Protein AF-A0A4R7W1V0-F1 (afdb_monomer)

Radius of gyration: 32.78 Å; Cα contacts (8 Å, |Δi|>4): 538; chains: 1; bounding box: 85×68×96 Å

Secondary structure (DSSP, 8-state):
-EEE-SSB-EEE-TTSPEEP---HHHHHHHHHHHHTTTS-B-HHHHHHHH-SS---TTHHHHHHHHHHHHHHHS--BTTB-SEEE-TTS-EEE---GGGBHHHHHHHHHHHTTS-HHHHHHHHHHHHTT--SSTTBT--SHHHHHHHHHHHHHHHHHHHHHHHHHHHTT-HHHHHHHHHHHHHH-TT-HHHHHHHHHHHHHTT-HHHHHHHHHHHHHHHHHHHS-PPPHHHHHHHHHHHHHHHHHHS-------------------------------------------------------TTS--PPPEEESS-SEE---SSEEEEEEEES-GGGEEEEEEEEE-TTSTT-PPPPEEEEE----TTSEEEEEEEGGGS-SS-EEEEEEEEESSS--EEEEETTEEEEE----

Sequence (414 aa):
MYFRVLGPVELNGEGGERVEIPALMQRRLLTALLLRANTWVSADYLVETLWPERSPRSTANNVRTYIHHLRTVVPRYEGLTRIESRRGGDYRLRLDRHECDATVFEDRVSDANGAPAAAVDQLTAALELWRGNPYEPLAGAEVEAEAERLRAMLWHARYSLAEALLATNRADDAITLLRPLTAEDPLRERTWEYLLRALAEDGRWAEVLVTFQRVREVLAEELGIEPGPELRHLHQLALHANEERRKPRGVPVASGREPDQADALVAPPRAGRTGIHRTRRRRWPALLASAAALAAT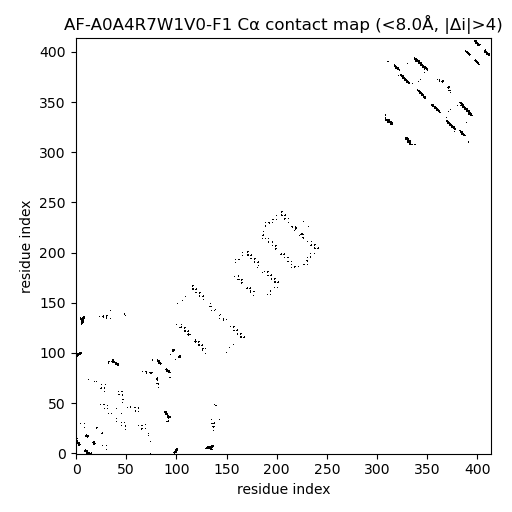VYVVDPLHLSTPELTFLTPNSGQVLHGTVTLRVDVSNPARVEQVDFHWLTSRCPGGGPKFYIGRDETPNADGEYEITFDTRRASNGCVDFGAVALDRDDEHILYPEGGKYVVTTIDN

Structure (mmCIF, N/CA/C/O backbone):
data_AF-A0A4R7W1V0-F1
#
_entry.id   AF-A0A4R7W1V0-F1
#
loop_
_atom_site.group_PDB
_atom_site.id
_atom_site.type_symbol
_atom_site.label_atom_id
_atom_site.label_alt_id
_atom_site.label_comp_id
_atom_site.label_asym_id
_atom_site.label_entity_id
_atom_site.label_seq_id
_atom_site.pdbx_PDB_ins_code
_atom_site.Cartn_x
_atom_site.Cartn_y
_atom_site.Cartn_z
_atom_site.occupancy
_atom_site.B_iso_or_equiv
_atom_site.auth_seq_id
_atom_site.auth_comp_id
_atom_site.auth_asym_id
_atom_site.auth_atom_id
_atom_site.pdbx_PDB_model_num
ATOM 1 N N . MET A 1 1 ? -0.851 -10.606 -19.199 1.00 82.38 1 MET A N 1
ATOM 2 C CA . MET A 1 1 ? 0.442 -10.000 -18.822 1.00 82.38 1 MET A CA 1
ATOM 3 C C . MET A 1 1 ? 0.174 -8.989 -17.727 1.00 82.38 1 MET A C 1
ATOM 5 O O . MET A 1 1 ? -0.880 -8.367 -17.760 1.00 82.38 1 MET A O 1
ATOM 9 N N . TYR A 1 2 ? 1.067 -8.860 -16.750 1.00 90.94 2 TYR A N 1
ATOM 10 C CA . TYR A 1 2 ? 0.816 -8.018 -15.583 1.00 90.94 2 TYR A CA 1
ATOM 11 C C . TYR A 1 2 ? 2.125 -7.465 -15.013 1.00 90.94 2 TYR A C 1
ATOM 13 O O . TYR A 1 2 ? 3.039 -8.224 -14.690 1.00 90.94 2 TYR A O 1
ATOM 21 N N . PHE A 1 3 ? 2.228 -6.144 -14.916 1.00 95.19 3 PHE A N 1
ATOM 22 C CA . PHE A 1 3 ? 3.330 -5.433 -14.286 1.00 95.19 3 PHE A CA 1
ATOM 23 C C . PHE A 1 3 ? 3.011 -5.215 -12.819 1.00 95.19 3 PHE A C 1
ATOM 25 O O . PHE A 1 3 ? 1.927 -4.751 -12.466 1.00 95.19 3 PHE A O 1
ATOM 32 N N . ARG A 1 4 ? 3.977 -5.530 -11.962 1.00 95.69 4 ARG A N 1
ATOM 33 C CA . ARG A 1 4 ? 3.817 -5.360 -10.529 1.00 95.69 4 ARG A CA 1
ATOM 34 C C . ARG A 1 4 ? 4.844 -4.370 -10.010 1.00 95.69 4 ARG A C 1
ATOM 36 O O . ARG A 1 4 ? 6.022 -4.715 -9.918 1.00 95.69 4 ARG A O 1
ATOM 43 N N . VAL A 1 5 ? 4.410 -3.163 -9.674 1.00 97.12 5 VAL A N 1
ATOM 44 C CA . VAL A 1 5 ? 5.234 -2.040 -9.218 1.00 97.12 5 VAL A CA 1
ATOM 45 C C . VAL A 1 5 ? 4.973 -1.646 -7.765 1.00 97.12 5 VAL A C 1
ATOM 47 O O . VAL A 1 5 ? 5.735 -0.848 -7.238 1.00 97.12 5 VAL A O 1
ATOM 50 N N . LEU A 1 6 ? 3.975 -2.212 -7.077 1.00 97.62 6 LEU A N 1
ATOM 51 C CA . LEU A 1 6 ? 3.745 -1.986 -5.637 1.00 97.62 6 LEU A CA 1
ATOM 52 C C . LEU A 1 6 ? 4.709 -2.820 -4.769 1.00 97.62 6 LEU A C 1
ATOM 54 O O . LEU A 1 6 ? 4.301 -3.660 -3.972 1.00 97.62 6 LEU A O 1
ATOM 58 N N . GLY A 1 7 ? 6.007 -2.664 -5.007 1.00 95.50 7 GLY A N 1
ATOM 59 C CA . GLY A 1 7 ? 7.099 -3.476 -4.473 1.00 95.50 7 GLY A CA 1
ATOM 60 C C . GLY A 1 7 ? 8.246 -3.560 -5.487 1.00 95.50 7 GLY A C 1
ATOM 61 O O . GLY A 1 7 ? 8.246 -2.820 -6.478 1.00 95.50 7 GLY A O 1
ATOM 62 N N . PRO A 1 8 ? 9.179 -4.517 -5.320 1.00 93.25 8 PRO A N 1
ATOM 63 C CA . PRO A 1 8 ? 10.149 -4.849 -6.356 1.00 93.25 8 PRO A CA 1
ATOM 64 C C . PRO A 1 8 ? 9.462 -5.122 -7.697 1.00 93.25 8 PRO A C 1
ATOM 66 O O . PRO A 1 8 ? 8.520 -5.924 -7.778 1.00 93.25 8 PRO A O 1
ATOM 69 N N . VAL A 1 9 ? 9.938 -4.448 -8.749 1.00 94.06 9 VAL A N 1
ATOM 70 C CA . VAL A 1 9 ? 9.333 -4.533 -10.079 1.00 94.06 9 VAL A CA 1
ATOM 71 C C . VAL A 1 9 ? 9.412 -5.959 -10.607 1.00 94.06 9 VAL A C 1
ATOM 73 O O . VAL A 1 9 ? 10.493 -6.521 -10.808 1.00 94.06 9 VAL A O 1
ATOM 76 N N . GLU A 1 10 ? 8.236 -6.526 -10.861 1.00 92.75 10 GLU A N 1
ATOM 77 C CA . GLU A 1 10 ? 8.057 -7.826 -11.493 1.00 92.75 10 GLU A CA 1
ATOM 78 C C . GLU A 1 10 ? 7.240 -7.682 -12.770 1.00 92.75 10 GLU A C 1
ATOM 80 O O . GLU A 1 10 ? 6.378 -6.809 -12.898 1.00 92.75 10 GLU A O 1
ATOM 85 N N . LEU A 1 11 ? 7.514 -8.578 -13.710 1.00 92.75 11 LEU A N 1
ATOM 86 C CA . LEU A 1 11 ? 6.732 -8.749 -14.914 1.00 92.75 11 LEU A CA 1
ATOM 87 C C . LEU A 1 11 ? 6.208 -10.181 -14.936 1.00 92.75 11 LEU A C 1
ATOM 89 O O . LEU A 1 11 ? 6.998 -11.121 -14.875 1.00 92.75 11 LEU A O 1
ATOM 93 N N . ASN A 1 12 ? 4.897 -10.333 -15.067 1.00 90.56 12 ASN A N 1
ATOM 94 C CA . ASN A 1 12 ? 4.254 -11.620 -15.276 1.00 90.56 12 ASN A CA 1
ATOM 95 C C . ASN A 1 12 ? 3.763 -11.723 -16.723 1.00 90.56 12 ASN A C 1
ATOM 97 O O . ASN A 1 12 ? 3.195 -10.770 -17.271 1.00 90.56 12 ASN A O 1
ATOM 101 N N . GLY A 1 13 ? 3.972 -12.886 -17.332 1.00 84.19 13 GLY A N 1
ATOM 102 C CA . GLY A 1 13 ? 3.511 -13.219 -18.672 1.00 84.19 13 GLY A CA 1
ATOM 103 C C . GLY A 1 13 ? 1.990 -13.349 -18.756 1.00 84.19 13 GLY A C 1
ATOM 104 O O . GLY A 1 13 ? 1.244 -12.987 -17.842 1.00 84.19 13 GLY A O 1
ATOM 105 N N . GLU A 1 14 ? 1.488 -13.810 -19.896 1.00 75.31 14 GLU A N 1
ATOM 106 C CA . GLU A 1 14 ? 0.044 -13.985 -20.099 1.00 75.31 14 GLU A CA 1
ATOM 107 C C . GLU A 1 14 ? -0.537 -15.138 -19.277 1.00 75.31 14 GLU A C 1
ATOM 109 O O . GLU A 1 14 ? -1.673 -15.021 -18.825 1.00 75.31 14 GLU A O 1
ATOM 114 N N . GLY A 1 15 ? 0.251 -16.182 -19.002 1.00 75.12 15 GLY A N 1
ATOM 115 C CA . GLY A 1 15 ? -0.138 -17.305 -18.146 1.00 75.12 15 GLY A CA 1
ATOM 116 C C . GLY A 1 15 ? 0.098 -17.072 -16.649 1.00 75.12 15 GLY A C 1
ATOM 117 O O . GLY A 1 15 ? -0.132 -17.978 -15.852 1.00 75.12 15 GLY A O 1
ATOM 118 N N . GLY A 1 16 ? 0.547 -15.875 -16.253 1.00 79.19 16 GLY A N 1
ATOM 119 C CA . GLY A 1 16 ? 0.871 -15.536 -14.863 1.00 79.19 16 GLY A CA 1
ATOM 120 C C . GLY A 1 16 ? 2.272 -15.965 -14.415 1.00 79.19 16 GLY A C 1
ATOM 121 O O . GLY A 1 16 ? 2.661 -15.675 -13.285 1.00 79.19 16 GLY A O 1
ATOM 122 N N . GLU A 1 17 ? 3.053 -16.603 -15.286 1.00 85.75 17 GLU A N 1
ATOM 123 C CA . GLU A 1 17 ? 4.444 -16.961 -15.030 1.00 85.75 17 GLU A CA 1
ATOM 124 C C . GLU A 1 17 ? 5.332 -15.720 -14.901 1.00 85.75 17 GLU A C 1
ATOM 126 O O . GLU A 1 17 ? 5.161 -14.731 -15.616 1.00 85.75 17 GLU A O 1
ATOM 131 N N . ARG A 1 18 ? 6.314 -15.768 -14.000 1.00 86.38 18 ARG A N 1
ATOM 132 C CA . ARG A 1 18 ? 7.266 -14.670 -13.834 1.00 86.38 18 ARG A CA 1
ATOM 133 C C . ARG A 1 18 ? 8.215 -14.618 -15.032 1.00 86.38 18 ARG A C 1
ATOM 135 O O . ARG A 1 18 ? 8.901 -15.593 -15.327 1.00 86.38 18 ARG A O 1
ATOM 142 N N . VAL A 1 19 ? 8.301 -13.459 -15.676 1.00 89.44 19 VAL A N 1
ATOM 143 C CA . VAL A 1 19 ? 9.282 -13.169 -16.725 1.00 89.44 19 VAL A CA 1
ATOM 144 C C . VAL A 1 19 ? 10.527 -12.585 -16.071 1.00 89.44 19 VAL A C 1
ATOM 146 O O . VAL A 1 19 ? 10.484 -11.528 -15.435 1.00 89.44 19 VAL A O 1
ATOM 149 N N . GLU A 1 20 ? 11.658 -13.270 -16.217 1.00 85.38 20 GLU A N 1
ATOM 150 C CA . GLU A 1 20 ? 12.911 -12.799 -15.640 1.00 85.38 20 GLU A CA 1
ATOM 151 C C . GLU A 1 20 ? 13.489 -11.611 -16.413 1.00 85.38 20 GLU A C 1
ATOM 153 O O . GLU A 1 20 ? 13.728 -11.659 -17.620 1.00 85.38 20 GLU A O 1
ATOM 158 N N . ILE A 1 21 ? 13.797 -10.547 -15.671 1.00 87.44 21 ILE A N 1
ATOM 159 C CA . ILE A 1 21 ? 14.612 -9.425 -16.139 1.00 87.44 21 ILE A CA 1
ATOM 160 C C . ILE A 1 21 ? 15.868 -9.418 -15.263 1.00 87.44 21 ILE A C 1
ATOM 162 O O . ILE A 1 21 ? 15.881 -8.775 -14.208 1.00 87.44 21 ILE A O 1
ATOM 166 N N . PRO A 1 22 ? 16.907 -10.193 -15.618 1.00 76.81 22 PRO A N 1
ATOM 167 C CA . PRO A 1 22 ? 18.003 -10.501 -14.701 1.00 76.81 22 PRO A CA 1
ATOM 168 C C . PRO A 1 22 ? 18.892 -9.287 -14.408 1.00 76.81 22 PRO A C 1
ATOM 170 O O . PRO A 1 22 ? 19.343 -9.104 -13.275 1.00 76.81 22 PRO A O 1
ATOM 173 N N . ALA A 1 23 ? 19.115 -8.416 -15.396 1.00 89.31 23 ALA A N 1
ATOM 174 C CA . ALA A 1 23 ? 20.018 -7.282 -15.246 1.00 89.31 23 ALA A CA 1
ATOM 175 C C . ALA A 1 23 ? 19.369 -6.117 -14.478 1.00 89.31 23 ALA A C 1
ATOM 177 O O . ALA A 1 23 ? 18.348 -5.568 -14.895 1.00 89.31 23 ALA A O 1
ATOM 178 N N . LEU A 1 24 ? 20.030 -5.661 -13.405 1.00 90.38 24 LEU A N 1
ATOM 179 C CA . LEU A 1 24 ? 19.580 -4.536 -12.573 1.00 90.38 24 LEU A CA 1
ATOM 180 C C . LEU A 1 24 ? 19.272 -3.273 -13.394 1.00 90.38 24 LEU A C 1
ATOM 182 O O . LEU A 1 24 ? 18.253 -2.628 -13.171 1.00 90.38 24 LEU A O 1
ATOM 186 N N . MET A 1 25 ? 20.126 -2.939 -14.365 1.00 90.56 25 MET A N 1
ATOM 187 C CA . MET A 1 25 ? 19.943 -1.749 -15.205 1.00 90.56 25 MET A CA 1
ATOM 188 C C . MET A 1 25 ? 18.737 -1.861 -16.144 1.00 90.56 25 MET A C 1
ATOM 190 O O . MET A 1 25 ? 18.076 -0.861 -16.402 1.00 90.56 25 MET A O 1
ATOM 194 N N . GLN A 1 26 ? 18.408 -3.067 -16.618 1.00 92.88 26 GLN A N 1
ATOM 195 C CA . GLN A 1 26 ? 17.200 -3.292 -17.416 1.00 92.88 26 GLN A CA 1
ATOM 196 C C . GLN A 1 26 ? 15.944 -3.183 -16.550 1.00 92.88 26 GLN A C 1
ATOM 198 O O . GLN A 1 26 ? 14.972 -2.575 -16.987 1.00 92.88 26 GLN A O 1
ATOM 203 N N . ARG A 1 27 ? 15.981 -3.708 -15.313 1.00 93.25 27 ARG A N 1
ATOM 204 C CA . ARG A 1 27 ? 14.890 -3.527 -14.343 1.00 93.25 27 ARG A CA 1
ATOM 205 C C . ARG A 1 27 ? 14.666 -2.052 -14.044 1.00 93.25 27 ARG A C 1
ATOM 207 O O . ARG A 1 27 ? 13.561 -1.584 -14.249 1.00 93.25 27 ARG A O 1
ATOM 214 N N . ARG A 1 28 ? 15.715 -1.302 -13.681 1.00 94.31 28 ARG A N 1
ATOM 215 C CA . ARG A 1 28 ? 15.613 0.151 -13.450 1.00 94.31 28 ARG A CA 1
ATOM 216 C C . ARG A 1 28 ? 15.072 0.903 -14.666 1.00 94.31 28 ARG A C 1
ATOM 218 O O . ARG A 1 28 ? 14.265 1.809 -14.502 1.00 94.31 28 ARG A O 1
ATOM 225 N N . LEU A 1 29 ? 15.485 0.520 -15.878 1.00 95.19 29 LEU A N 1
ATOM 226 C CA . LEU A 1 29 ? 14.984 1.137 -17.107 1.00 95.19 29 LEU A CA 1
ATOM 227 C C . LEU A 1 29 ? 13.492 0.857 -17.300 1.00 95.19 29 LEU A C 1
ATOM 229 O O . LEU A 1 29 ? 12.739 1.772 -17.619 1.00 95.19 29 LEU A O 1
ATOM 233 N N . LEU A 1 30 ? 13.064 -0.391 -17.095 1.00 95.25 30 LEU A N 1
ATOM 234 C CA . LEU A 1 30 ? 11.651 -0.743 -17.141 1.00 95.25 30 LEU A CA 1
ATOM 235 C C . LEU A 1 30 ? 10.863 0.024 -16.074 1.00 95.25 30 LEU A C 1
ATOM 237 O O . LEU A 1 30 ? 9.821 0.583 -16.391 1.00 95.25 30 LEU A O 1
ATOM 241 N N . THR A 1 31 ? 11.379 0.105 -14.848 1.00 95.81 31 THR A N 1
ATOM 242 C CA . THR A 1 31 ? 10.769 0.870 -13.761 1.00 95.81 31 THR A CA 1
ATOM 243 C C . THR A 1 31 ? 10.591 2.342 -14.131 1.00 95.81 31 THR A C 1
ATOM 245 O O . THR A 1 31 ? 9.503 2.874 -13.955 1.00 95.81 31 THR A O 1
ATOM 248 N N . ALA A 1 32 ? 11.615 2.994 -14.693 1.00 96.12 32 ALA A N 1
ATOM 249 C CA . ALA A 1 32 ? 11.532 4.393 -15.119 1.00 96.12 32 ALA A CA 1
ATOM 250 C C . ALA A 1 32 ? 10.479 4.604 -16.225 1.00 96.12 32 ALA A C 1
ATOM 252 O O . ALA A 1 32 ? 9.774 5.611 -16.240 1.00 96.12 32 ALA A O 1
ATOM 253 N N . LEU A 1 33 ? 10.337 3.639 -17.140 1.00 96.56 33 LEU A N 1
ATOM 254 C CA . LEU A 1 33 ? 9.288 3.667 -18.162 1.00 96.56 33 LEU A CA 1
ATOM 255 C C . LEU A 1 33 ? 7.889 3.395 -17.591 1.00 96.56 33 LEU A C 1
ATOM 257 O O . LEU A 1 33 ? 6.928 3.965 -18.098 1.00 96.56 33 LEU A O 1
ATOM 261 N N . LEU A 1 34 ? 7.766 2.541 -16.570 1.00 96.50 34 LEU A N 1
ATOM 262 C CA . LEU A 1 34 ? 6.503 2.255 -15.878 1.00 96.50 34 LEU A CA 1
ATOM 263 C C . LEU A 1 34 ? 6.033 3.449 -15.045 1.00 96.50 34 LEU A C 1
ATOM 265 O O . LEU A 1 34 ? 4.860 3.798 -15.112 1.00 96.50 34 LEU A O 1
ATOM 269 N N . LEU A 1 35 ? 6.954 4.117 -14.346 1.00 96.25 35 LEU A N 1
ATOM 270 C CA . LEU A 1 35 ? 6.691 5.345 -13.588 1.00 96.25 35 LEU A CA 1
ATOM 271 C C . LEU A 1 35 ? 6.063 6.437 -14.468 1.00 96.25 35 LEU A C 1
ATOM 273 O O . LEU A 1 35 ? 5.223 7.211 -14.026 1.00 96.25 35 LEU A O 1
ATOM 277 N N . ARG A 1 36 ? 6.451 6.464 -15.747 1.00 95.69 36 ARG A N 1
ATOM 278 C CA . ARG A 1 36 ? 5.946 7.385 -16.770 1.00 95.69 36 ARG A CA 1
ATOM 279 C C . ARG A 1 36 ? 5.166 6.671 -17.877 1.00 95.69 36 ARG A C 1
ATOM 281 O O . ARG A 1 36 ? 5.207 7.097 -19.040 1.00 95.69 36 ARG A O 1
ATOM 288 N N . ALA A 1 37 ? 4.463 5.587 -17.541 1.00 95.19 37 ALA A N 1
ATOM 289 C CA . ALA A 1 37 ? 3.729 4.784 -18.514 1.00 95.19 37 ALA A CA 1
ATOM 290 C C . ALA A 1 37 ? 2.795 5.649 -19.378 1.00 95.19 37 ALA A C 1
ATOM 292 O O . ALA A 1 37 ? 2.228 6.645 -18.934 1.00 95.19 37 ALA A O 1
ATOM 293 N N . ASN A 1 38 ? 2.647 5.273 -20.649 1.00 95.88 38 ASN A N 1
ATOM 294 C CA . ASN A 1 38 ? 1.869 5.986 -21.666 1.00 95.88 38 ASN A CA 1
ATOM 295 C C . ASN A 1 38 ? 2.342 7.409 -22.029 1.00 95.88 38 ASN A C 1
ATOM 297 O O . ASN A 1 38 ? 1.732 8.035 -22.902 1.00 95.88 38 ASN A O 1
ATOM 301 N N . THR A 1 39 ? 3.462 7.890 -21.482 1.00 96.06 39 THR A N 1
ATOM 302 C CA . THR A 1 39 ? 4.072 9.179 -21.854 1.00 96.06 39 THR A CA 1
ATOM 303 C C . THR A 1 39 ? 5.394 8.994 -22.609 1.00 96.06 39 THR A C 1
ATOM 305 O O . THR A 1 39 ? 6.014 7.932 -22.560 1.00 96.06 39 THR A O 1
ATOM 308 N N . TRP A 1 40 ? 5.808 10.008 -23.379 1.00 96.75 40 TRP A N 1
ATOM 309 C CA . TRP A 1 40 ? 7.114 10.005 -24.046 1.00 96.75 40 TRP A CA 1
ATOM 310 C C . TRP A 1 40 ? 8.202 10.443 -23.068 1.00 96.75 40 TRP A C 1
ATOM 312 O O . TRP A 1 40 ? 8.140 11.541 -22.518 1.00 96.75 40 TRP A O 1
ATOM 322 N N . VAL A 1 41 ? 9.216 9.601 -22.908 1.00 95.75 41 VAL A N 1
ATOM 323 C CA . VAL A 1 41 ? 10.341 9.779 -21.993 1.00 95.75 41 VAL A CA 1
ATOM 324 C C . VAL A 1 41 ? 11.622 9.960 -22.803 1.00 95.75 41 VAL A C 1
ATOM 326 O O . VAL A 1 41 ? 11.923 9.138 -23.672 1.00 95.75 41 VAL A O 1
ATOM 329 N N . SER A 1 42 ? 12.375 11.032 -22.548 1.00 93.44 42 SER A N 1
ATOM 330 C CA . SER A 1 42 ? 13.596 11.324 -23.303 1.00 93.44 42 SER A CA 1
ATOM 331 C C . SER A 1 42 ? 14.747 10.391 -22.937 1.00 93.44 42 SER A C 1
ATOM 333 O O . SER A 1 42 ? 14.825 9.869 -21.824 1.00 93.44 42 SER A O 1
ATOM 335 N N . ALA A 1 43 ? 15.679 10.197 -23.873 1.00 90.50 43 ALA A N 1
ATOM 336 C CA . ALA A 1 43 ? 16.902 9.449 -23.592 1.00 90.50 43 ALA A CA 1
ATOM 337 C C . ALA A 1 43 ? 17.714 10.088 -22.453 1.00 90.50 43 ALA A C 1
ATOM 339 O O . ALA A 1 43 ? 18.246 9.356 -21.624 1.00 90.50 43 ALA A O 1
ATOM 340 N N . ASP A 1 44 ? 17.766 11.421 -22.389 1.00 89.50 44 ASP A N 1
ATOM 341 C CA . ASP A 1 44 ? 18.500 12.161 -21.355 1.00 89.50 44 ASP A CA 1
ATOM 342 C C . ASP A 1 44 ? 17.903 11.931 -19.963 1.00 89.50 44 ASP A C 1
ATOM 344 O O . ASP A 1 44 ? 18.634 11.617 -19.029 1.00 89.50 44 ASP A O 1
ATOM 348 N N . TYR A 1 45 ? 16.572 11.939 -19.840 1.00 91.50 45 TYR A N 1
ATOM 349 C CA . TYR A 1 45 ? 15.908 11.588 -18.585 1.00 91.50 45 TYR A CA 1
ATOM 350 C C . TYR A 1 45 ? 16.248 10.159 -18.144 1.00 91.50 45 TYR A C 1
ATOM 352 O O . TYR A 1 45 ? 16.550 9.911 -16.977 1.00 91.50 45 TYR A O 1
ATOM 360 N N . LEU A 1 46 ? 16.220 9.197 -19.075 1.00 92.25 46 LEU A N 1
ATOM 361 C CA . LEU A 1 46 ? 16.558 7.806 -18.762 1.00 92.25 46 LEU A CA 1
ATOM 362 C C . LEU A 1 46 ? 18.024 7.672 -18.341 1.00 92.25 46 LEU A C 1
ATOM 364 O O . LEU A 1 46 ? 18.337 6.891 -17.450 1.00 92.25 46 LEU A O 1
ATOM 368 N N . 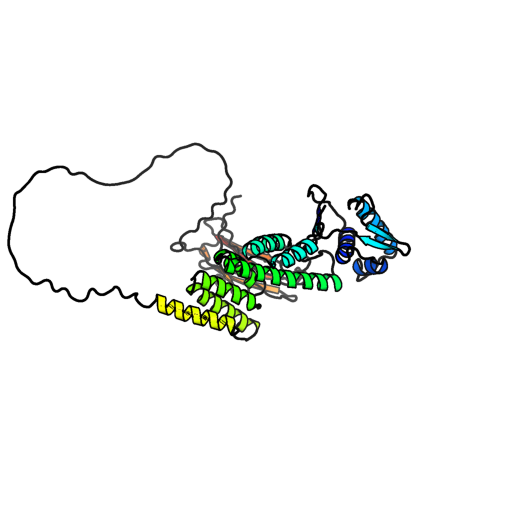VAL A 1 47 ? 18.922 8.433 -18.965 1.00 90.50 47 VAL A N 1
ATOM 369 C CA . VAL A 1 47 ? 20.340 8.506 -18.597 1.00 90.50 47 VAL A CA 1
ATOM 370 C C . VAL A 1 47 ? 20.500 9.030 -17.168 1.00 90.50 47 VAL A C 1
ATOM 372 O O . VAL A 1 47 ? 21.148 8.368 -16.359 1.00 90.50 47 VAL A O 1
ATOM 375 N N . GLU A 1 48 ? 19.882 10.166 -16.848 1.00 88.88 48 GLU A N 1
ATOM 376 C CA . GLU A 1 48 ? 19.936 10.786 -15.518 1.00 88.88 48 GLU A CA 1
ATOM 377 C C . GLU A 1 48 ? 19.347 9.870 -14.438 1.00 88.88 48 GLU A C 1
ATOM 379 O O . GLU A 1 48 ? 19.943 9.683 -13.381 1.00 88.88 48 GLU A O 1
ATOM 384 N N . THR A 1 49 ? 18.222 9.222 -14.737 1.00 89.94 49 THR A N 1
ATOM 385 C CA . THR A 1 49 ? 17.520 8.326 -13.808 1.00 89.94 49 THR A CA 1
ATOM 386 C C . THR A 1 49 ? 18.308 7.041 -13.532 1.00 89.94 49 THR A C 1
ATOM 388 O O . THR A 1 49 ? 18.339 6.541 -12.408 1.00 89.94 49 THR A O 1
ATOM 391 N N . LEU A 1 50 ? 18.958 6.473 -14.551 1.00 89.88 50 LEU A N 1
ATOM 392 C CA . LEU A 1 50 ? 19.716 5.226 -14.411 1.00 89.88 50 LEU A CA 1
ATOM 393 C C . LEU A 1 50 ? 21.103 5.433 -13.791 1.00 89.88 50 LEU A C 1
ATOM 395 O O . LEU A 1 50 ? 21.606 4.535 -13.107 1.00 89.88 50 LEU A O 1
ATOM 399 N N . TRP A 1 51 ? 21.716 6.593 -14.038 1.00 88.94 51 TRP A N 1
ATOM 400 C CA . TRP A 1 51 ? 23.064 6.941 -13.593 1.00 88.94 51 TRP A CA 1
ATOM 401 C C . TRP A 1 51 ? 23.107 8.345 -12.960 1.00 88.94 51 TRP A C 1
ATOM 403 O O . TRP A 1 51 ? 23.747 9.236 -13.525 1.00 88.94 51 TRP A O 1
ATOM 413 N N . PRO A 1 52 ? 22.499 8.538 -11.774 1.00 79.06 52 PRO A N 1
ATOM 414 C CA . PRO A 1 52 ? 22.380 9.857 -11.145 1.00 79.06 52 PRO A CA 1
ATOM 415 C C . PRO A 1 52 ? 23.730 10.473 -10.743 1.00 79.06 52 PRO A C 1
ATOM 417 O O . PRO A 1 52 ? 23.875 11.690 -10.732 1.00 79.06 52 PRO A O 1
ATOM 420 N N . GLU A 1 53 ? 24.737 9.649 -10.436 1.00 77.12 53 GLU A N 1
ATOM 421 C CA . GLU A 1 53 ? 26.042 10.125 -9.950 1.00 77.12 53 GLU A CA 1
ATOM 422 C C . GLU A 1 53 ? 27.109 10.215 -11.048 1.00 77.12 53 GLU A C 1
ATOM 424 O O . GLU A 1 53 ? 27.885 11.169 -11.109 1.00 77.12 53 GLU A O 1
ATOM 429 N N . ARG A 1 54 ? 27.203 9.198 -11.916 1.00 71.25 54 ARG A N 1
ATOM 430 C CA . ARG A 1 54 ? 28.230 9.145 -12.963 1.00 71.25 54 ARG A CA 1
ATOM 431 C C . ARG A 1 54 ? 27.783 8.318 -14.159 1.00 71.25 54 ARG A C 1
ATOM 433 O O . ARG A 1 54 ? 27.712 7.091 -14.106 1.00 71.25 54 ARG A O 1
ATOM 440 N N . SER A 1 55 ? 27.579 9.004 -15.277 1.00 72.31 55 SER A N 1
ATOM 441 C CA . SER A 1 55 ? 27.278 8.380 -16.563 1.00 72.31 55 SER A CA 1
ATOM 442 C C . SER A 1 55 ? 28.528 7.766 -17.222 1.00 72.31 55 SER A C 1
ATOM 444 O O . SER A 1 55 ? 29.569 8.426 -17.306 1.00 72.31 55 SER A O 1
ATOM 446 N N . PRO A 1 56 ? 28.459 6.520 -17.733 1.00 72.50 56 PRO 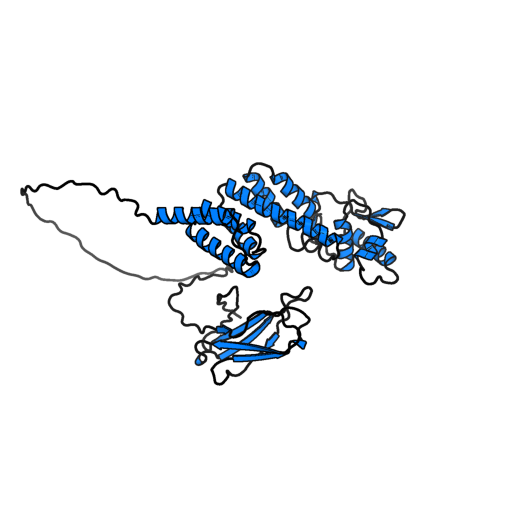A N 1
ATOM 447 C CA . PRO A 1 56 ? 29.484 5.957 -18.612 1.00 72.50 56 PRO A CA 1
ATOM 448 C C . PRO A 1 56 ? 29.669 6.775 -19.902 1.00 72.50 56 PRO A C 1
ATOM 450 O O . PRO A 1 56 ? 28.787 7.506 -20.333 1.00 72.50 56 PRO A O 1
ATOM 453 N N . ARG A 1 57 ? 30.790 6.598 -20.614 1.00 69.56 57 ARG A N 1
ATOM 454 C CA . ARG A 1 57 ? 31.040 7.312 -21.888 1.00 69.56 57 ARG A CA 1
ATOM 455 C C . ARG A 1 57 ? 30.033 6.994 -23.011 1.00 69.56 57 ARG A C 1
ATOM 457 O O . ARG A 1 57 ? 29.998 7.705 -24.008 1.00 69.56 57 ARG A O 1
ATOM 464 N N . SER A 1 58 ? 29.239 5.929 -22.881 1.00 79.94 58 SER A N 1
ATOM 465 C CA . SER A 1 58 ? 28.333 5.428 -23.929 1.00 79.94 58 SER A CA 1
ATOM 466 C C . SER A 1 58 ? 26.902 5.209 -23.429 1.00 79.94 58 SER A C 1
ATOM 468 O O . SER A 1 58 ? 26.223 4.281 -23.869 1.00 79.94 58 SER A O 1
ATOM 470 N N . THR A 1 59 ? 26.416 6.058 -22.521 1.00 82.62 59 THR A N 1
ATOM 471 C CA . THR A 1 59 ? 25.109 5.880 -21.874 1.00 82.62 59 THR A CA 1
ATOM 472 C C . THR A 1 59 ? 23.937 5.803 -22.853 1.00 82.62 59 THR A C 1
ATOM 474 O O . THR A 1 59 ? 23.107 4.904 -22.746 1.00 82.62 59 THR A O 1
ATOM 477 N N . ALA A 1 60 ? 23.911 6.657 -23.880 1.00 81.25 60 ALA A N 1
ATOM 478 C CA . ALA A 1 60 ? 22.857 6.628 -24.897 1.00 81.25 60 ALA A CA 1
ATOM 479 C C . ALA A 1 60 ? 22.822 5.307 -25.695 1.00 81.25 60 ALA A C 1
ATOM 481 O O . ALA A 1 60 ? 21.749 4.827 -26.064 1.00 81.25 60 ALA A O 1
ATOM 482 N N . ASN A 1 61 ? 23.982 4.690 -25.950 1.00 86.50 61 ASN A N 1
ATOM 483 C CA . ASN A 1 61 ? 24.044 3.377 -26.599 1.00 86.50 61 ASN A CA 1
ATOM 484 C C . ASN A 1 61 ? 23.589 2.267 -25.648 1.00 86.50 61 ASN A C 1
ATOM 486 O O . ASN A 1 61 ? 22.847 1.386 -26.071 1.00 86.50 61 ASN A O 1
ATOM 490 N N . ASN A 1 62 ? 23.947 2.352 -24.364 1.00 89.94 62 ASN A N 1
ATOM 491 C CA . ASN A 1 62 ? 23.481 1.403 -23.353 1.00 89.94 62 ASN A CA 1
ATOM 492 C C . ASN A 1 62 ? 21.953 1.420 -23.226 1.00 89.94 62 ASN A C 1
ATOM 494 O O . ASN A 1 62 ? 21.342 0.355 -23.239 1.00 89.94 62 ASN A O 1
ATOM 498 N N . VAL A 1 63 ? 21.326 2.604 -23.194 1.00 92.12 63 VAL A N 1
ATOM 499 C CA . VAL A 1 63 ? 19.857 2.727 -23.176 1.00 92.12 63 VAL A CA 1
ATOM 500 C C . VAL A 1 63 ? 19.241 2.025 -24.387 1.00 92.12 63 VAL A C 1
ATOM 502 O O . VAL A 1 63 ? 18.344 1.208 -24.213 1.00 92.12 63 VAL A O 1
ATOM 505 N N . ARG A 1 64 ? 19.750 2.252 -25.608 1.00 91.81 64 ARG A N 1
ATOM 506 C CA . ARG A 1 64 ? 19.255 1.561 -26.818 1.00 91.81 64 ARG A CA 1
ATOM 507 C C . ARG A 1 64 ? 19.364 0.040 -26.707 1.00 91.81 64 ARG A C 1
ATOM 509 O O . ARG A 1 64 ? 18.409 -0.657 -27.045 1.00 91.81 64 ARG A O 1
ATOM 516 N N . THR A 1 65 ? 20.493 -0.469 -26.213 1.00 92.31 65 THR A N 1
ATOM 517 C CA . THR A 1 65 ? 20.711 -1.908 -25.994 1.00 92.31 65 THR A CA 1
ATOM 518 C C . THR A 1 65 ? 19.725 -2.476 -24.976 1.00 92.31 65 THR A C 1
ATOM 520 O O . THR A 1 65 ? 19.123 -3.523 -25.208 1.00 92.31 65 THR A O 1
ATOM 523 N N . TYR A 1 66 ? 19.510 -1.775 -23.864 1.00 93.75 66 TYR A N 1
ATOM 524 C CA . TYR A 1 66 ? 18.569 -2.208 -22.837 1.00 93.75 66 TYR A CA 1
ATOM 525 C C . TYR A 1 66 ? 17.123 -2.155 -23.336 1.00 93.75 66 TYR A C 1
ATOM 527 O O . TYR A 1 66 ? 16.381 -3.097 -23.090 1.00 93.75 66 TYR A O 1
ATOM 535 N N . ILE A 1 67 ? 16.736 -1.131 -24.104 1.00 94.25 67 ILE A N 1
ATOM 536 C CA . ILE A 1 67 ? 15.422 -1.068 -24.762 1.00 94.25 67 ILE A CA 1
ATOM 537 C C . ILE A 1 67 ? 15.247 -2.229 -25.739 1.00 94.25 67 ILE A C 1
ATOM 539 O O . ILE A 1 67 ? 14.180 -2.837 -25.774 1.00 94.25 67 ILE A O 1
ATOM 543 N N . HIS A 1 68 ? 16.273 -2.552 -26.530 1.00 92.56 68 HIS A N 1
ATOM 544 C CA . HIS A 1 68 ? 16.217 -3.685 -27.450 1.00 92.56 68 HIS A CA 1
ATOM 545 C C . HIS A 1 68 ? 15.945 -4.996 -26.702 1.00 92.56 68 HIS A C 1
ATOM 547 O O . HIS A 1 68 ? 15.039 -5.724 -27.089 1.00 92.56 68 HIS A O 1
ATOM 553 N N . HIS A 1 69 ? 16.646 -5.246 -25.594 1.00 91.62 69 HIS A N 1
ATOM 554 C CA . HIS A 1 69 ? 16.405 -6.423 -24.757 1.00 91.62 69 HIS A CA 1
ATOM 555 C C . HIS A 1 69 ? 15.037 -6.386 -24.057 1.00 91.62 69 HIS A C 1
ATOM 557 O O . HIS A 1 69 ? 14.333 -7.388 -23.995 1.00 91.62 69 HIS A O 1
ATOM 563 N N . LEU A 1 70 ? 14.603 -5.228 -23.552 1.00 93.00 70 LEU A N 1
ATOM 564 C CA . LEU A 1 70 ? 13.270 -5.108 -22.965 1.00 93.00 70 LEU A CA 1
ATOM 565 C C . LEU A 1 70 ? 12.183 -5.425 -23.999 1.00 93.00 70 LEU A C 1
ATOM 567 O O . LEU A 1 70 ? 11.242 -6.137 -23.683 1.00 93.00 70 LEU A O 1
ATOM 571 N N . ARG A 1 71 ? 12.341 -5.006 -25.259 1.00 93.00 71 ARG A N 1
ATOM 572 C CA . ARG A 1 71 ? 11.408 -5.350 -26.348 1.00 93.00 71 ARG A CA 1
ATOM 573 C C . ARG A 1 71 ? 11.343 -6.844 -26.670 1.00 93.00 71 ARG A C 1
ATOM 575 O O . ARG A 1 71 ? 10.356 -7.261 -27.267 1.00 93.00 71 ARG A O 1
ATOM 582 N N . THR A 1 72 ? 12.365 -7.634 -26.333 1.00 89.25 72 THR A N 1
ATOM 583 C CA . THR A 1 72 ? 12.329 -9.090 -26.547 1.00 89.25 72 THR A CA 1
ATOM 584 C C . THR A 1 72 ? 11.634 -9.832 -25.412 1.00 89.25 72 THR A C 1
ATOM 586 O O . THR A 1 72 ? 11.064 -10.887 -25.661 1.00 89.25 72 THR A O 1
ATOM 589 N N . VAL A 1 73 ? 11.674 -9.297 -24.186 1.00 88.62 73 VAL A N 1
ATOM 590 C CA . VAL A 1 73 ? 11.059 -9.932 -23.003 1.00 88.62 73 VAL A CA 1
ATOM 591 C C . VAL A 1 73 ? 9.673 -9.387 -22.674 1.00 88.62 73 VAL A C 1
ATOM 593 O O . VAL A 1 73 ? 8.897 -10.067 -22.017 1.00 88.62 73 VAL A O 1
ATOM 596 N N . VAL A 1 74 ? 9.355 -8.170 -23.118 1.00 86.88 74 VAL A N 1
ATOM 597 C CA . VAL A 1 74 ? 8.049 -7.531 -22.950 1.00 86.88 74 VAL A CA 1
ATOM 598 C C . VAL A 1 74 ? 7.177 -7.888 -24.165 1.00 86.88 74 VAL A C 1
ATOM 600 O O . VAL A 1 74 ? 7.489 -7.441 -25.273 1.00 86.88 74 VAL A O 1
ATOM 603 N N . PRO A 1 75 ? 6.089 -8.664 -23.988 1.00 78.62 75 PRO A N 1
ATOM 604 C CA . PRO A 1 75 ? 5.138 -8.975 -25.045 1.00 78.62 75 PRO A CA 1
ATOM 605 C C . PRO A 1 75 ? 4.610 -7.756 -25.798 1.00 78.62 75 PRO A C 1
ATOM 607 O O . PRO A 1 75 ? 4.550 -6.626 -25.297 1.00 78.62 75 PRO A O 1
ATOM 610 N N . ARG A 1 76 ? 4.189 -8.017 -27.034 1.00 82.25 76 ARG A N 1
ATOM 611 C CA . ARG A 1 76 ? 3.614 -7.006 -27.918 1.00 82.25 76 ARG A CA 1
ATOM 612 C C . ARG A 1 76 ? 2.325 -6.422 -27.333 1.00 82.25 76 ARG A C 1
ATOM 614 O O . ARG A 1 76 ? 1.615 -7.076 -26.579 1.00 82.25 76 ARG A O 1
ATOM 621 N N . TYR A 1 77 ? 2.031 -5.183 -27.701 1.00 81.31 77 TYR A N 1
ATOM 622 C CA . TYR A 1 77 ? 0.769 -4.509 -27.402 1.00 81.31 77 TYR A CA 1
ATOM 623 C C . TYR A 1 77 ? 0.043 -4.308 -28.728 1.00 81.31 77 TYR A C 1
ATOM 625 O O . TYR A 1 77 ? 0.628 -3.739 -29.650 1.00 81.31 77 TYR A O 1
ATOM 633 N N . GLU A 1 78 ? -1.163 -4.864 -28.868 1.00 83.31 78 GLU A N 1
ATOM 634 C CA . GLU A 1 78 ? -1.945 -4.825 -30.119 1.00 83.31 78 GLU A CA 1
ATOM 635 C C . GLU A 1 78 ? -1.150 -5.306 -31.357 1.00 83.31 78 GLU A C 1
ATOM 637 O O . GLU A 1 78 ? -1.238 -4.758 -32.453 1.00 83.31 78 GLU A O 1
ATOM 642 N N . GLY A 1 79 ? -0.300 -6.326 -31.182 1.00 80.06 79 GLY A N 1
ATOM 643 C CA . GLY A 1 79 ? 0.549 -6.865 -32.256 1.00 80.06 79 GLY A CA 1
ATOM 644 C C . GLY A 1 79 ? 1.784 -6.018 -32.610 1.00 80.06 79 GLY A C 1
ATOM 645 O O . GLY A 1 79 ? 2.592 -6.446 -33.444 1.00 80.06 79 GLY A O 1
ATOM 646 N N . LEU A 1 80 ? 1.987 -4.876 -31.941 1.00 86.50 80 LEU A N 1
ATOM 647 C CA . LEU A 1 80 ? 3.108 -3.946 -32.116 1.00 86.50 80 LEU A CA 1
ATOM 648 C C . LEU A 1 80 ? 4.107 -3.994 -30.947 1.00 86.50 80 LEU A C 1
ATOM 650 O O . LEU A 1 80 ? 3.862 -4.590 -29.900 1.00 86.50 80 LEU A O 1
ATOM 654 N N . THR A 1 81 ? 5.275 -3.366 -31.122 1.00 88.19 81 THR A N 1
ATOM 655 C CA . THR A 1 81 ? 6.242 -3.208 -30.022 1.00 88.19 81 THR A CA 1
ATOM 656 C C . THR A 1 81 ? 5.630 -2.370 -28.902 1.00 88.19 81 THR A C 1
ATOM 658 O O . THR A 1 81 ? 5.265 -1.220 -29.121 1.00 88.19 81 THR A O 1
ATOM 661 N N . ARG A 1 82 ? 5.556 -2.927 -27.688 1.00 92.50 82 ARG A N 1
ATOM 662 C CA . ARG A 1 82 ? 4.971 -2.238 -26.526 1.00 92.50 82 ARG A CA 1
ATOM 663 C C . ARG A 1 82 ? 5.814 -1.051 -26.053 1.00 92.50 82 ARG A C 1
ATOM 665 O O . ARG A 1 82 ? 5.278 -0.065 -25.557 1.00 92.50 82 ARG A O 1
ATOM 672 N N . ILE A 1 83 ? 7.135 -1.137 -26.229 1.00 95.19 83 ILE A N 1
ATOM 673 C CA . ILE A 1 83 ? 8.050 -0.007 -26.044 1.00 95.19 83 ILE A CA 1
ATOM 674 C C . ILE A 1 83 ? 8.251 0.655 -27.401 1.00 95.19 83 ILE A C 1
ATOM 676 O O . ILE A 1 83 ? 8.971 0.141 -28.263 1.00 95.19 83 ILE A O 1
ATOM 680 N N . GLU A 1 84 ? 7.620 1.794 -27.606 1.00 95.38 84 GLU A N 1
ATOM 681 C CA . GLU A 1 84 ? 7.717 2.587 -28.823 1.00 95.38 84 GLU A CA 1
ATOM 682 C C . GLU A 1 84 ? 8.945 3.501 -28.789 1.00 95.38 84 GLU A C 1
ATOM 684 O O . GLU A 1 84 ? 9.511 3.779 -27.733 1.00 95.38 84 GLU A O 1
ATOM 689 N N . SER A 1 85 ? 9.374 3.963 -29.961 1.00 94.88 85 SER A N 1
ATOM 690 C CA . SER A 1 85 ? 10.449 4.950 -30.099 1.00 94.88 85 SER A CA 1
ATOM 691 C C . SER A 1 85 ? 10.122 5.934 -31.214 1.00 94.88 85 SER A C 1
ATOM 693 O O . SER A 1 85 ? 9.618 5.512 -32.256 1.00 94.88 85 SER A O 1
ATOM 695 N N . ARG A 1 86 ? 10.463 7.214 -31.040 1.00 92.25 86 ARG A N 1
ATOM 696 C CA . ARG A 1 86 ? 10.284 8.258 -32.067 1.00 92.25 86 ARG A CA 1
ATOM 697 C C . ARG A 1 86 ? 11.606 8.902 -32.490 1.00 92.25 86 ARG A C 1
ATOM 699 O O . ARG A 1 86 ? 12.650 8.701 -31.866 1.00 92.25 86 ARG A O 1
ATOM 706 N N . ARG A 1 87 ? 11.561 9.697 -33.568 1.00 81.56 87 ARG A N 1
ATOM 707 C CA . ARG A 1 87 ? 12.694 10.542 -33.988 1.00 81.56 87 ARG A CA 1
ATOM 708 C C . ARG A 1 87 ? 13.076 11.463 -32.821 1.00 81.56 87 ARG A C 1
ATOM 710 O O . ARG A 1 87 ? 12.200 12.122 -32.277 1.00 81.56 87 ARG A O 1
ATOM 717 N N . GLY A 1 88 ? 14.351 11.464 -32.433 1.00 76.94 88 GLY A N 1
ATOM 718 C CA . GLY A 1 88 ? 14.850 12.165 -31.238 1.00 76.94 88 GLY A CA 1
ATOM 719 C C . GLY A 1 88 ? 15.374 11.235 -30.139 1.00 76.94 88 GLY A C 1
ATOM 720 O O . GLY A 1 88 ? 16.198 11.659 -29.342 1.00 76.94 88 GLY A O 1
ATOM 721 N N . GLY A 1 89 ? 15.010 9.945 -30.162 1.00 85.44 89 GLY A N 1
ATOM 722 C CA . GLY A 1 89 ? 15.525 8.957 -29.205 1.00 85.44 89 GLY A CA 1
ATOM 723 C C . GLY A 1 89 ? 14.673 8.777 -27.949 1.00 85.44 89 GLY A C 1
ATOM 724 O O . GLY A 1 89 ? 15.125 8.111 -27.024 1.00 85.44 89 GLY A O 1
ATOM 725 N N . ASP A 1 90 ? 13.459 9.326 -27.932 1.00 94.62 90 ASP A N 1
ATOM 726 C CA . ASP A 1 90 ? 12.510 9.151 -26.834 1.00 94.62 90 ASP A CA 1
ATOM 727 C C . ASP A 1 90 ? 11.800 7.798 -26.922 1.00 94.62 90 ASP A C 1
ATOM 729 O O . ASP A 1 90 ? 11.566 7.271 -28.019 1.00 94.62 90 ASP A O 1
ATOM 733 N N . TYR A 1 91 ? 11.389 7.290 -25.763 1.00 96.62 91 TYR A N 1
ATOM 734 C CA . TYR A 1 91 ? 10.710 6.011 -25.603 1.00 96.62 91 TYR A CA 1
ATOM 735 C C . TYR A 1 91 ? 9.374 6.175 -24.889 1.00 96.62 91 TYR A C 1
ATOM 737 O O . TYR A 1 91 ? 9.204 7.069 -24.068 1.00 96.62 91 TYR A O 1
ATOM 745 N N . ARG A 1 92 ? 8.424 5.294 -25.191 1.00 96.50 92 ARG A N 1
ATOM 746 C CA . ARG A 1 92 ? 7.129 5.231 -24.508 1.00 96.50 92 ARG A CA 1
ATOM 747 C C . ARG A 1 92 ? 6.756 3.778 -24.278 1.00 96.50 92 ARG A C 1
ATOM 749 O O . ARG A 1 92 ? 6.763 3.001 -25.228 1.00 96.50 92 ARG A O 1
ATOM 756 N N . LEU A 1 93 ? 6.415 3.421 -23.044 1.00 96.25 93 LEU A N 1
ATOM 757 C CA . LEU A 1 93 ? 5.832 2.119 -22.725 1.00 96.25 93 LEU A CA 1
ATOM 758 C C . LEU A 1 93 ? 4.305 2.230 -22.769 1.00 96.25 93 LEU A C 1
ATOM 760 O O . LEU A 1 93 ? 3.731 3.059 -22.064 1.00 96.25 93 LEU A O 1
ATOM 764 N N . ARG A 1 94 ? 3.658 1.421 -23.614 1.00 95.25 94 ARG A N 1
ATOM 765 C CA . ARG A 1 94 ? 2.194 1.311 -23.691 1.00 95.25 94 ARG A CA 1
ATOM 766 C C . ARG A 1 94 ? 1.676 0.302 -22.669 1.00 95.25 94 ARG A C 1
ATOM 768 O O . ARG A 1 94 ? 2.258 -0.773 -22.507 1.00 95.25 94 ARG A O 1
ATOM 775 N N . LEU A 1 95 ? 0.607 0.678 -21.980 1.00 93.31 95 LEU A N 1
ATOM 776 C CA . LEU A 1 95 ? 0.059 -0.073 -20.858 1.00 93.31 95 LEU A CA 1
ATOM 777 C C . LEU A 1 95 ? -1.421 0.278 -20.668 1.00 93.31 95 LEU A C 1
ATOM 779 O O . LEU A 1 95 ? -1.750 1.462 -20.562 1.00 93.31 95 LEU A O 1
ATOM 783 N N . ASP A 1 96 ? -2.285 -0.723 -20.557 1.00 93.56 96 ASP A N 1
ATOM 784 C CA . ASP A 1 96 ? -3.661 -0.529 -20.094 1.00 93.56 96 ASP A CA 1
ATOM 785 C C . ASP A 1 96 ? -3.725 -0.535 -18.560 1.00 93.56 96 ASP A C 1
ATOM 787 O O . ASP A 1 96 ? -2.926 -1.189 -17.893 1.00 93.56 96 ASP A O 1
ATOM 791 N N . ARG A 1 97 ? -4.709 0.153 -17.964 1.00 93.69 97 ARG A N 1
ATOM 792 C CA . ARG A 1 97 ? -4.815 0.267 -16.491 1.00 93.69 97 ARG A CA 1
ATOM 793 C C . ARG A 1 97 ? -4.880 -1.089 -15.775 1.00 93.69 97 ARG A C 1
ATOM 795 O O . ARG A 1 97 ? -4.304 -1.245 -14.706 1.00 93.69 97 ARG A O 1
ATOM 802 N N . HIS A 1 98 ? -5.527 -2.086 -16.373 1.00 94.00 98 HIS A N 1
ATOM 803 C CA . HIS A 1 98 ? -5.663 -3.421 -15.781 1.00 94.00 98 HIS A CA 1
ATOM 804 C C . HIS A 1 98 ? -4.370 -4.257 -15.827 1.00 94.00 98 HIS A C 1
ATOM 806 O O . HIS A 1 98 ? -4.306 -5.334 -15.240 1.00 94.00 98 HIS A O 1
ATOM 812 N N . GLU A 1 99 ? -3.341 -3.783 -16.531 1.00 94.25 99 GLU A N 1
ATOM 813 C CA . GLU A 1 99 ? -2.069 -4.483 -16.686 1.00 94.25 99 GLU A CA 1
ATOM 814 C C . GLU A 1 99 ? -1.027 -4.064 -15.640 1.00 94.25 99 GLU A C 1
ATOM 816 O O . GLU A 1 99 ? 0.071 -4.611 -15.657 1.00 94.25 99 GLU A O 1
ATOM 821 N N . CYS A 1 100 ? -1.320 -3.109 -14.751 1.00 96.38 100 CYS A N 1
ATOM 822 C CA . CYS A 1 100 ? -0.402 -2.666 -13.700 1.00 96.38 100 CYS A CA 1
ATOM 823 C C . CYS A 1 100 ? -1.085 -2.642 -12.333 1.00 96.38 100 CYS A C 1
ATOM 825 O O . CYS A 1 100 ? -2.170 -2.081 -12.178 1.00 96.38 100 CYS A O 1
ATOM 827 N N . ASP A 1 101 ? -0.433 -3.231 -11.331 1.00 97.25 101 ASP A N 1
ATOM 828 C CA . ASP A 1 101 ? -0.971 -3.318 -9.971 1.00 97.25 101 ASP A CA 1
ATOM 829 C C . ASP A 1 101 ? -1.217 -1.953 -9.318 1.00 97.25 101 ASP A C 1
ATOM 831 O O . ASP A 1 101 ? -2.205 -1.818 -8.607 1.00 97.25 101 ASP A O 1
ATOM 835 N N . ALA A 1 102 ? -0.404 -0.930 -9.599 1.00 97.75 102 ALA A N 1
ATOM 836 C CA . ALA A 1 102 ? -0.628 0.418 -9.081 1.00 97.75 102 ALA A CA 1
ATOM 837 C C . ALA A 1 102 ? -1.929 1.033 -9.614 1.00 97.75 102 AL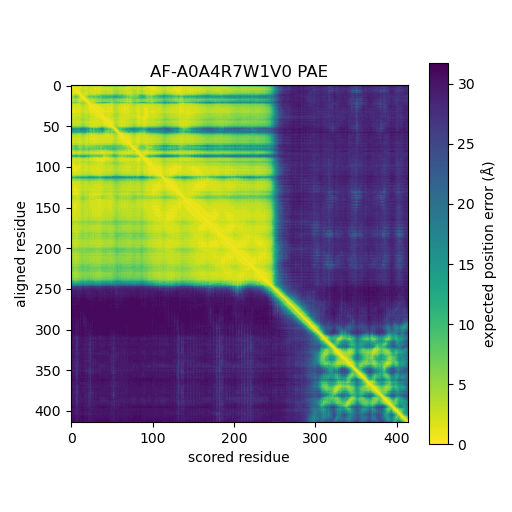A A C 1
ATOM 839 O O . ALA A 1 102 ? -2.721 1.552 -8.834 1.00 97.75 102 ALA A O 1
ATOM 840 N N . THR A 1 103 ? -2.202 0.930 -10.917 1.00 97.31 103 THR A N 1
ATOM 841 C CA . THR A 1 103 ? -3.450 1.454 -11.496 1.00 97.31 103 THR A CA 1
ATOM 842 C C . THR A 1 103 ? -4.660 0.610 -11.108 1.00 97.31 103 THR A C 1
ATOM 844 O O . THR A 1 103 ? -5.715 1.171 -10.832 1.00 97.31 103 THR A O 1
ATOM 847 N N . VAL A 1 104 ? -4.512 -0.716 -11.000 1.00 97.50 104 VAL A N 1
ATOM 848 C CA . VAL A 1 104 ? -5.569 -1.591 -10.463 1.00 97.50 104 VAL A CA 1
ATOM 849 C C . VAL A 1 104 ? -5.869 -1.258 -9.001 1.00 97.50 104 VAL A C 1
ATOM 851 O O . VAL A 1 104 ? -7.032 -1.229 -8.610 1.00 97.50 104 VAL A O 1
ATOM 854 N N . PHE A 1 105 ? -4.846 -0.993 -8.188 1.00 98.44 105 PHE A N 1
ATOM 855 C CA . PHE A 1 105 ? -5.007 -0.559 -6.804 1.00 98.44 105 PHE A CA 1
ATOM 856 C C . PHE A 1 105 ? -5.799 0.750 -6.723 1.00 98.44 105 PHE A C 1
ATOM 858 O O . PHE A 1 105 ? -6.773 0.822 -5.978 1.00 98.44 105 PHE A O 1
ATOM 865 N N . GLU A 1 106 ? -5.432 1.757 -7.518 1.00 97.19 106 GLU A N 1
ATOM 866 C CA . GLU A 1 106 ? -6.169 3.024 -7.591 1.00 97.19 106 GLU A CA 1
ATOM 867 C C . GLU A 1 106 ? -7.634 2.828 -7.980 1.00 97.19 106 GLU A C 1
ATOM 869 O O . GLU A 1 106 ? -8.517 3.387 -7.328 1.00 97.19 106 GLU A O 1
ATOM 874 N N . ASP A 1 107 ? -7.885 2.025 -9.017 1.00 96.38 107 ASP A N 1
ATOM 875 C CA . ASP A 1 107 ? -9.232 1.758 -9.521 1.00 96.38 107 ASP A CA 1
ATOM 876 C C . ASP A 1 107 ? -10.075 1.072 -8.434 1.00 96.38 107 ASP A C 1
ATOM 878 O O . ASP A 1 107 ? -11.168 1.536 -8.119 1.00 96.38 107 ASP A O 1
ATOM 882 N N . ARG A 1 108 ? -9.530 0.057 -7.747 1.00 96.75 108 ARG A N 1
ATOM 883 C CA . ARG A 1 108 ? -10.221 -0.625 -6.638 1.00 96.75 108 ARG A CA 1
ATOM 884 C C . ARG A 1 108 ? -10.524 0.292 -5.457 1.00 96.75 108 ARG A C 1
ATOM 886 O O . ARG A 1 108 ? -11.600 0.191 -4.872 1.00 96.75 108 ARG A O 1
ATOM 893 N N . VAL A 1 109 ? -9.596 1.179 -5.093 1.00 96.44 109 VAL A N 1
ATOM 894 C CA . VAL A 1 109 ? -9.826 2.171 -4.029 1.00 96.44 109 VAL A CA 1
ATOM 895 C C . VAL A 1 109 ? -10.913 3.164 -4.447 1.00 96.44 109 VAL A C 1
ATOM 897 O O . VAL A 1 109 ? -11.749 3.535 -3.627 1.00 96.44 109 VAL A O 1
ATOM 900 N N . SER A 1 110 ? -10.950 3.564 -5.721 1.00 93.94 110 SER A N 1
ATOM 901 C CA . SER A 1 110 ? -11.992 4.448 -6.254 1.00 93.94 110 SER A CA 1
ATOM 902 C C . SER A 1 110 ? -13.367 3.771 -6.320 1.00 93.94 110 SER A C 1
ATOM 904 O O . SER A 1 110 ? -14.380 4.396 -5.997 1.00 93.94 110 SER A O 1
ATOM 906 N N . ASP A 1 111 ? -13.411 2.486 -6.661 1.00 92.00 111 ASP A N 1
ATOM 907 C CA . ASP A 1 111 ? -14.646 1.705 -6.764 1.00 92.00 111 ASP A CA 1
ATOM 908 C C . ASP A 1 111 ? -15.238 1.332 -5.391 1.00 92.00 111 ASP A C 1
ATOM 910 O O . ASP A 1 111 ? -16.410 0.962 -5.287 1.00 92.00 111 ASP A O 1
ATOM 914 N N . ALA A 1 112 ? -14.471 1.492 -4.307 1.00 93.19 112 ALA A N 1
ATOM 915 C CA . ALA A 1 112 ? -14.902 1.205 -2.938 1.00 93.19 112 ALA A CA 1
ATOM 916 C C . ALA A 1 112 ? -15.901 2.226 -2.344 1.00 93.19 112 ALA A C 1
ATOM 918 O O . ALA A 1 112 ? -16.286 2.103 -1.185 1.00 93.19 112 ALA A O 1
ATOM 919 N N . ASN A 1 113 ? -16.379 3.201 -3.125 1.00 81.81 113 ASN A N 1
ATOM 920 C CA . ASN A 1 113 ? -17.366 4.209 -2.698 1.00 81.81 113 ASN A CA 1
ATOM 921 C C . ASN A 1 113 ? -18.821 3.685 -2.607 1.00 81.81 113 ASN A C 1
ATOM 923 O O . ASN A 1 113 ? -19.754 4.461 -2.396 1.00 81.81 113 ASN A O 1
ATOM 927 N N . GLY A 1 114 ? -19.033 2.385 -2.833 1.00 78.50 114 GLY A N 1
ATOM 928 C CA . GLY A 1 114 ? -20.347 1.739 -2.862 1.00 78.50 114 GLY A CA 1
ATOM 929 C C . GLY A 1 114 ? -20.851 1.240 -1.502 1.00 78.50 114 GLY A C 1
ATOM 930 O O . GLY A 1 114 ? -20.531 1.770 -0.442 1.00 78.50 114 GLY A O 1
ATOM 931 N N . ALA A 1 115 ? -21.683 0.195 -1.533 1.00 87.81 115 ALA A N 1
ATOM 932 C CA . ALA A 1 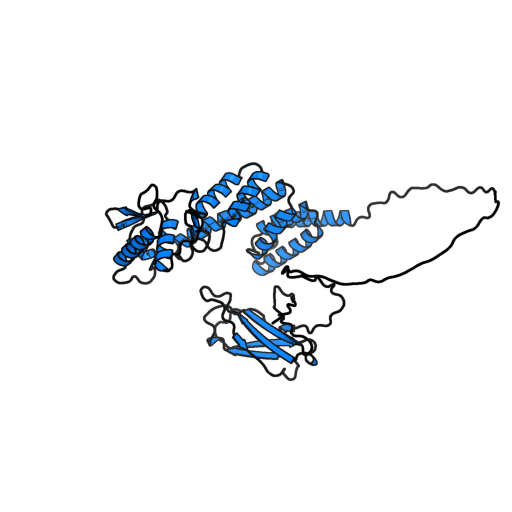115 ? -22.188 -0.440 -0.317 1.00 87.81 115 ALA A CA 1
ATOM 933 C C . ALA A 1 115 ? -21.029 -0.997 0.541 1.00 87.81 115 ALA A C 1
ATOM 935 O O . ALA A 1 115 ? -20.121 -1.608 -0.028 1.00 87.81 115 ALA A O 1
ATOM 936 N N . PRO A 1 116 ? -21.083 -0.893 1.886 1.00 88.88 116 PRO A N 1
ATOM 937 C CA . PRO A 1 116 ? -19.984 -1.305 2.764 1.00 88.88 116 PRO A CA 1
ATOM 938 C C . PRO A 1 116 ? -19.463 -2.727 2.516 1.00 88.88 116 PRO A C 1
ATOM 940 O O . PRO A 1 116 ? -18.259 -2.947 2.506 1.00 88.88 116 PRO A O 1
ATOM 943 N N . ALA A 1 117 ? -20.346 -3.688 2.232 1.00 90.00 117 ALA A N 1
ATOM 944 C CA . ALA A 1 117 ? -19.937 -5.061 1.930 1.00 90.00 117 ALA A CA 1
ATOM 945 C C . ALA A 1 117 ? -19.086 -5.167 0.649 1.00 90.00 117 ALA A C 1
ATOM 947 O O . ALA A 1 117 ? -18.069 -5.850 0.646 1.00 90.00 117 ALA A O 1
ATOM 948 N N . ALA A 1 118 ? -19.459 -4.450 -0.415 1.00 91.88 118 ALA A N 1
ATOM 949 C CA . ALA A 1 118 ? -18.677 -4.421 -1.651 1.00 91.88 118 ALA A CA 1
ATOM 950 C C . ALA A 1 118 ? -17.348 -3.671 -1.464 1.00 91.88 118 ALA A C 1
ATOM 952 O O . ALA A 1 118 ? -16.342 -4.040 -2.069 1.00 91.88 118 ALA A O 1
ATOM 953 N N . ALA A 1 119 ? -17.332 -2.644 -0.608 1.00 95.44 119 ALA A N 1
ATOM 954 C CA . ALA A 1 119 ? -16.115 -1.919 -0.264 1.00 95.44 119 ALA A CA 1
ATOM 955 C C . ALA A 1 119 ? -15.088 -2.828 0.429 1.00 95.44 119 ALA A C 1
ATOM 957 O O . ALA A 1 119 ? -13.907 -2.742 0.105 1.00 95.44 119 ALA A O 1
ATOM 958 N N . VAL A 1 120 ? -15.525 -3.736 1.315 1.00 96.94 120 VAL A N 1
ATOM 959 C CA . VAL A 1 120 ? -14.628 -4.719 1.947 1.00 96.94 120 VAL A CA 1
ATOM 960 C C . VAL A 1 120 ? -13.908 -5.556 0.890 1.00 96.94 120 VAL A C 1
ATOM 962 O O . VAL A 1 120 ? -12.681 -5.579 0.879 1.00 96.94 120 VAL A O 1
ATOM 965 N N . ASP A 1 121 ? -14.643 -6.170 -0.040 1.00 95.12 121 ASP A N 1
ATOM 966 C CA . ASP A 1 121 ? -14.046 -7.039 -1.062 1.00 95.12 121 ASP A CA 1
ATOM 967 C C . ASP A 1 121 ? -13.059 -6.280 -1.964 1.00 95.12 121 ASP A C 1
ATOM 969 O O . ASP A 1 121 ? -11.964 -6.770 -2.254 1.00 95.12 121 ASP A O 1
ATOM 973 N N . GLN A 1 122 ? -13.415 -5.060 -2.388 1.00 96.69 122 GLN A N 1
ATOM 974 C CA . GLN A 1 122 ? -12.546 -4.241 -3.236 1.00 96.69 122 GLN A CA 1
ATOM 975 C C . GLN A 1 122 ? -11.274 -3.804 -2.513 1.00 96.69 122 GLN A C 1
ATOM 977 O O . GLN A 1 122 ? -10.185 -3.908 -3.079 1.00 96.69 122 GLN A O 1
ATOM 982 N N . LEU A 1 123 ? -11.398 -3.340 -1.269 1.00 98.06 123 LEU A N 1
ATOM 983 C CA . LEU A 1 123 ? -10.268 -2.834 -0.498 1.00 98.06 123 LEU A CA 1
ATOM 984 C C . LEU A 1 123 ? -9.351 -3.966 -0.038 1.00 98.06 123 LEU A C 1
ATOM 986 O O . LEU A 1 123 ? -8.138 -3.814 -0.135 1.00 98.06 123 LEU A O 1
ATOM 990 N N . THR A 1 124 ? -9.884 -5.118 0.378 1.00 97.50 124 THR A N 1
ATOM 991 C CA . THR A 1 124 ? -9.061 -6.298 0.689 1.00 97.50 124 THR A CA 1
ATOM 992 C C . THR A 1 124 ? -8.242 -6.719 -0.530 1.00 97.50 124 THR A C 1
ATOM 994 O O . THR A 1 124 ? -7.017 -6.802 -0.438 1.00 97.50 124 THR A O 1
ATOM 997 N N . ALA A 1 125 ? -8.880 -6.867 -1.696 1.00 96.75 125 ALA A N 1
ATOM 998 C CA . ALA A 1 125 ? -8.177 -7.213 -2.931 1.00 96.75 125 ALA A CA 1
ATOM 999 C C . ALA A 1 125 ? -7.161 -6.139 -3.364 1.00 96.75 125 ALA A C 1
ATOM 1001 O O . ALA A 1 125 ? -6.144 -6.462 -3.972 1.00 96.75 125 ALA A O 1
ATOM 1002 N N . ALA A 1 126 ? -7.416 -4.860 -3.068 1.00 97.88 126 ALA A N 1
ATOM 1003 C CA . ALA A 1 126 ? -6.477 -3.774 -3.339 1.00 97.88 126 ALA A CA 1
ATOM 1004 C C . ALA A 1 126 ? -5.228 -3.866 -2.446 1.00 97.88 126 ALA A C 1
ATOM 1006 O O . ALA A 1 126 ? -4.108 -3.711 -2.932 1.00 97.88 126 ALA A O 1
ATOM 1007 N N . LEU A 1 127 ? -5.403 -4.136 -1.149 1.00 97.75 127 LEU A N 1
ATOM 1008 C CA . LEU A 1 127 ? -4.299 -4.228 -0.191 1.00 97.75 127 LEU A CA 1
ATOM 1009 C C . LEU A 1 127 ? -3.378 -5.426 -0.468 1.00 97.75 127 LEU A C 1
ATOM 1011 O O . LEU A 1 127 ? -2.170 -5.301 -0.297 1.00 97.75 127 LEU A O 1
ATOM 1015 N N . GLU A 1 128 ? -3.909 -6.544 -0.970 1.00 96.94 128 GLU A N 1
ATOM 1016 C CA . GLU A 1 128 ? -3.123 -7.731 -1.358 1.00 96.94 128 GLU A CA 1
ATOM 1017 C C . GLU A 1 128 ? -2.145 -7.485 -2.523 1.00 96.94 128 GLU A C 1
ATOM 1019 O O . GLU A 1 128 ? -1.217 -8.268 -2.745 1.00 96.94 128 GLU A O 1
ATOM 1024 N N . LEU A 1 129 ? -2.320 -6.397 -3.281 1.00 97.25 129 LEU A N 1
ATOM 1025 C CA . LEU A 1 129 ? -1.411 -6.037 -4.373 1.00 97.25 129 LEU A CA 1
ATOM 1026 C C . LEU A 1 129 ? -0.052 -5.536 -3.866 1.00 97.25 129 LEU A C 1
ATOM 1028 O O . LEU A 1 129 ? 0.947 -5.623 -4.589 1.00 97.25 129 LEU A O 1
ATOM 1032 N N . TRP A 1 130 ? -0.006 -5.032 -2.632 1.00 97.50 130 TRP A N 1
ATOM 1033 C CA . TRP A 1 130 ? 1.188 -4.466 -2.023 1.00 97.50 130 TRP A CA 1
ATOM 1034 C C . TRP A 1 130 ? 2.167 -5.555 -1.582 1.00 97.50 130 TRP A C 1
ATOM 1036 O O . TRP A 1 130 ? 1.822 -6.487 -0.863 1.00 97.50 130 TRP A O 1
ATOM 1046 N N . ARG A 1 131 ? 3.425 -5.415 -1.998 1.00 95.44 131 ARG A N 1
ATOM 1047 C CA . ARG A 1 131 ? 4.524 -6.355 -1.716 1.00 95.44 131 ARG A CA 1
ATOM 1048 C C . ARG A 1 131 ? 5.726 -5.716 -1.034 1.00 95.44 131 ARG A C 1
ATOM 1050 O O . ARG A 1 131 ? 6.661 -6.421 -0.670 1.00 95.44 131 ARG A O 1
ATOM 1057 N N . GLY A 1 132 ? 5.746 -4.394 -0.924 1.00 94.44 132 GLY A N 1
ATOM 1058 C CA . GLY A 1 132 ? 6.862 -3.656 -0.351 1.00 94.44 132 GLY A CA 1
ATOM 1059 C C . GLY A 1 132 ? 6.922 -2.237 -0.889 1.00 94.44 132 GLY A C 1
ATOM 1060 O O . GLY A 1 132 ? 5.900 -1.649 -1.243 1.00 94.44 132 GLY A O 1
ATOM 1061 N N . ASN A 1 133 ? 8.133 -1.697 -0.959 1.00 94.00 133 ASN A N 1
ATOM 1062 C CA . ASN A 1 133 ? 8.364 -0.337 -1.411 1.00 94.00 133 ASN A CA 1
ATOM 1063 C C . ASN A 1 133 ? 8.088 -0.189 -2.925 1.00 94.00 133 ASN A C 1
ATOM 1065 O O . ASN A 1 133 ? 8.690 -0.922 -3.720 1.00 94.00 133 ASN A O 1
ATOM 1069 N N . PRO A 1 134 ? 7.189 0.723 -3.344 1.00 96.88 134 PRO A N 1
ATOM 1070 C CA . PRO A 1 134 ? 6.849 0.897 -4.750 1.00 96.88 134 PRO A CA 1
ATOM 1071 C C . PRO A 1 134 ? 8.059 1.208 -5.639 1.00 96.88 134 PRO A C 1
ATOM 1073 O O . PRO A 1 134 ? 8.951 1.959 -5.258 1.00 96.88 134 PRO A O 1
ATOM 1076 N N . TYR A 1 135 ? 8.050 0.660 -6.855 1.00 95.69 135 TYR A N 1
ATOM 1077 C CA . TYR A 1 135 ? 9.027 0.908 -7.916 1.00 95.69 135 TYR A CA 1
ATOM 1078 C C . TYR A 1 135 ? 10.488 0.552 -7.565 1.00 95.69 135 TYR A C 1
ATOM 1080 O O . TYR A 1 135 ? 11.426 1.024 -8.211 1.00 95.69 135 TYR A O 1
ATOM 1088 N N . GLU A 1 136 ? 10.741 -0.346 -6.616 1.00 92.38 136 GLU A N 1
ATOM 1089 C CA . GLU A 1 136 ? 12.102 -0.859 -6.422 1.00 92.38 136 GLU A CA 1
ATOM 1090 C C . GLU A 1 136 ? 12.603 -1.615 -7.671 1.00 92.38 136 GLU A C 1
ATOM 1092 O O . GLU A 1 136 ? 11.844 -2.364 -8.294 1.00 92.38 136 GLU A O 1
ATOM 1097 N N . PRO A 1 137 ? 13.882 -1.472 -8.082 1.00 89.62 137 PRO A N 1
ATOM 1098 C CA . PRO A 1 137 ? 15.010 -0.883 -7.352 1.00 89.62 137 PRO A CA 1
ATOM 1099 C C . PRO A 1 137 ? 15.404 0.521 -7.858 1.00 89.62 137 PRO A C 1
ATOM 1101 O O . PRO A 1 137 ? 16.600 0.854 -7.903 1.00 89.62 137 PRO A O 1
ATOM 1104 N N . LEU A 1 138 ? 14.444 1.298 -8.367 1.00 91.81 138 LEU A N 1
ATOM 1105 C CA . LEU A 1 138 ? 14.694 2.672 -8.790 1.00 91.81 138 LEU A CA 1
ATOM 1106 C C . LEU A 1 138 ? 14.753 3.587 -7.561 1.00 91.81 138 LEU A C 1
ATOM 1108 O O . LEU A 1 138 ? 14.014 3.388 -6.608 1.00 91.81 138 LEU A O 1
ATOM 1112 N N . ALA A 1 139 ? 15.648 4.572 -7.590 1.00 88.19 139 ALA A N 1
ATOM 1113 C CA . ALA A 1 139 ? 15.797 5.573 -6.539 1.00 88.19 139 ALA A CA 1
ATOM 1114 C C . ALA A 1 139 ? 15.900 6.961 -7.180 1.00 88.19 139 ALA A C 1
ATOM 1116 O O . ALA A 1 139 ? 16.421 7.090 -8.290 1.00 88.19 139 ALA A O 1
ATOM 1117 N N . GLY A 1 140 ? 15.414 7.989 -6.488 1.00 89.56 140 GLY A N 1
ATOM 1118 C CA . GLY A 1 140 ? 15.413 9.369 -6.972 1.00 89.56 140 GLY A CA 1
ATOM 1119 C C . GLY A 1 140 ? 14.165 10.134 -6.540 1.00 89.56 140 GLY A C 1
ATOM 1120 O O . GLY A 1 140 ? 13.157 9.544 -6.168 1.00 89.56 140 GLY A O 1
ATOM 1121 N N . ALA A 1 141 ? 14.218 11.464 -6.613 1.00 90.38 141 ALA A N 1
ATOM 1122 C CA . ALA A 1 141 ? 13.156 12.321 -6.081 1.00 90.38 141 ALA A CA 1
ATOM 1123 C C . ALA A 1 141 ? 11.769 12.046 -6.695 1.00 90.38 141 ALA A C 1
ATOM 1125 O O . ALA A 1 141 ? 10.767 12.105 -5.992 1.00 90.38 141 ALA A O 1
ATOM 1126 N N . GLU A 1 142 ? 11.701 11.723 -7.990 1.00 92.69 142 GLU A N 1
ATOM 1127 C CA . GLU A 1 142 ? 10.426 11.444 -8.659 1.00 92.69 142 GLU A CA 1
ATOM 1128 C C . GLU A 1 142 ? 9.793 10.126 -8.203 1.00 92.69 142 GLU A C 1
ATOM 1130 O O . GLU A 1 142 ? 8.594 10.086 -7.938 1.00 92.69 142 GLU A O 1
ATOM 1135 N N . VAL A 1 143 ? 10.590 9.058 -8.081 1.00 94.38 143 VAL A N 1
ATOM 1136 C CA . VAL A 1 143 ? 10.074 7.765 -7.617 1.00 94.38 143 VAL A CA 1
ATOM 1137 C C . VAL A 1 143 ? 9.680 7.824 -6.143 1.00 94.38 143 VAL A C 1
ATOM 1139 O O . VAL A 1 143 ? 8.660 7.252 -5.782 1.00 94.38 143 VAL A O 1
ATOM 1142 N N . GLU A 1 144 ? 10.405 8.583 -5.313 1.00 94.56 144 GLU A N 1
ATOM 1143 C CA . GLU A 1 144 ? 10.015 8.810 -3.915 1.00 94.56 144 GLU A CA 1
ATOM 1144 C C . GLU A 1 144 ? 8.713 9.610 -3.800 1.00 94.56 144 GLU A C 1
ATOM 1146 O O . GLU A 1 144 ? 7.854 9.267 -2.992 1.00 94.56 144 GLU A O 1
ATOM 1151 N N . ALA A 1 145 ? 8.522 10.640 -4.632 1.00 95.75 145 ALA A N 1
ATOM 1152 C CA . ALA A 1 145 ? 7.278 11.409 -4.645 1.00 95.75 145 ALA A CA 1
ATOM 1153 C C . ALA A 1 145 ? 6.070 10.541 -5.034 1.00 95.75 145 ALA A C 1
ATOM 1155 O O . ALA A 1 145 ? 5.010 10.631 -4.411 1.00 95.75 145 ALA A O 1
ATOM 1156 N N . GLU A 1 146 ? 6.231 9.675 -6.035 1.00 96.44 146 GLU A N 1
ATOM 1157 C CA . GLU A 1 146 ? 5.181 8.741 -6.439 1.00 96.44 146 GLU A CA 1
ATOM 1158 C C . GLU A 1 146 ? 4.944 7.642 -5.393 1.00 96.44 146 GLU A C 1
ATOM 1160 O O . GLU A 1 146 ? 3.795 7.324 -5.079 1.00 96.44 146 GLU A O 1
ATOM 1165 N N . ALA A 1 147 ? 6.007 7.084 -4.808 1.00 96.31 147 ALA A N 1
ATOM 1166 C CA . ALA A 1 147 ? 5.894 6.111 -3.728 1.00 96.31 147 ALA A CA 1
ATOM 1167 C C . ALA A 1 147 ? 5.141 6.707 -2.531 1.00 96.31 147 ALA A C 1
ATOM 1169 O O . ALA A 1 147 ? 4.266 6.046 -1.976 1.00 96.31 147 ALA A O 1
ATOM 1170 N N . GLU A 1 148 ? 5.409 7.964 -2.173 1.00 96.50 148 GLU A N 1
ATOM 1171 C CA . GLU A 1 148 ? 4.709 8.648 -1.087 1.00 96.50 148 GLU A CA 1
ATOM 1172 C C . GLU A 1 148 ? 3.230 8.890 -1.404 1.00 96.50 148 GLU A C 1
ATOM 1174 O O . GLU A 1 148 ? 2.366 8.626 -0.566 1.00 96.50 148 GLU A O 1
ATOM 1179 N N . ARG A 1 149 ? 2.903 9.293 -2.641 1.00 97.62 149 ARG A N 1
ATOM 1180 C CA . ARG A 1 149 ? 1.507 9.402 -3.094 1.00 97.62 149 ARG A CA 1
ATOM 1181 C C . ARG A 1 149 ? 0.771 8.065 -2.956 1.00 97.62 149 ARG A C 1
ATOM 1183 O O . ARG A 1 149 ? -0.341 8.027 -2.426 1.00 97.62 149 ARG A O 1
ATOM 1190 N N . LEU A 1 150 ? 1.392 6.969 -3.392 1.00 98.12 150 LEU A N 1
ATOM 1191 C CA . LEU A 1 150 ? 0.819 5.627 -3.278 1.00 98.12 150 LEU A CA 1
ATOM 1192 C C . LEU A 1 150 ? 0.691 5.186 -1.812 1.00 98.12 150 LEU A C 1
ATOM 1194 O O . LEU A 1 150 ? -0.338 4.623 -1.445 1.00 98.12 150 LEU A O 1
ATOM 1198 N N . ARG A 1 151 ? 1.677 5.465 -0.947 1.00 96.62 151 ARG A N 1
ATOM 1199 C CA . ARG A 1 151 ? 1.601 5.161 0.497 1.00 96.62 151 ARG A CA 1
ATOM 1200 C C . ARG A 1 151 ? 0.493 5.953 1.190 1.00 96.62 151 ARG A C 1
ATOM 1202 O O . ARG A 1 151 ? -0.207 5.409 2.043 1.00 96.62 151 ARG A O 1
ATOM 1209 N N . ALA A 1 152 ? 0.273 7.210 0.810 1.00 96.25 152 ALA A N 1
ATOM 1210 C CA . ALA A 1 152 ? -0.860 7.987 1.307 1.00 96.25 152 ALA A CA 1
ATOM 1211 C C . ALA A 1 152 ? -2.201 7.332 0.921 1.00 96.25 152 ALA A C 1
ATOM 1213 O O . ALA A 1 152 ? -3.097 7.210 1.761 1.00 96.25 152 ALA A O 1
ATOM 1214 N N . MET A 1 153 ? -2.319 6.830 -0.315 1.00 97.69 153 MET A N 1
ATOM 1215 C CA . MET A 1 153 ? -3.487 6.055 -0.751 1.00 97.69 153 MET A CA 1
ATOM 1216 C C . MET A 1 153 ? -3.613 4.707 -0.028 1.00 97.69 153 MET A C 1
ATOM 1218 O O . MET A 1 153 ? -4.727 4.316 0.310 1.00 97.69 153 MET A O 1
ATOM 1222 N N . LEU A 1 154 ? -2.506 4.015 0.267 1.00 97.75 154 LEU A N 1
ATOM 1223 C CA . LEU A 1 154 ? -2.500 2.790 1.079 1.00 97.75 154 LEU A CA 1
ATOM 1224 C C . LEU A 1 154 ? -3.104 3.036 2.460 1.00 97.75 154 LEU A C 1
ATOM 1226 O O . LEU A 1 154 ? -3.967 2.282 2.909 1.00 97.75 154 LEU A O 1
ATOM 1230 N N . TRP A 1 155 ? -2.688 4.114 3.125 1.00 96.69 155 TRP A N 1
ATOM 1231 C CA . TRP A 1 155 ? -3.257 4.503 4.411 1.00 96.69 155 TRP A CA 1
ATOM 1232 C C . TRP A 1 155 ? -4.746 4.810 4.311 1.00 96.69 155 TRP A C 1
ATOM 1234 O O . TRP A 1 155 ? -5.514 4.355 5.156 1.00 96.69 155 TRP A O 1
ATOM 1244 N N . HIS A 1 156 ? -5.165 5.537 3.274 1.00 96.00 156 HIS A N 1
ATOM 1245 C CA . HIS A 1 156 ? -6.581 5.781 3.030 1.00 96.00 156 HIS A CA 1
ATOM 1246 C C . HIS A 1 156 ? -7.361 4.467 2.873 1.00 96.00 156 HIS A C 1
ATOM 1248 O O . HIS A 1 156 ? -8.328 4.256 3.598 1.00 96.00 156 HIS A O 1
ATOM 1254 N N . ALA A 1 157 ? -6.886 3.549 2.026 1.00 97.81 157 ALA A N 1
ATOM 1255 C CA . ALA A 1 157 ? -7.519 2.255 1.783 1.00 97.81 157 ALA A CA 1
ATOM 1256 C C . ALA A 1 157 ? -7.637 1.399 3.057 1.00 97.81 157 ALA A C 1
ATOM 1258 O O . ALA A 1 157 ? -8.684 0.802 3.302 1.00 97.81 157 ALA A O 1
ATOM 1259 N N . ARG A 1 158 ? -6.597 1.378 3.903 1.00 97.69 158 ARG A N 1
ATOM 1260 C CA . ARG A 1 158 ? -6.607 0.682 5.202 1.00 97.69 158 ARG A CA 1
ATOM 1261 C C . ARG A 1 158 ? -7.698 1.220 6.133 1.00 97.69 158 ARG A C 1
ATOM 1263 O O . ARG A 1 158 ? -8.420 0.434 6.742 1.00 97.69 158 ARG A O 1
ATOM 1270 N N . TYR A 1 159 ? -7.854 2.543 6.221 1.00 97.00 159 TYR A N 1
ATOM 1271 C CA . TYR A 1 159 ? -8.902 3.151 7.048 1.00 97.00 159 TYR A CA 1
ATOM 1272 C C . TYR A 1 159 ? -10.299 2.960 6.479 1.00 97.00 159 TYR A C 1
ATOM 1274 O O . TYR A 1 159 ? -11.217 2.647 7.233 1.00 97.00 159 TYR A O 1
ATOM 1282 N N . SER A 1 160 ? -10.457 3.088 5.164 1.00 97.12 160 SER A N 1
ATOM 1283 C CA . SER A 1 160 ? -11.725 2.808 4.495 1.00 97.12 160 SER A CA 1
ATOM 1284 C C . SER A 1 160 ? -12.149 1.352 4.690 1.00 97.12 160 SER A C 1
ATOM 1286 O O . SER A 1 160 ? -13.330 1.083 4.896 1.00 97.12 160 SER A O 1
ATOM 1288 N N . LEU A 1 161 ? -11.198 0.408 4.699 1.00 98.19 161 LEU A N 1
ATOM 1289 C CA . LEU A 1 161 ? -11.491 -0.998 4.966 1.00 98.19 161 LEU A CA 1
ATOM 1290 C C . LEU A 1 161 ? -11.928 -1.195 6.418 1.00 98.19 161 LEU A C 1
ATOM 1292 O O . LEU A 1 161 ? -12.935 -1.855 6.659 1.00 98.19 161 LEU A O 1
ATOM 1296 N N . ALA A 1 162 ? -11.221 -0.595 7.379 1.00 97.81 162 ALA A N 1
ATOM 1297 C CA . ALA A 1 162 ? -11.626 -0.632 8.782 1.00 97.81 162 ALA A CA 1
ATOM 1298 C C . ALA A 1 162 ? -13.049 -0.081 8.975 1.00 97.81 162 ALA A C 1
ATOM 1300 O O . ALA A 1 162 ? -13.872 -0.713 9.628 1.00 97.81 162 ALA A O 1
ATOM 1301 N N . GLU A 1 163 ? -13.370 1.055 8.357 1.00 96.50 163 GLU A N 1
ATOM 1302 C CA . GLU A 1 163 ? -14.707 1.648 8.413 1.00 96.50 163 GLU A CA 1
ATOM 1303 C C . GLU A 1 163 ? -15.779 0.744 7.787 1.00 96.50 163 GLU A C 1
ATOM 1305 O O . GLU A 1 163 ? -16.835 0.537 8.386 1.00 96.50 163 GLU A O 1
ATOM 1310 N N . ALA A 1 164 ? -15.498 0.140 6.630 1.00 97.31 164 ALA A N 1
ATOM 1311 C CA . ALA A 1 164 ? -16.412 -0.792 5.975 1.00 97.31 164 ALA A CA 1
ATOM 1312 C C . ALA A 1 164 ? -16.640 -2.076 6.801 1.00 97.31 164 ALA A C 1
ATOM 1314 O O . ALA A 1 164 ? -17.763 -2.583 6.868 1.00 97.31 164 ALA A O 1
ATOM 1315 N N . LEU A 1 165 ? -15.602 -2.585 7.472 1.00 97.69 165 LEU A N 1
ATOM 1316 C CA . LEU A 1 165 ? -15.700 -3.732 8.380 1.00 97.69 165 LEU A CA 1
ATOM 1317 C C . LEU A 1 165 ? -16.570 -3.407 9.602 1.00 97.69 165 LEU A C 1
ATOM 1319 O O . LEU A 1 165 ? -17.470 -4.178 9.934 1.00 97.69 165 LEU A O 1
ATOM 1323 N N . LEU A 1 166 ? -16.379 -2.242 10.224 1.00 96.38 166 LEU A N 1
ATOM 1324 C CA . LEU A 1 166 ? -17.218 -1.795 11.345 1.00 96.38 166 LEU A CA 1
ATOM 1325 C C . LEU A 1 166 ? -18.678 -1.600 10.912 1.00 96.38 166 LEU A C 1
ATOM 1327 O O . LEU A 1 166 ? -19.594 -2.142 11.530 1.00 96.38 166 LEU A O 1
ATOM 1331 N N . ALA A 1 167 ? -18.910 -0.954 9.766 1.00 96.06 167 ALA A N 1
ATOM 1332 C CA . ALA A 1 167 ? -20.250 -0.765 9.206 1.00 96.06 167 ALA A CA 1
ATOM 1333 C C . ALA A 1 167 ? -20.967 -2.084 8.850 1.00 96.06 167 ALA A C 1
ATOM 1335 O O . ALA A 1 167 ? -22.195 -2.117 8.759 1.00 96.06 167 ALA A O 1
ATOM 1336 N N . THR A 1 168 ? -20.219 -3.173 8.652 1.00 95.69 168 THR A N 1
ATOM 1337 C CA . THR A 1 168 ? -20.754 -4.518 8.386 1.00 95.69 168 THR A CA 1
ATOM 1338 C C . THR A 1 168 ? -20.747 -5.427 9.618 1.00 95.69 168 THR A C 1
ATOM 1340 O O . THR A 1 168 ? -20.978 -6.628 9.490 1.00 95.69 168 THR A O 1
ATOM 1343 N N . ASN A 1 169 ? -20.546 -4.863 10.817 1.00 96.00 169 ASN A N 1
ATOM 1344 C CA . ASN A 1 169 ? -20.521 -5.579 12.095 1.00 96.00 169 ASN A CA 1
ATOM 1345 C C . ASN A 1 169 ? -19.436 -6.678 12.151 1.00 96.00 169 ASN A C 1
ATOM 1347 O O . ASN A 1 169 ? -19.624 -7.735 12.757 1.00 96.00 169 ASN A O 1
ATOM 1351 N N . ARG A 1 170 ? -18.293 -6.423 11.502 1.00 96.69 170 ARG A N 1
ATOM 1352 C CA . ARG A 1 170 ? -17.095 -7.277 11.459 1.00 96.69 170 ARG A CA 1
ATOM 1353 C C . ARG A 1 170 ? -15.962 -6.656 12.284 1.00 96.69 170 ARG A C 1
ATOM 1355 O O . ARG A 1 170 ? -14.852 -6.452 11.798 1.00 96.69 170 ARG A O 1
ATOM 1362 N N . ALA A 1 171 ? -16.254 -6.319 13.541 1.00 97.06 171 ALA A N 1
ATOM 1363 C CA . ALA A 1 171 ? -15.318 -5.617 14.418 1.00 97.06 171 ALA A CA 1
ATOM 1364 C C . ALA A 1 171 ? -14.024 -6.409 14.688 1.00 97.06 171 ALA A C 1
ATOM 1366 O O . ALA A 1 171 ? -12.949 -5.815 14.711 1.00 97.06 171 ALA A O 1
ATOM 1367 N N . ASP A 1 172 ? -14.093 -7.739 14.814 1.00 97.12 172 ASP A N 1
ATOM 1368 C CA . ASP A 1 172 ? -12.904 -8.583 15.026 1.00 97.12 172 ASP A CA 1
ATOM 1369 C C . ASP A 1 172 ? -11.933 -8.562 13.829 1.00 97.12 172 ASP A C 1
ATOM 1371 O O . ASP A 1 172 ? -10.714 -8.454 14.002 1.00 97.12 172 ASP A O 1
ATOM 1375 N N . ASP A 1 173 ? -12.463 -8.531 12.601 1.00 97.62 173 ASP A N 1
ATOM 1376 C CA . ASP A 1 173 ? -11.654 -8.364 11.388 1.00 97.62 173 ASP A CA 1
ATOM 1377 C C . ASP A 1 173 ? -10.993 -6.977 11.352 1.00 97.62 173 ASP A C 1
ATOM 1379 O O . ASP A 1 173 ? -9.818 -6.851 11.001 1.00 97.62 173 ASP A O 1
ATOM 1383 N N . ALA A 1 174 ? -11.716 -5.928 11.767 1.00 98.19 174 ALA A N 1
ATOM 1384 C CA . ALA A 1 174 ? -11.157 -4.581 11.877 1.00 98.19 174 ALA A CA 1
ATOM 1385 C C . ALA A 1 174 ? -10.039 -4.521 12.933 1.00 98.19 174 ALA A C 1
ATOM 1387 O O . ALA A 1 174 ? -8.987 -3.935 12.681 1.00 98.19 174 ALA A O 1
ATOM 1388 N N . ILE A 1 175 ? -10.212 -5.172 14.089 1.00 97.94 175 ILE A N 1
ATOM 1389 C CA . ILE A 1 175 ? -9.173 -5.282 15.127 1.00 97.94 175 ILE A CA 1
ATOM 1390 C C . ILE A 1 175 ? -7.929 -5.980 14.563 1.00 97.94 175 ILE A C 1
ATOM 1392 O O . ILE A 1 175 ? -6.810 -5.501 14.771 1.00 97.94 175 ILE A O 1
ATOM 1396 N N . THR A 1 176 ? -8.117 -7.083 13.835 1.00 97.50 176 THR A N 1
ATOM 1397 C CA . THR A 1 176 ? -7.032 -7.847 13.201 1.00 97.50 176 THR A CA 1
ATOM 1398 C C . THR A 1 176 ? -6.264 -6.999 12.187 1.00 97.50 176 THR A C 1
ATOM 1400 O O . THR A 1 176 ? -5.034 -7.009 12.190 1.00 97.50 176 THR A O 1
ATOM 1403 N N . LEU A 1 177 ? -6.970 -6.202 11.381 1.00 97.38 177 LEU A N 1
ATOM 1404 C CA . LEU A 1 177 ? -6.369 -5.259 10.439 1.00 97.38 177 LEU A CA 1
ATOM 1405 C C . LEU A 1 177 ? -5.585 -4.139 11.143 1.00 97.38 177 LEU A C 1
ATOM 1407 O O . LEU A 1 177 ? -4.497 -3.784 10.700 1.00 97.38 177 LEU A O 1
ATOM 1411 N N . LEU A 1 178 ? -6.129 -3.556 12.215 1.00 98.19 178 LEU A N 1
ATOM 1412 C CA . LEU A 1 178 ? -5.616 -2.313 12.810 1.00 98.19 178 LEU A CA 1
ATOM 1413 C C . LEU A 1 178 ? -4.455 -2.519 13.787 1.00 98.19 178 LEU A C 1
ATOM 1415 O O . LEU A 1 178 ? -3.584 -1.656 13.885 1.00 98.19 178 LEU A O 1
ATOM 1419 N N . ARG A 1 179 ? -4.409 -3.648 14.503 1.00 96.50 179 ARG A N 1
ATOM 1420 C CA . ARG A 1 179 ? -3.327 -3.962 15.457 1.00 96.50 179 ARG A CA 1
ATOM 1421 C C . ARG A 1 179 ? -1.911 -3.884 14.868 1.00 96.50 179 ARG A C 1
ATOM 1423 O O . ARG A 1 179 ? -1.068 -3.263 15.505 1.00 96.50 179 ARG A O 1
ATOM 1430 N N . PRO A 1 180 ? -1.596 -4.484 13.705 1.00 96.12 180 PRO A N 1
ATOM 1431 C CA . PRO A 1 180 ? -0.255 -4.353 13.135 1.00 96.12 180 PRO A CA 1
ATOM 1432 C C . PRO A 1 180 ? 0.044 -2.916 12.687 1.00 96.12 180 PRO A C 1
ATOM 1434 O O . PRO A 1 180 ? 1.185 -2.471 12.780 1.00 96.12 180 PRO A O 1
ATOM 1437 N N . LEU A 1 181 ? -0.972 -2.152 12.274 1.00 96.25 181 LEU A N 1
ATOM 1438 C CA . LEU A 1 181 ? -0.792 -0.775 11.809 1.00 96.25 181 LEU A CA 1
ATOM 1439 C C . LEU A 1 181 ? -0.387 0.186 12.934 1.00 96.25 181 LEU A C 1
ATOM 1441 O O . LEU A 1 181 ? 0.301 1.168 12.665 1.00 96.25 181 LEU A O 1
ATOM 1445 N N . THR A 1 182 ? -0.776 -0.085 14.186 1.00 95.25 182 THR A N 1
ATOM 1446 C CA . THR A 1 182 ? -0.318 0.718 15.334 1.00 95.25 182 THR A CA 1
ATOM 1447 C C . THR A 1 182 ? 1.140 0.447 15.697 1.00 95.25 182 THR A C 1
ATOM 1449 O O . THR A 1 182 ? 1.761 1.273 16.356 1.00 95.25 182 THR A O 1
ATOM 1452 N N . ALA A 1 183 ? 1.701 -0.687 15.270 1.00 92.75 183 ALA A N 1
ATOM 1453 C CA . ALA A 1 183 ? 3.134 -0.949 15.360 1.00 92.75 183 ALA A CA 1
ATOM 1454 C C . ALA A 1 183 ? 3.902 -0.379 14.154 1.00 92.75 183 ALA A C 1
ATOM 1456 O O . ALA A 1 183 ? 5.050 0.023 14.313 1.00 92.75 183 ALA A O 1
ATOM 1457 N N . GLU A 1 184 ? 3.276 -0.332 12.971 1.00 93.19 184 GLU A N 1
ATOM 1458 C CA . GLU A 1 184 ? 3.863 0.239 11.748 1.00 93.19 184 GLU A CA 1
ATOM 1459 C C . GLU A 1 184 ? 4.076 1.758 11.859 1.00 93.19 184 GLU A C 1
ATOM 1461 O O . GLU A 1 184 ? 5.139 2.253 11.495 1.00 93.19 184 GLU A O 1
ATOM 1466 N N . ASP A 1 185 ? 3.091 2.495 12.386 1.00 93.12 185 ASP A N 1
ATOM 1467 C CA . ASP A 1 185 ? 3.191 3.940 12.643 1.00 93.12 185 ASP A CA 1
ATOM 1468 C C . ASP A 1 185 ? 2.566 4.283 14.013 1.00 93.12 185 ASP A C 1
ATOM 1470 O O . ASP A 1 185 ? 1.392 4.672 14.088 1.00 93.12 185 ASP A O 1
ATOM 1474 N N . PRO A 1 186 ? 3.325 4.118 15.118 1.00 95.50 186 PRO A N 1
ATOM 1475 C CA . PRO A 1 186 ? 2.818 4.320 16.477 1.00 95.50 186 PRO A CA 1
ATOM 1476 C C . PRO A 1 186 ? 2.398 5.758 16.785 1.00 95.50 186 PRO A C 1
ATOM 1478 O O . PRO A 1 186 ? 1.594 5.972 17.690 1.00 95.50 186 PRO A O 1
ATOM 1481 N N . LEU A 1 187 ? 2.899 6.743 16.038 1.00 95.75 187 LEU A N 1
ATOM 1482 C CA . LEU A 1 187 ? 2.586 8.161 16.250 1.00 95.75 187 LEU A CA 1
ATOM 1483 C C . LEU A 1 187 ? 1.296 8.592 15.546 1.00 95.75 187 LEU A C 1
ATOM 1485 O O . LEU A 1 187 ? 0.801 9.701 15.751 1.00 95.75 187 LEU A O 1
ATOM 1489 N N . ARG A 1 188 ? 0.709 7.715 14.727 1.00 95.75 188 ARG A N 1
ATOM 1490 C CA . ARG A 1 188 ? -0.531 7.995 14.012 1.00 95.75 188 ARG A CA 1
ATOM 1491 C C . ARG A 1 188 ? -1.749 7.713 14.885 1.00 95.75 188 ARG A C 1
ATOM 1493 O O . ARG A 1 188 ? -2.333 6.630 14.840 1.00 95.75 188 ARG A O 1
ATOM 1500 N N . GLU A 1 189 ? -2.193 8.730 15.622 1.00 96.50 189 GLU A N 1
ATOM 1501 C CA . GLU A 1 189 ? -3.373 8.673 16.506 1.00 96.50 189 GLU A CA 1
ATOM 1502 C C . GLU A 1 189 ? -4.626 8.095 15.833 1.00 96.50 189 GLU A C 1
ATOM 1504 O O . GLU A 1 189 ? -5.365 7.331 16.452 1.00 96.50 189 GLU A O 1
ATOM 1509 N N . ARG A 1 190 ? -4.831 8.377 14.540 1.00 96.44 190 ARG A N 1
ATOM 1510 C CA . ARG A 1 190 ? -5.970 7.857 13.771 1.00 96.44 190 ARG A CA 1
ATOM 1511 C C . ARG A 1 190 ? -6.026 6.324 13.752 1.00 96.44 190 ARG A C 1
ATOM 1513 O O . ARG A 1 190 ? -7.116 5.765 13.821 1.00 96.44 190 ARG A O 1
ATOM 1520 N N . THR A 1 191 ? -4.885 5.630 13.701 1.00 97.44 191 THR A N 1
ATOM 1521 C CA . THR A 1 191 ? -4.854 4.159 13.763 1.00 97.44 191 THR A CA 1
ATOM 1522 C C . THR A 1 191 ? -5.356 3.660 15.111 1.00 97.44 191 THR A C 1
ATOM 1524 O O . THR A 1 191 ? -6.179 2.744 15.177 1.00 97.44 191 THR A O 1
ATOM 1527 N N . TRP A 1 192 ? -4.894 4.296 16.187 1.00 98.19 192 TRP A N 1
ATOM 1528 C CA . TRP A 1 192 ? -5.330 3.988 17.543 1.00 98.19 192 TRP A CA 1
ATOM 1529 C C . TRP A 1 192 ? -6.821 4.260 17.729 1.00 98.19 192 TRP A C 1
ATOM 1531 O O . TRP A 1 192 ? -7.506 3.453 18.349 1.00 98.19 192 TRP A O 1
ATOM 1541 N N . GLU A 1 193 ? -7.343 5.339 17.146 1.00 97.50 193 GLU A N 1
ATOM 1542 C CA . GLU A 1 193 ? -8.763 5.686 17.215 1.00 97.50 193 GLU A CA 1
ATOM 1543 C C . GLU A 1 193 ? -9.637 4.586 16.611 1.00 97.50 193 GLU A C 1
ATOM 1545 O O . GLU A 1 193 ? -10.527 4.072 17.292 1.00 97.50 193 GLU A O 1
ATOM 1550 N N . TYR A 1 194 ? -9.362 4.165 15.371 1.00 97.81 194 TYR A N 1
ATOM 1551 C CA . TYR A 1 194 ? -10.106 3.065 14.755 1.00 97.81 194 TYR A CA 1
ATOM 1552 C C . TYR A 1 194 ? -9.981 1.768 15.561 1.00 97.81 194 TYR A C 1
ATOM 1554 O O . TYR A 1 194 ? -10.965 1.038 15.680 1.00 97.81 194 TYR A O 1
ATOM 1562 N N . LEU A 1 195 ? -8.812 1.482 16.150 1.00 98.38 195 LEU A N 1
ATOM 1563 C CA . LEU A 1 195 ? -8.624 0.279 16.965 1.00 98.38 195 LEU A CA 1
ATOM 1564 C C . LEU A 1 195 ? -9.468 0.328 18.246 1.00 98.38 195 LEU A C 1
ATOM 1566 O O . LEU A 1 195 ? -10.149 -0.644 18.569 1.00 98.38 195 LEU A O 1
ATOM 1570 N N . LEU A 1 196 ? -9.458 1.455 18.966 1.00 98.25 196 LEU A N 1
ATOM 1571 C CA . LEU A 1 196 ? -10.278 1.642 20.165 1.00 98.25 196 LEU A CA 1
ATOM 1572 C C . LEU A 1 196 ? -11.774 1.579 19.837 1.00 98.25 196 LEU A C 1
ATOM 1574 O O . LEU A 1 196 ? -12.530 0.979 20.599 1.00 98.25 196 LEU A O 1
ATOM 1578 N N . ARG A 1 197 ? -12.198 2.145 18.700 1.00 97.62 197 ARG A N 1
ATOM 1579 C CA . ARG A 1 197 ? -13.581 2.045 18.209 1.00 97.62 197 ARG A CA 1
ATOM 1580 C C . ARG A 1 197 ? -13.975 0.600 17.929 1.00 97.62 197 ARG A C 1
ATOM 1582 O O . ARG A 1 197 ? -14.998 0.156 18.435 1.00 97.62 197 ARG A O 1
ATOM 1589 N N . ALA A 1 198 ? -13.141 -0.148 17.212 1.00 97.88 198 ALA A N 1
ATOM 1590 C CA . ALA A 1 198 ? -13.402 -1.552 16.910 1.00 97.88 198 ALA A CA 1
ATOM 1591 C C . ALA A 1 198 ? -13.509 -2.410 18.184 1.00 97.88 198 ALA A C 1
ATOM 1593 O O . ALA A 1 198 ? -14.439 -3.199 18.333 1.00 97.88 198 ALA A O 1
ATOM 1594 N N . LEU A 1 199 ? -12.609 -2.200 19.153 1.00 97.62 199 LEU A N 1
ATOM 1595 C CA . LEU A 1 199 ? -12.664 -2.863 20.462 1.00 97.62 199 LEU A CA 1
ATOM 1596 C C . LEU A 1 199 ? -13.925 -2.489 21.259 1.00 97.62 199 LEU A C 1
ATOM 1598 O O . LEU A 1 199 ? -14.497 -3.339 21.943 1.00 97.62 199 LEU A O 1
ATOM 1602 N N . ALA A 1 200 ? -14.350 -1.227 21.195 1.00 95.50 200 ALA A N 1
ATOM 1603 C CA . ALA A 1 200 ? -15.563 -0.750 21.849 1.00 95.50 200 ALA A CA 1
ATOM 1604 C C . ALA A 1 200 ? -16.831 -1.362 21.228 1.00 95.50 200 ALA A C 1
ATOM 1606 O O . ALA A 1 200 ? -17.702 -1.820 21.969 1.00 95.50 200 ALA A O 1
ATOM 1607 N N . GLU A 1 201 ? -16.914 -1.421 19.896 1.00 94.25 201 GLU A N 1
ATOM 1608 C CA . GLU A 1 201 ? -18.029 -2.038 19.161 1.00 94.25 201 GLU A CA 1
ATOM 1609 C C . GLU A 1 201 ? -18.144 -3.544 19.436 1.00 94.25 201 GLU A C 1
ATOM 1611 O O . GLU A 1 201 ? -19.248 -4.044 19.640 1.00 94.25 201 GLU A O 1
ATOM 1616 N N . ASP A 1 202 ? -17.015 -4.246 19.568 1.00 94.62 202 ASP A N 1
ATOM 1617 C CA . ASP A 1 202 ? -16.976 -5.659 19.976 1.00 94.62 202 ASP A CA 1
ATOM 1618 C C . ASP A 1 202 ? -17.204 -5.862 21.496 1.00 94.62 202 ASP A C 1
ATOM 1620 O O . ASP A 1 202 ? -17.222 -6.974 22.025 1.00 94.62 202 ASP A O 1
ATOM 1624 N N . GLY A 1 203 ? -17.377 -4.774 22.258 1.00 92.69 203 GLY A N 1
ATOM 1625 C CA . GLY A 1 203 ? -17.655 -4.810 23.695 1.00 92.69 203 GLY A CA 1
ATOM 1626 C C . GLY A 1 203 ? -16.461 -5.204 24.574 1.00 92.69 203 GLY A C 1
ATOM 1627 O O . GLY A 1 203 ? -16.654 -5.547 25.753 1.00 92.69 203 GLY A O 1
ATOM 1628 N N . ARG A 1 204 ? -15.235 -5.125 24.041 1.00 94.75 204 ARG A N 1
ATOM 1629 C CA . ARG A 1 204 ? -13.950 -5.444 24.693 1.00 94.75 204 ARG A CA 1
ATOM 1630 C C . ARG A 1 204 ? -13.406 -4.254 25.493 1.00 94.75 204 ARG A C 1
ATOM 1632 O O . ARG A 1 204 ? -12.245 -3.873 25.384 1.00 94.75 204 ARG A O 1
ATOM 1639 N N . TRP A 1 205 ? -14.241 -3.674 26.357 1.00 94.19 205 TRP A N 1
ATOM 1640 C CA . TRP A 1 205 ? -13.940 -2.435 27.096 1.00 94.19 205 TRP A CA 1
ATOM 1641 C C . TRP A 1 205 ? -12.660 -2.473 27.941 1.00 94.19 205 TRP A C 1
ATOM 1643 O O . TRP A 1 205 ? -11.965 -1.467 28.039 1.00 94.19 205 TRP A O 1
ATOM 1653 N N . ALA A 1 206 ? -12.316 -3.622 28.532 1.00 93.25 206 ALA A N 1
ATOM 1654 C CA . ALA A 1 206 ? -11.062 -3.762 29.275 1.00 93.25 206 ALA A CA 1
ATOM 1655 C C . ALA A 1 206 ? -9.836 -3.557 28.365 1.00 93.25 206 ALA A C 1
ATOM 1657 O O . ALA A 1 206 ? -8.875 -2.904 28.763 1.00 93.25 206 ALA A O 1
ATOM 1658 N N . GLU A 1 207 ? -9.892 -4.050 27.126 1.00 96.06 207 GLU A N 1
ATOM 1659 C CA . GLU A 1 207 ? -8.828 -3.853 26.139 1.00 96.06 207 GLU A CA 1
ATOM 1660 C C . GLU A 1 207 ? -8.797 -2.428 25.590 1.00 96.06 207 GLU A C 1
ATOM 1662 O O . GLU A 1 207 ? -7.712 -1.944 25.278 1.00 96.06 207 GLU A O 1
ATOM 1667 N N . VAL A 1 208 ? -9.935 -1.725 25.535 1.00 97.56 208 VAL A N 1
ATOM 1668 C CA . VAL A 1 208 ? -9.966 -0.283 25.222 1.00 97.56 208 VAL A CA 1
ATOM 1669 C C . VAL A 1 208 ? -9.131 0.495 26.244 1.00 97.56 208 VAL A C 1
ATOM 1671 O O . VAL A 1 208 ? -8.288 1.297 25.854 1.00 97.56 208 VAL A O 1
ATOM 1674 N N . LEU A 1 209 ? -9.298 0.222 27.546 1.00 97.25 209 LEU A N 1
ATOM 1675 C CA . LEU A 1 209 ? -8.533 0.891 28.609 1.00 97.25 209 LEU A CA 1
ATOM 1676 C C . LEU A 1 209 ? -7.026 0.599 28.512 1.00 97.25 209 LEU A C 1
ATOM 1678 O O . LEU A 1 209 ? -6.216 1.520 28.588 1.00 97.25 209 LEU A O 1
ATOM 1682 N N . VAL A 1 210 ? -6.651 -0.668 28.301 1.00 97.38 210 VAL A N 1
ATOM 1683 C CA . VAL A 1 210 ? -5.240 -1.072 28.141 1.00 97.38 210 VAL A CA 1
ATOM 1684 C C . VAL A 1 210 ? -4.619 -0.432 26.897 1.00 97.38 210 VAL A C 1
ATOM 1686 O O . VAL A 1 210 ? -3.508 0.089 26.949 1.00 97.38 210 VAL A O 1
ATOM 1689 N N . THR A 1 211 ? -5.342 -0.432 25.778 1.00 97.62 211 THR A N 1
ATOM 1690 C CA . THR A 1 211 ? -4.854 0.123 24.509 1.00 97.62 211 THR A CA 1
ATOM 1691 C C . THR A 1 211 ? -4.736 1.647 24.576 1.00 97.62 211 THR A C 1
ATOM 1693 O O . THR A 1 211 ? -3.758 2.195 24.072 1.00 97.62 211 THR A O 1
ATOM 1696 N N . PHE A 1 212 ? -5.669 2.336 25.247 1.00 98.06 212 PHE A N 1
ATOM 1697 C CA . PHE A 1 212 ? -5.570 3.778 25.493 1.00 98.06 212 PHE A CA 1
ATOM 1698 C C . PHE A 1 212 ? -4.328 4.124 26.324 1.00 98.06 212 PHE A C 1
ATOM 1700 O O . PHE A 1 212 ? -3.610 5.072 26.009 1.00 98.06 212 PHE A O 1
ATOM 1707 N N . GLN A 1 213 ? -4.044 3.335 27.363 1.00 97.81 213 GLN A N 1
ATOM 1708 C CA . GLN A 1 213 ? -2.861 3.555 28.187 1.00 97.81 213 GLN A CA 1
ATOM 1709 C C . GLN A 1 213 ? -1.568 3.410 27.372 1.00 97.81 213 GLN A C 1
ATOM 1711 O O . GLN A 1 213 ? -0.680 4.250 27.500 1.00 97.81 213 GLN A O 1
ATOM 1716 N N . ARG A 1 214 ? -1.514 2.417 26.476 1.00 97.69 214 ARG A N 1
ATOM 1717 C CA . ARG A 1 214 ? -0.381 2.202 25.569 1.00 97.69 214 ARG A CA 1
ATOM 1718 C C . ARG A 1 214 ? -0.153 3.377 24.615 1.00 97.69 214 ARG A C 1
ATOM 1720 O O . ARG A 1 214 ? 0.978 3.824 24.482 1.00 97.69 214 ARG A O 1
ATOM 1727 N N . VAL A 1 215 ? -1.195 3.891 23.951 1.00 97.81 215 VAL A N 1
ATOM 1728 C CA . VAL A 1 215 ? -1.021 5.053 23.053 1.00 97.81 215 VAL A CA 1
ATOM 1729 C C . VAL A 1 215 ? -0.623 6.308 23.830 1.00 97.81 215 VAL A C 1
ATOM 1731 O O . VAL A 1 215 ? 0.208 7.072 23.353 1.00 97.81 215 VAL A O 1
ATOM 1734 N N . ARG A 1 216 ? -1.145 6.501 25.050 1.00 97.88 216 ARG A N 1
ATOM 1735 C CA . ARG A 1 216 ? -0.724 7.614 25.911 1.00 97.88 216 ARG A CA 1
ATOM 1736 C C . ARG A 1 216 ? 0.766 7.549 26.231 1.00 97.88 216 ARG A C 1
ATOM 1738 O O . ARG A 1 216 ? 1.429 8.572 26.150 1.00 97.88 216 ARG A O 1
ATOM 1745 N N . GLU A 1 217 ? 1.272 6.371 26.590 1.00 98.12 217 GLU A N 1
ATOM 1746 C CA . GLU A 1 217 ? 2.701 6.160 26.861 1.00 98.12 217 GLU A CA 1
ATOM 1747 C C . GLU A 1 217 ? 3.545 6.485 25.627 1.00 98.12 217 GLU A C 1
ATOM 1749 O O . GLU A 1 217 ? 4.420 7.339 25.712 1.00 98.12 217 GLU A O 1
ATOM 1754 N N . VAL A 1 218 ? 3.200 5.925 24.463 1.00 97.31 218 VAL A N 1
ATOM 1755 C CA . VAL A 1 218 ? 3.920 6.179 23.202 1.00 97.31 218 VAL A CA 1
ATOM 1756 C C . VAL A 1 218 ? 3.956 7.671 22.847 1.00 97.31 218 VAL A C 1
ATOM 1758 O O . VAL A 1 218 ? 5.016 8.204 22.535 1.00 97.31 218 VAL A O 1
ATOM 1761 N N . LEU A 1 219 ? 2.820 8.374 22.901 1.00 95.94 219 LEU A N 1
ATOM 1762 C CA . LEU A 1 219 ? 2.767 9.801 22.556 1.00 95.94 219 LEU A CA 1
ATOM 1763 C C . LEU A 1 219 ? 3.495 10.682 23.580 1.00 95.94 219 LEU A C 1
ATOM 1765 O O . LEU A 1 219 ? 4.130 11.669 23.203 1.00 95.94 219 LEU A O 1
ATOM 1769 N N . ALA A 1 220 ? 3.423 10.331 24.863 1.00 97.38 220 ALA A N 1
ATOM 1770 C CA . ALA A 1 220 ? 4.131 11.053 25.910 1.00 97.38 220 ALA A CA 1
ATOM 1771 C C . ALA A 1 220 ? 5.651 10.862 25.796 1.00 97.38 220 ALA A C 1
ATOM 1773 O O . ALA A 1 220 ? 6.393 11.829 25.955 1.00 97.38 220 ALA A O 1
ATOM 1774 N N . GLU A 1 221 ? 6.112 9.648 25.496 1.00 97.06 221 GLU A N 1
ATOM 1775 C CA . GLU A 1 221 ? 7.535 9.320 25.365 1.00 97.06 221 GLU A CA 1
ATOM 1776 C C . GLU A 1 221 ? 8.155 9.919 24.097 1.00 97.06 221 GLU A C 1
ATOM 1778 O O . GLU A 1 221 ? 9.210 10.546 24.170 1.00 97.06 221 GLU A O 1
ATOM 1783 N N . GLU A 1 222 ? 7.489 9.781 22.949 1.00 95.81 222 GLU A N 1
ATOM 1784 C CA . GLU A 1 222 ? 8.058 10.168 21.651 1.00 95.81 222 GLU A CA 1
ATOM 1785 C C . GLU A 1 222 ? 7.825 11.646 21.304 1.00 95.81 222 GLU A C 1
ATOM 1787 O O . GLU A 1 222 ? 8.649 12.274 20.638 1.00 95.81 222 GLU A O 1
ATOM 1792 N N . LEU A 1 223 ? 6.696 12.221 21.737 1.00 94.44 223 LEU A N 1
ATOM 1793 C CA . LEU A 1 223 ? 6.280 13.576 21.353 1.00 94.44 223 LEU A CA 1
ATOM 1794 C C . LEU A 1 223 ? 6.061 14.516 22.547 1.00 94.44 223 LEU A C 1
ATOM 1796 O O . LEU A 1 223 ? 5.942 15.725 22.345 1.00 94.44 223 LEU A O 1
ATOM 1800 N N . GLY A 1 224 ? 6.002 14.004 23.781 1.00 95.88 224 GLY A N 1
ATOM 1801 C CA . GLY A 1 224 ? 5.704 14.813 24.966 1.00 95.88 224 GLY A CA 1
ATOM 1802 C C . GLY A 1 224 ? 4.279 15.375 24.984 1.00 95.88 224 GLY A C 1
ATOM 1803 O O . GLY A 1 224 ? 4.043 16.415 25.603 1.00 95.88 224 GLY A O 1
ATOM 1804 N N . ILE A 1 225 ? 3.340 14.730 24.281 1.00 96.06 225 ILE A N 1
ATOM 1805 C CA . ILE A 1 225 ? 1.944 15.177 24.159 1.00 96.06 225 ILE A CA 1
ATOM 1806 C C . ILE A 1 225 ? 0.967 14.163 24.759 1.00 96.06 225 ILE A C 1
ATOM 1808 O O . ILE A 1 225 ? 1.256 12.976 24.875 1.00 96.06 225 ILE A O 1
ATOM 1812 N N . GLU A 1 226 ? -0.225 14.646 25.105 1.00 95.19 226 GLU A N 1
ATOM 1813 C CA . GLU A 1 226 ? -1.349 13.802 25.517 1.00 95.19 226 GLU A CA 1
ATOM 1814 C C . GLU A 1 226 ? -2.202 13.374 24.310 1.00 95.19 226 GLU A C 1
ATOM 1816 O O . GLU A 1 226 ? -2.294 14.136 23.342 1.00 95.19 226 GLU A O 1
ATOM 1821 N N . PRO A 1 227 ? -2.903 12.224 24.388 1.00 96.38 227 PRO A N 1
ATOM 1822 C CA . PRO A 1 227 ? -3.836 11.788 23.356 1.00 96.38 227 PRO A CA 1
ATOM 1823 C C . PRO A 1 227 ? -4.913 12.829 23.022 1.00 96.38 227 PRO A C 1
ATOM 1825 O O . PRO A 1 227 ? -5.484 13.494 23.903 1.00 96.38 227 PRO A O 1
ATOM 1828 N N . GLY A 1 228 ? -5.257 12.898 21.739 1.00 96.00 228 GLY A N 1
ATOM 1829 C CA . GLY A 1 228 ? -6.299 13.748 21.184 1.00 96.00 228 GLY A CA 1
ATOM 1830 C C . GLY A 1 228 ? -7.693 13.522 21.793 1.00 96.00 228 GLY A C 1
ATOM 1831 O O . GLY A 1 228 ? -7.940 12.557 22.532 1.00 96.00 228 GLY A O 1
ATOM 1832 N N . PRO A 1 229 ? -8.638 14.448 21.548 1.00 95.81 229 PRO A N 1
ATOM 1833 C CA . PRO A 1 229 ? -9.974 14.396 22.139 1.00 95.81 229 PRO A CA 1
ATOM 1834 C C . PRO A 1 229 ? -10.760 13.129 21.768 1.00 95.81 229 PRO A C 1
ATOM 1836 O O . PRO A 1 229 ? -11.476 12.609 22.622 1.00 95.81 229 PRO A O 1
ATOM 1839 N N . GLU A 1 230 ? -10.592 12.589 20.562 1.00 94.62 230 GLU A N 1
ATOM 1840 C CA . GLU A 1 230 ? -11.275 11.380 20.090 1.00 94.62 230 GLU A CA 1
ATOM 1841 C C . GLU A 1 230 ? -10.859 10.141 20.903 1.00 94.62 230 GLU A C 1
ATOM 1843 O O . GLU A 1 230 ? -11.710 9.402 21.403 1.00 94.62 230 GLU A O 1
ATOM 1848 N N . LEU A 1 231 ? -9.553 9.955 21.133 1.00 96.56 231 LEU A N 1
ATOM 1849 C CA . LEU A 1 231 ? -9.026 8.870 21.970 1.00 96.56 231 LEU A CA 1
ATOM 1850 C C . LEU A 1 231 ? -9.483 9.012 23.426 1.00 96.56 231 LEU A C 1
ATOM 1852 O O . LEU A 1 231 ? -9.909 8.037 24.052 1.00 96.56 231 LEU A O 1
ATOM 1856 N N . ARG A 1 232 ? -9.439 10.237 23.969 1.00 96.38 232 ARG A N 1
ATOM 1857 C CA . ARG A 1 232 ? -9.899 10.517 25.338 1.00 96.38 232 ARG A CA 1
ATOM 1858 C C . ARG A 1 232 ? -11.395 10.261 25.507 1.00 96.38 232 ARG A C 1
ATOM 1860 O O . ARG A 1 232 ? -11.803 9.761 26.554 1.00 96.38 232 ARG A O 1
ATOM 1867 N N . HIS A 1 233 ? -12.203 10.555 24.491 1.00 96.25 233 HIS A N 1
ATOM 1868 C CA . HIS A 1 233 ? -13.631 10.258 24.500 1.00 96.25 233 HIS A CA 1
ATOM 1869 C C . HIS A 1 233 ? -13.896 8.745 24.566 1.00 96.25 233 HIS A C 1
ATOM 1871 O O . HIS A 1 233 ? -14.667 8.294 25.414 1.00 96.25 233 HIS A O 1
ATOM 1877 N N . LEU A 1 234 ? -13.205 7.945 23.748 1.00 95.62 234 LEU A N 1
ATOM 1878 C CA . LEU A 1 234 ? -13.323 6.479 23.770 1.00 95.62 234 LEU A CA 1
ATOM 1879 C C . LEU A 1 234 ? -12.895 5.883 25.117 1.00 95.62 234 LEU A C 1
ATOM 1881 O O . LEU A 1 234 ? -13.544 4.970 25.631 1.00 95.62 234 LEU A O 1
ATOM 1885 N N . HIS A 1 235 ? -11.853 6.442 25.733 1.00 96.75 235 HIS A N 1
ATOM 1886 C CA . HIS A 1 235 ? -11.439 6.068 27.082 1.00 96.75 235 HIS A CA 1
ATOM 1887 C C . HIS A 1 235 ? -12.525 6.361 28.131 1.00 96.75 235 HIS A C 1
ATOM 1889 O O . HIS A 1 235 ? -12.832 5.500 28.956 1.00 96.75 235 HIS A O 1
ATOM 1895 N N . GLN A 1 236 ? -13.161 7.536 28.080 1.00 96.06 236 GLN A N 1
ATOM 1896 C CA . GLN A 1 236 ? -14.267 7.880 28.985 1.00 96.06 236 GLN A CA 1
ATOM 1897 C C . GLN A 1 236 ? -15.463 6.935 28.823 1.00 96.06 236 GLN A C 1
ATOM 1899 O O . GLN A 1 236 ? -16.007 6.458 29.820 1.00 96.06 236 GLN A O 1
ATOM 1904 N N . LEU A 1 237 ? -15.840 6.606 27.583 1.00 94.50 237 LEU A N 1
ATOM 1905 C CA . LEU A 1 237 ? -16.889 5.618 27.312 1.00 94.50 237 LEU A CA 1
ATOM 1906 C C . LEU A 1 237 ? -16.551 4.252 27.923 1.00 94.50 237 LEU A C 1
ATOM 1908 O O . LEU A 1 237 ? -17.405 3.630 28.556 1.00 94.50 237 LEU A O 1
ATOM 1912 N N . ALA A 1 238 ? -15.298 3.811 27.795 1.00 94.31 238 ALA A N 1
ATOM 1913 C CA . ALA A 1 238 ? -14.844 2.546 28.361 1.00 94.31 238 ALA A CA 1
ATOM 1914 C C . ALA A 1 238 ? -14.869 2.527 29.895 1.00 94.31 238 ALA A C 1
ATOM 1916 O O . ALA A 1 238 ? -15.253 1.511 30.480 1.00 94.31 238 ALA A O 1
ATOM 1917 N N . LEU A 1 239 ? -14.513 3.637 30.554 1.00 94.50 239 LEU A N 1
ATOM 1918 C CA . LEU A 1 239 ? -14.618 3.765 32.011 1.00 94.50 239 LEU A CA 1
ATOM 1919 C C . LEU A 1 239 ? -16.070 3.597 32.475 1.00 94.50 239 LEU A C 1
ATOM 1921 O O . LEU A 1 239 ? -16.338 2.751 33.329 1.00 94.50 239 LEU A O 1
ATOM 1925 N N . HIS A 1 240 ? -17.010 4.312 31.852 1.00 92.88 240 HIS A N 1
ATOM 1926 C CA . HIS A 1 240 ? -18.435 4.198 32.174 1.00 92.88 240 HIS A CA 1
ATOM 1927 C C . HIS A 1 240 ? -18.983 2.788 31.917 1.00 92.88 240 HIS A C 1
ATOM 1929 O O . HIS A 1 240 ? -19.671 2.219 32.766 1.00 92.88 240 HIS A O 1
ATOM 1935 N N . ALA A 1 241 ? -18.642 2.177 30.780 1.00 88.94 241 ALA A N 1
ATOM 1936 C CA . ALA A 1 241 ? -19.075 0.819 30.461 1.00 88.94 241 ALA A CA 1
ATOM 1937 C C . ALA A 1 241 ? -18.534 -0.221 31.461 1.00 88.94 241 ALA A C 1
ATOM 1939 O O . ALA A 1 241 ? -19.228 -1.180 31.810 1.00 88.94 241 ALA A O 1
ATOM 1940 N N . ASN A 1 242 ? -17.304 -0.038 31.946 1.00 86.12 242 ASN A N 1
ATOM 1941 C CA . ASN A 1 242 ? -16.699 -0.914 32.944 1.00 86.12 242 ASN A CA 1
ATOM 1942 C C . ASN A 1 242 ? -17.331 -0.736 34.337 1.00 86.12 242 ASN A C 1
ATOM 1944 O O . ASN A 1 242 ? -17.545 -1.719 35.047 1.00 86.12 242 ASN A O 1
ATOM 1948 N N . GLU A 1 243 ? -17.678 0.493 34.722 1.00 85.94 243 GLU A N 1
ATOM 1949 C CA . GLU A 1 243 ? -18.413 0.777 35.962 1.00 85.94 243 GLU A CA 1
ATOM 1950 C C . GLU A 1 243 ? -19.793 0.110 35.975 1.00 85.94 243 GLU A C 1
ATOM 1952 O O . GLU A 1 243 ? -20.134 -0.571 36.944 1.00 85.94 243 GLU A O 1
ATOM 1957 N N . GLU A 1 244 ? -20.562 0.221 34.888 1.00 84.50 244 GLU A N 1
ATOM 1958 C CA . GLU A 1 244 ? -21.871 -0.436 34.768 1.00 84.50 244 GLU A CA 1
ATOM 1959 C C . GLU A 1 244 ? -21.771 -1.967 34.840 1.00 84.50 244 GLU A C 1
ATOM 1961 O O . GLU A 1 244 ? -22.631 -2.618 35.432 1.00 84.50 244 GLU A O 1
ATOM 1966 N N . ARG A 1 245 ? -20.695 -2.564 34.307 1.00 80.12 245 ARG A N 1
ATOM 1967 C CA . ARG A 1 245 ? -20.439 -4.011 34.438 1.00 80.12 245 ARG A CA 1
ATOM 1968 C C . ARG A 1 245 ? -20.071 -4.432 35.861 1.00 80.12 245 ARG A C 1
ATOM 1970 O O . ARG A 1 245 ? -20.336 -5.573 36.236 1.00 80.12 245 ARG A O 1
ATOM 1977 N N . ARG A 1 246 ? -19.444 -3.543 36.637 1.00 75.81 246 ARG A N 1
ATOM 1978 C CA . ARG A 1 246 ? -19.052 -3.791 38.035 1.00 75.81 246 ARG A CA 1
ATOM 1979 C C . ARG A 1 246 ? -20.203 -3.619 39.019 1.00 75.81 246 ARG A C 1
ATOM 1981 O O . ARG A 1 246 ? -20.153 -4.210 40.097 1.00 75.81 246 ARG A O 1
ATOM 1988 N N . LYS A 1 247 ? -21.235 -2.839 38.679 1.00 73.38 247 LYS A N 1
ATOM 1989 C CA . LYS A 1 247 ? -22.448 -2.761 39.499 1.00 73.38 247 LYS A CA 1
ATOM 1990 C C . LYS A 1 247 ? -23.070 -4.160 39.576 1.00 73.38 247 LYS A C 1
ATOM 1992 O O . LYS A 1 247 ? -23.306 -4.770 38.532 1.00 73.38 247 LYS A O 1
ATOM 1997 N N . PRO A 1 248 ? -23.344 -4.701 40.777 1.00 57.56 248 PRO A N 1
ATOM 1998 C CA . PRO A 1 248 ? -24.049 -5.967 40.877 1.00 57.56 248 PRO A CA 1
ATOM 1999 C C . PRO A 1 248 ? -25.389 -5.795 40.163 1.00 57.56 248 PRO A C 1
ATOM 2001 O O . PRO A 1 248 ? -26.198 -4.958 40.566 1.00 57.56 248 PRO A O 1
ATOM 2004 N N . ARG A 1 249 ? -25.621 -6.559 39.083 1.00 59.62 249 ARG A N 1
ATOM 2005 C CA . ARG A 1 249 ? -26.968 -6.701 38.520 1.00 59.62 249 ARG A CA 1
ATOM 2006 C C . ARG A 1 249 ? -27.831 -7.148 39.681 1.00 59.62 249 ARG A C 1
ATOM 2008 O O . ARG A 1 249 ? -27.644 -8.260 40.169 1.00 59.62 249 ARG A O 1
ATOM 2015 N N . GLY A 1 250 ? -28.696 -6.257 40.160 1.00 55.16 250 GLY A N 1
ATOM 2016 C CA . GLY A 1 250 ? -29.597 -6.562 41.252 1.00 55.16 250 GLY A CA 1
ATOM 2017 C C . GLY A 1 250 ? -30.343 -7.830 40.880 1.00 55.16 250 GLY A C 1
ATOM 2018 O O . GLY A 1 250 ? -31.195 -7.812 39.994 1.00 55.16 250 GLY A O 1
ATOM 2019 N N . VAL A 1 251 ? -29.992 -8.946 41.522 1.00 54.03 251 VAL A N 1
ATOM 2020 C CA . VAL A 1 251 ? -30.913 -10.070 41.624 1.00 54.03 251 VAL A CA 1
ATOM 2021 C C . VAL A 1 251 ? -32.173 -9.433 42.197 1.00 54.03 251 VAL A C 1
ATOM 2023 O O . VAL A 1 251 ? -32.045 -8.740 43.212 1.00 54.03 251 VAL A O 1
ATOM 2026 N N . PRO A 1 252 ? -33.348 -9.555 41.554 1.00 55.12 252 PRO A N 1
ATOM 2027 C CA . PRO A 1 252 ? -34.568 -9.082 42.171 1.00 55.12 252 PRO A CA 1
ATOM 2028 C C . PRO A 1 252 ? -34.664 -9.827 43.496 1.00 55.12 252 PRO A C 1
ATOM 2030 O O . PRO A 1 252 ? -34.902 -11.034 43.533 1.00 55.12 252 PRO A O 1
ATOM 2033 N N . VAL A 1 253 ? -34.356 -9.119 44.583 1.00 54.88 253 VAL A N 1
ATOM 2034 C CA . VAL A 1 253 ? -34.563 -9.611 45.931 1.00 54.88 253 VAL A CA 1
ATOM 2035 C C . VAL A 1 253 ? -36.059 -9.826 45.979 1.00 54.88 253 VAL A C 1
ATOM 2037 O O . VAL A 1 253 ? -36.823 -8.863 45.943 1.00 54.88 253 VAL A O 1
ATOM 2040 N N . ALA A 1 254 ? -36.473 -11.092 45.944 1.00 55.19 254 ALA A N 1
ATOM 2041 C CA . ALA A 1 254 ? -37.843 -11.472 46.206 1.00 55.19 254 ALA A CA 1
ATOM 2042 C C . ALA A 1 254 ? -38.158 -10.949 47.609 1.00 55.19 254 ALA A C 1
ATOM 2044 O O . ALA A 1 254 ? -37.771 -11.539 48.617 1.00 55.19 254 ALA A O 1
ATOM 2045 N N . SER A 1 255 ? -38.764 -9.768 47.667 1.00 54.62 255 SER A N 1
ATOM 2046 C CA . SER A 1 255 ? -39.174 -9.147 48.908 1.00 54.62 255 SER A CA 1
ATOM 2047 C C . SER A 1 255 ? -40.277 -10.007 49.506 1.00 54.62 255 SER A C 1
ATOM 2049 O O . SER A 1 255 ? -41.363 -10.098 48.939 1.00 54.62 255 SER A O 1
ATOM 2051 N N . GLY A 1 256 ? -39.963 -10.635 50.637 1.00 49.84 256 GLY A N 1
ATOM 2052 C CA . GLY A 1 256 ? -40.912 -11.010 51.678 1.00 49.84 256 GLY A CA 1
ATOM 2053 C C . GLY A 1 256 ? -42.083 -11.882 51.241 1.00 49.84 256 GLY A C 1
ATOM 2054 O O . GLY A 1 256 ? -43.189 -11.392 51.027 1.00 49.84 256 GLY A O 1
ATOM 2055 N N . ARG A 1 257 ? -41.886 -13.200 51.274 1.00 42.88 257 ARG A N 1
ATOM 2056 C CA . ARG A 1 257 ? -42.956 -14.089 51.730 1.00 42.88 257 ARG A CA 1
ATOM 2057 C C . ARG A 1 257 ? -42.443 -14.859 52.937 1.00 42.88 257 ARG A C 1
ATOM 2059 O O . ARG A 1 257 ? -41.689 -15.816 52.804 1.00 42.88 257 ARG A O 1
ATOM 2066 N N . GLU A 1 258 ? -42.804 -14.350 54.105 1.00 47.44 258 GLU A N 1
ATOM 2067 C CA . GLU A 1 258 ? -42.706 -15.042 55.386 1.00 47.44 258 GLU A CA 1
ATOM 2068 C C . GLU A 1 258 ? -43.533 -16.339 55.296 1.00 47.44 258 GLU A C 1
ATOM 2070 O O . GLU A 1 258 ? -44.716 -16.264 54.946 1.00 47.44 258 GLU A O 1
ATOM 2075 N N . PRO A 1 259 ? -42.959 -17.531 55.536 1.00 43.06 259 PRO A N 1
ATOM 2076 C CA . PRO A 1 259 ? -43.747 -18.737 55.710 1.00 43.06 259 PRO A CA 1
ATOM 2077 C C . PRO A 1 259 ? -44.193 -18.816 57.171 1.00 43.06 259 PRO A C 1
ATOM 2079 O O . PRO A 1 259 ? -43.395 -19.086 58.068 1.00 43.06 259 PRO A O 1
ATOM 2082 N N . ASP A 1 260 ? -45.481 -18.563 57.369 1.00 38.72 260 ASP A N 1
ATOM 2083 C CA . ASP A 1 260 ? -46.220 -18.847 58.593 1.00 38.72 260 ASP A CA 1
ATOM 2084 C C . ASP A 1 260 ? -46.166 -20.354 58.917 1.00 38.72 260 ASP A C 1
ATOM 2086 O O . ASP A 1 260 ? -46.274 -21.207 58.028 1.00 38.72 260 ASP A O 1
ATOM 2090 N N . GLN A 1 261 ? -45.954 -20.675 60.192 1.00 41.72 261 GLN A N 1
ATOM 2091 C CA . GLN A 1 261 ? -45.892 -22.038 60.712 1.00 41.72 261 GLN A CA 1
ATOM 2092 C C . GLN A 1 261 ? -47.303 -22.549 61.021 1.00 41.72 261 GLN A C 1
ATOM 2094 O O . GLN A 1 261 ? -47.990 -21.985 61.867 1.00 41.72 261 GLN A O 1
ATOM 2099 N N . ALA A 1 262 ? -47.686 -23.692 60.449 1.00 36.22 262 ALA A N 1
ATOM 2100 C CA . ALA A 1 262 ? -48.655 -24.592 61.071 1.00 36.22 262 ALA A CA 1
ATOM 2101 C C . ALA A 1 262 ? -48.423 -26.047 60.629 1.00 36.22 262 ALA A C 1
ATOM 2103 O O . ALA A 1 262 ? -48.488 -26.384 59.447 1.00 36.22 262 ALA A O 1
ATOM 2104 N N . ASP A 1 263 ? -48.144 -26.887 61.624 1.00 34.28 263 ASP A N 1
ATOM 2105 C CA . ASP A 1 263 ? -48.044 -28.344 61.577 1.00 34.28 263 ASP A CA 1
ATOM 2106 C C . ASP A 1 263 ? -49.329 -29.032 61.083 1.00 34.28 263 ASP A C 1
ATOM 2108 O O . ASP A 1 263 ? -50.429 -28.617 61.439 1.00 34.28 263 ASP A O 1
ATOM 2112 N N . ALA A 1 264 ? -49.179 -30.170 60.388 1.00 33.34 264 ALA A N 1
ATOM 2113 C CA . ALA A 1 264 ? -49.755 -31.456 60.818 1.00 33.34 264 ALA A CA 1
ATOM 2114 C C . ALA A 1 264 ? -49.415 -32.611 59.847 1.00 33.34 264 ALA A C 1
ATOM 2116 O O . ALA A 1 264 ? -49.960 -32.724 58.754 1.00 33.34 264 ALA A O 1
ATOM 2117 N N . LEU A 1 265 ? -48.532 -33.499 60.322 1.00 38.38 265 LEU A N 1
ATOM 2118 C CA . LEU A 1 265 ? -48.703 -34.961 60.389 1.00 38.38 265 LEU A CA 1
ATOM 2119 C C . LEU A 1 265 ? -49.322 -35.697 59.183 1.00 38.38 265 LEU A C 1
ATOM 2121 O O . LEU A 1 265 ? -50.538 -35.724 59.079 1.00 38.38 265 LEU A O 1
ATOM 2125 N N . VAL A 1 266 ? -48.515 -36.481 58.447 1.00 33.41 266 VAL A N 1
ATOM 2126 C CA . VAL A 1 266 ? -48.750 -37.929 58.191 1.00 33.41 266 VAL A CA 1
ATOM 2127 C C . VAL A 1 266 ? -47.419 -38.611 57.815 1.00 33.41 266 VAL A C 1
ATOM 2129 O O . VAL A 1 266 ? -46.721 -38.189 56.899 1.00 33.41 266 VAL A O 1
ATOM 2132 N N . ALA A 1 267 ? -47.108 -39.727 58.477 1.00 30.12 267 ALA A N 1
ATOM 2133 C CA . ALA A 1 267 ? -46.179 -40.771 58.028 1.00 30.12 267 ALA A CA 1
ATOM 2134 C C . ALA A 1 267 ? -46.789 -42.150 58.378 1.00 30.12 267 ALA A C 1
ATOM 2136 O O . ALA A 1 267 ? -47.625 -42.202 59.280 1.00 30.12 267 ALA A O 1
ATOM 2137 N N . PRO A 1 268 ? -46.276 -43.292 57.874 1.00 49.47 268 PRO A N 1
ATOM 2138 C CA . PRO A 1 268 ? -45.962 -43.689 56.492 1.00 49.47 268 PRO A CA 1
ATOM 2139 C C . PRO A 1 268 ? -46.673 -45.035 56.130 1.00 49.47 268 PRO A C 1
ATOM 2141 O O . PRO A 1 268 ? -47.492 -45.526 56.907 1.00 49.47 268 PRO A O 1
ATOM 2144 N N . PRO A 1 269 ? -46.323 -45.722 55.018 1.00 36.12 269 PRO A N 1
ATOM 2145 C CA . PRO A 1 269 ? -45.626 -46.991 55.247 1.00 36.12 269 PRO A CA 1
ATOM 2146 C C . PRO A 1 269 ? -44.471 -47.304 54.280 1.00 36.12 269 PRO A C 1
ATOM 2148 O O . PRO A 1 269 ? -44.160 -46.598 53.327 1.00 36.12 269 PRO A O 1
ATOM 2151 N N . ARG A 1 270 ? -43.793 -48.384 54.667 1.00 29.72 270 ARG A N 1
ATOM 2152 C CA . ARG A 1 270 ? -42.441 -48.847 54.360 1.00 29.72 270 ARG A CA 1
ATOM 2153 C C . ARG A 1 270 ? -42.311 -49.714 53.095 1.00 29.72 270 ARG A C 1
ATOM 2155 O O . ARG A 1 270 ? -43.166 -50.539 52.817 1.00 29.72 270 ARG A O 1
ATOM 2162 N N . ALA A 1 271 ? -41.083 -49.655 52.569 1.00 28.34 271 ALA A N 1
ATOM 2163 C CA . ALA A 1 271 ? -40.184 -50.749 52.159 1.00 28.34 271 ALA A CA 1
ATOM 2164 C C . ALA A 1 271 ? -40.376 -51.521 50.838 1.00 28.34 271 ALA A C 1
ATOM 2166 O O . ALA A 1 271 ? -41.395 -52.140 50.566 1.00 28.34 271 ALA A O 1
ATOM 2167 N N . GLY A 1 272 ? -39.239 -51.610 50.134 1.00 26.56 272 GLY A N 1
ATOM 2168 C CA . GLY A 1 272 ? -38.895 -52.559 49.072 1.00 26.56 272 GLY A CA 1
ATOM 2169 C C . GLY A 1 272 ? -37.810 -51.954 48.167 1.00 26.56 272 GLY A C 1
ATOM 2170 O O . GLY A 1 272 ? -38.147 -51.305 47.191 1.00 26.56 272 GLY A O 1
ATOM 2171 N N . ARG A 1 273 ? -36.521 -51.885 48.560 1.00 28.47 273 ARG A N 1
ATOM 2172 C CA . ARG A 1 273 ? -35.461 -52.881 48.227 1.00 28.47 273 ARG A CA 1
ATOM 2173 C C . ARG A 1 273 ? -35.608 -53.365 46.770 1.00 28.47 273 ARG A C 1
ATOM 2175 O O . ARG A 1 273 ? -36.619 -53.962 46.456 1.00 28.47 273 ARG A O 1
ATOM 2182 N N . THR A 1 274 ? -34.687 -53.165 45.829 1.00 26.53 274 THR A N 1
ATOM 2183 C CA . THR A 1 274 ? -33.218 -53.306 45.828 1.00 26.53 274 THR A CA 1
ATOM 2184 C C . THR A 1 274 ? -32.667 -52.637 44.557 1.00 26.53 274 THR A C 1
ATOM 2186 O O . THR A 1 274 ? -33.278 -52.748 43.505 1.00 26.53 274 THR A O 1
ATOM 2189 N N . GLY A 1 275 ? -31.512 -51.980 44.591 1.00 25.50 275 GLY A N 1
ATOM 2190 C CA . GLY A 1 275 ? -30.318 -52.606 44.024 1.00 25.50 275 GLY A CA 1
ATOM 2191 C C . GLY A 1 275 ? -29.204 -51.577 43.845 1.00 25.50 275 GLY A C 1
ATOM 2192 O O . GLY A 1 275 ? -29.361 -50.571 43.164 1.00 25.50 275 GLY A O 1
ATOM 2193 N N . ILE A 1 276 ? -28.105 -51.834 44.540 1.00 26.89 276 ILE A N 1
ATOM 2194 C CA . ILE A 1 276 ? -26.870 -51.057 44.616 1.00 26.89 276 ILE A CA 1
ATOM 2195 C C . ILE A 1 276 ? -25.916 -51.581 43.529 1.00 26.89 276 ILE A C 1
ATOM 2197 O O . ILE A 1 276 ? -25.986 -52.761 43.205 1.00 26.89 276 ILE A O 1
ATOM 2201 N N . HIS A 1 277 ? -25.021 -50.725 43.017 1.00 24.58 277 HIS A N 1
ATOM 2202 C CA . HIS A 1 277 ? -23.555 -50.915 42.869 1.00 24.58 277 HIS A CA 1
ATOM 2203 C C . HIS A 1 277 ? -23.023 -50.001 41.747 1.00 24.58 277 HIS A C 1
ATOM 2205 O O . HIS A 1 277 ? -23.426 -50.099 40.599 1.00 24.58 277 HIS A O 1
ATOM 2211 N N . ARG A 1 278 ? -22.319 -48.917 42.109 1.00 26.17 278 ARG A N 1
ATOM 2212 C CA . ARG A 1 278 ? -20.854 -48.800 42.327 1.00 26.17 278 ARG A CA 1
ATOM 2213 C C . ARG A 1 278 ? -20.084 -48.594 41.011 1.00 26.17 278 ARG A C 1
ATOM 2215 O O . ARG A 1 278 ? -19.991 -49.490 40.196 1.00 26.17 278 ARG A O 1
ATOM 2222 N N . THR A 1 279 ? -19.679 -47.357 40.719 1.00 25.45 279 THR A N 1
ATOM 2223 C CA . THR A 1 279 ? -18.344 -46.751 40.961 1.00 25.45 279 THR A CA 1
ATOM 2224 C C . THR A 1 279 ? -17.254 -47.069 39.931 1.00 25.45 279 THR A C 1
ATOM 2226 O O . THR A 1 279 ? -16.849 -48.212 39.792 1.00 25.45 279 THR A O 1
ATOM 2229 N N . ARG A 1 280 ? -16.627 -45.968 39.484 1.00 25.27 280 ARG A N 1
ATOM 2230 C CA . ARG A 1 280 ? -15.184 -45.738 39.263 1.00 25.27 280 ARG A CA 1
ATOM 2231 C C . ARG A 1 280 ? -14.472 -46.332 38.029 1.00 25.27 280 ARG A C 1
ATOM 2233 O O . ARG A 1 280 ? -14.320 -47.530 37.886 1.00 25.27 280 ARG A O 1
ATOM 2240 N N . ARG A 1 281 ? -13.750 -45.389 37.398 1.00 25.30 281 ARG A N 1
ATOM 2241 C CA . ARG A 1 281 ? -12.339 -45.428 36.948 1.00 25.30 281 ARG A CA 1
ATOM 2242 C C . ARG A 1 281 ? -11.970 -46.194 35.664 1.00 25.30 281 ARG A C 1
ATOM 2244 O O . ARG A 1 281 ? -11.857 -47.402 35.662 1.00 25.30 281 ARG A O 1
ATOM 2251 N N . ARG A 1 282 ? -11.507 -45.373 34.707 1.00 25.78 282 ARG A N 1
ATOM 2252 C CA . ARG A 1 282 ? -10.146 -45.315 34.119 1.00 25.78 282 ARG A CA 1
ATOM 2253 C C . ARG A 1 282 ? -9.620 -46.515 33.297 1.00 25.78 282 ARG A C 1
ATOM 2255 O O . ARG A 1 282 ? -9.405 -47.588 33.838 1.00 25.78 282 ARG A O 1
ATOM 2262 N N . ARG A 1 283 ? -9.121 -46.119 32.111 1.00 24.83 283 ARG A N 1
ATOM 2263 C CA . ARG A 1 283 ? -7.990 -46.611 31.280 1.00 24.83 283 ARG A CA 1
ATOM 2264 C C . ARG A 1 283 ? -8.307 -47.499 30.059 1.00 24.83 283 ARG A C 1
ATOM 2266 O O . ARG A 1 283 ? -8.739 -48.628 30.212 1.00 24.83 283 ARG A O 1
ATOM 2273 N N . TRP A 1 284 ? -8.008 -46.904 28.891 1.00 24.27 284 TRP A N 1
ATOM 2274 C CA . TRP A 1 284 ? -7.313 -47.376 27.672 1.00 24.27 284 TRP A CA 1
ATOM 2275 C C . TRP A 1 284 ? -7.230 -48.882 27.369 1.00 24.27 284 TRP A C 1
ATOM 2277 O O . TRP A 1 284 ? -6.907 -49.680 28.245 1.00 24.27 284 TRP A O 1
ATOM 2287 N N . PRO A 1 285 ? -7.297 -49.226 26.071 1.00 28.20 285 PRO A N 1
ATOM 2288 C CA . PRO A 1 285 ? -6.050 -49.600 25.400 1.00 28.20 285 PRO A CA 1
ATOM 2289 C C . PRO A 1 285 ? -5.829 -48.896 24.051 1.00 28.20 285 PRO A C 1
ATOM 2291 O O . PRO A 1 285 ? -6.722 -48.282 23.475 1.00 28.20 285 PRO A O 1
ATOM 2294 N N . ALA A 1 286 ? -4.573 -48.967 23.620 1.00 26.31 286 ALA A N 1
ATOM 2295 C CA . ALA A 1 286 ? -3.971 -48.331 22.460 1.00 26.31 286 ALA A CA 1
ATOM 2296 C C . ALA A 1 286 ? -3.838 -49.286 21.252 1.00 26.31 286 ALA A C 1
ATOM 2298 O O . ALA A 1 286 ? -4.051 -50.490 21.391 1.00 26.31 286 ALA A O 1
ATOM 2299 N N . LEU A 1 287 ? -3.306 -48.702 20.162 1.00 27.69 287 LEU A N 1
ATOM 2300 C CA . LEU A 1 287 ? -2.632 -49.283 18.981 1.00 27.69 287 LEU A CA 1
ATOM 2301 C C . LEU A 1 287 ? -3.546 -49.654 17.795 1.00 27.69 287 LEU A C 1
ATOM 2303 O O . LEU A 1 287 ? -4.594 -50.247 18.001 1.00 27.69 287 LEU A O 1
ATOM 2307 N N . LEU A 1 288 ? -3.220 -49.420 16.515 1.00 25.03 288 LEU A N 1
ATOM 2308 C CA . LEU A 1 288 ? -2.147 -48.726 15.769 1.00 25.03 288 LEU A CA 1
ATOM 2309 C C . LEU A 1 288 ? -2.599 -48.724 14.286 1.00 25.03 288 LEU A C 1
ATOM 2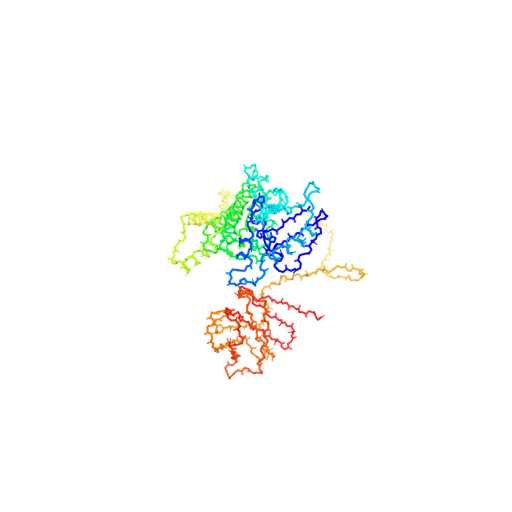311 O O . LEU A 1 288 ? -3.135 -49.743 13.857 1.00 25.03 288 LEU A O 1
ATOM 2315 N N . ALA A 1 289 ? -2.336 -47.663 13.509 1.00 23.41 289 ALA A N 1
ATOM 2316 C CA . ALA A 1 289 ? -1.730 -47.722 12.159 1.00 23.41 289 ALA A CA 1
ATOM 2317 C C . ALA A 1 289 ? -1.781 -46.360 11.429 1.00 23.41 289 ALA A C 1
ATOM 2319 O O . ALA A 1 289 ? -2.784 -45.655 11.434 1.00 23.41 289 ALA A O 1
ATOM 2320 N N . SER A 1 290 ? -0.644 -46.036 10.822 1.00 24.34 290 SER A N 1
ATOM 2321 C CA . SER A 1 290 ? -0.134 -44.765 10.296 1.00 24.34 290 SER A CA 1
ATOM 2322 C C . SER A 1 290 ? -0.724 -44.274 8.961 1.00 24.34 290 SER A C 1
ATOM 2324 O O . SER A 1 290 ? -1.047 -45.102 8.115 1.00 24.34 290 SER A O 1
ATOM 2326 N N . ALA A 1 291 ? -0.692 -42.949 8.718 1.00 21.03 291 ALA A N 1
ATOM 2327 C CA . ALA A 1 291 ? 0.059 -42.317 7.607 1.00 21.03 291 ALA A CA 1
ATOM 2328 C C . ALA A 1 291 ? -0.089 -40.767 7.557 1.00 21.03 291 ALA A C 1
ATOM 2330 O O . ALA A 1 291 ? -1.168 -40.246 7.310 1.00 21.03 291 ALA A O 1
ATOM 2331 N N . ALA A 1 292 ? 1.047 -40.086 7.767 1.00 23.59 292 ALA A N 1
ATOM 2332 C CA . ALA A 1 292 ? 1.533 -38.807 7.216 1.00 23.59 292 ALA A CA 1
ATOM 2333 C C . ALA A 1 292 ? 0.607 -37.572 7.053 1.00 23.59 292 ALA A C 1
ATOM 2335 O O . ALA A 1 292 ? -0.103 -37.440 6.060 1.00 23.59 292 ALA A O 1
ATOM 2336 N N . ALA A 1 293 ? 0.807 -36.569 7.922 1.00 23.84 293 ALA A N 1
ATOM 2337 C CA . ALA A 1 293 ? 0.675 -35.144 7.590 1.00 23.84 293 ALA A CA 1
ATOM 2338 C C . ALA A 1 293 ? 1.583 -34.299 8.513 1.00 23.84 293 ALA A C 1
ATOM 2340 O O . ALA A 1 293 ? 1.498 -34.407 9.734 1.00 23.84 293 ALA A O 1
ATOM 2341 N N . LEU A 1 294 ? 2.466 -33.485 7.922 1.00 23.55 294 LEU A N 1
ATOM 2342 C CA . LEU A 1 294 ? 3.287 -32.474 8.601 1.00 23.55 294 LEU A CA 1
ATOM 2343 C C . LEU A 1 294 ? 2.377 -31.341 9.101 1.00 23.55 294 LEU A C 1
ATOM 2345 O O . LEU A 1 294 ? 1.854 -30.572 8.299 1.00 23.55 294 LEU A O 1
ATOM 2349 N N . ALA A 1 295 ? 2.201 -31.243 10.418 1.00 22.39 295 ALA A N 1
ATOM 2350 C CA . ALA A 1 295 ? 1.562 -30.115 11.086 1.00 22.39 295 ALA A CA 1
ATOM 2351 C C . ALA A 1 295 ? 2.406 -29.726 12.309 1.00 22.39 295 ALA A C 1
ATOM 2353 O O . ALA A 1 295 ? 2.533 -30.501 13.258 1.00 22.39 295 ALA A O 1
ATOM 2354 N N . ALA A 1 296 ? 2.994 -28.528 12.271 1.00 21.66 296 ALA A N 1
ATOM 2355 C CA . ALA A 1 296 ? 3.622 -27.905 13.429 1.00 21.66 296 ALA A CA 1
ATOM 2356 C C . ALA A 1 296 ? 2.558 -27.737 14.524 1.00 21.66 296 ALA A C 1
ATOM 2358 O O . ALA A 1 296 ? 1.558 -27.044 14.335 1.00 21.66 296 ALA A O 1
ATOM 2359 N N . THR A 1 297 ? 2.736 -28.431 15.646 1.00 22.84 297 THR A N 1
ATOM 2360 C CA . THR A 1 297 ? 1.793 -28.406 16.767 1.00 22.84 297 THR A CA 1
ATOM 2361 C C . THR A 1 297 ? 2.279 -27.381 17.782 1.00 22.84 297 THR A C 1
ATOM 2363 O O . THR A 1 297 ? 3.277 -27.599 18.461 1.00 22.84 297 THR A O 1
ATOM 2366 N N . VAL A 1 298 ? 1.578 -26.252 17.876 1.00 22.92 298 VAL A N 1
ATOM 2367 C CA . VAL A 1 298 ? 1.802 -25.234 18.909 1.00 22.92 298 VAL A CA 1
ATOM 2368 C C . VAL A 1 298 ? 1.159 -25.724 20.207 1.00 22.92 298 VAL A C 1
ATOM 2370 O O . VAL A 1 298 ? -0.065 -25.830 20.289 1.00 22.92 298 VAL A O 1
ATOM 2373 N N . TYR A 1 299 ? 1.961 -26.023 21.229 1.00 22.69 299 TYR A N 1
ATOM 2374 C CA . TYR A 1 299 ? 1.453 -26.220 22.587 1.00 22.69 299 TYR A CA 1
ATOM 2375 C C . TYR A 1 299 ? 1.444 -24.878 23.322 1.00 22.69 299 TYR A C 1
ATOM 2377 O O . TYR A 1 299 ? 2.493 -24.300 23.587 1.00 22.69 299 TYR A O 1
ATOM 2385 N N . VAL A 1 300 ? 0.257 -24.399 23.695 1.00 23.33 300 VAL A N 1
ATOM 2386 C CA . VAL A 1 300 ? 0.119 -23.380 24.743 1.00 23.33 300 VAL A CA 1
ATOM 2387 C C . VAL A 1 300 ? 0.146 -24.124 26.077 1.00 23.33 300 VAL A C 1
ATOM 2389 O O . VAL A 1 300 ? -0.824 -24.795 26.430 1.00 23.33 300 VAL A O 1
ATOM 2392 N N . VAL A 1 301 ? 1.276 -24.069 26.784 1.00 23.05 301 VAL A N 1
ATOM 2393 C CA . VAL A 1 301 ? 1.420 -24.650 28.127 1.00 23.05 301 VAL A CA 1
ATOM 2394 C C . VAL A 1 301 ? 1.105 -23.579 29.177 1.00 23.05 301 VAL A C 1
ATOM 2396 O O . VAL A 1 301 ? 1.591 -22.453 29.105 1.00 23.05 301 VAL A O 1
ATOM 2399 N N . ASP A 1 302 ? 0.249 -23.949 30.128 1.00 22.89 302 ASP A N 1
ATOM 2400 C CA . ASP A 1 302 ? -0.215 -23.172 31.288 1.00 22.89 302 ASP A CA 1
ATOM 2401 C C . ASP A 1 302 ? 0.983 -22.733 32.180 1.00 22.89 302 ASP A C 1
ATOM 2403 O O . ASP A 1 302 ? 1.849 -23.570 32.453 1.00 22.89 302 ASP A O 1
ATOM 2407 N N . PRO A 1 303 ? 1.094 -21.473 32.662 1.00 26.52 303 PRO A N 1
ATOM 2408 C CA . PRO A 1 303 ? 2.373 -20.887 33.091 1.00 26.52 303 PRO A CA 1
ATOM 2409 C C . PRO A 1 303 ? 2.864 -21.292 34.488 1.00 26.52 303 PRO A C 1
ATOM 2411 O O . PRO A 1 303 ? 3.768 -20.660 35.027 1.00 26.52 303 PRO A O 1
ATOM 2414 N N . LEU A 1 304 ? 2.272 -22.289 35.143 1.00 26.69 304 LEU A N 1
ATOM 2415 C CA . LEU A 1 304 ? 2.417 -22.384 36.595 1.00 26.69 304 LEU A CA 1
ATOM 2416 C C . LEU A 1 304 ? 3.579 -23.222 37.132 1.00 26.69 304 LEU A C 1
ATOM 2418 O O . LEU A 1 304 ? 3.755 -23.164 38.340 1.00 26.69 304 LEU A O 1
ATOM 2422 N N . HIS A 1 305 ? 4.402 -23.928 36.343 1.00 31.27 305 HIS A N 1
ATOM 2423 C CA . HIS A 1 305 ? 5.485 -24.766 36.910 1.00 31.27 305 HIS A CA 1
ATOM 2424 C C . HIS A 1 305 ? 6.684 -25.039 35.971 1.00 31.27 305 HIS A C 1
ATOM 2426 O O . HIS A 1 305 ? 6.986 -26.193 35.683 1.00 31.27 305 HIS A O 1
ATOM 2432 N N . LEU A 1 306 ? 7.423 -24.010 35.537 1.00 33.19 306 LEU A N 1
ATOM 2433 C CA . LEU A 1 306 ? 8.773 -24.205 34.978 1.00 33.19 306 LEU A CA 1
ATOM 2434 C C . LEU A 1 306 ? 9.738 -23.124 35.487 1.00 33.19 306 LEU A C 1
ATOM 2436 O O . LEU A 1 306 ? 9.562 -21.939 35.238 1.00 33.19 306 LEU A O 1
ATOM 2440 N N . SER A 1 307 ? 10.749 -23.560 36.237 1.00 41.66 307 SER A N 1
ATOM 2441 C CA . SER A 1 307 ? 11.888 -22.775 36.720 1.00 41.66 307 SER A CA 1
ATOM 2442 C C . SER A 1 307 ? 13.014 -22.803 35.678 1.00 41.66 307 SER A C 1
ATOM 2444 O O . SER A 1 307 ? 13.987 -23.546 35.832 1.00 41.66 307 SER A O 1
ATOM 2446 N N . THR A 1 308 ? 12.839 -22.069 34.582 1.00 42.47 308 THR A N 1
ATOM 2447 C CA . THR A 1 308 ? 13.853 -21.878 33.530 1.00 42.47 308 THR A CA 1
ATOM 2448 C C . THR A 1 308 ? 14.836 -20.768 33.916 1.00 42.47 308 THR A C 1
ATOM 2450 O O . THR A 1 308 ? 14.418 -19.818 34.581 1.00 42.47 308 THR A O 1
ATOM 2453 N N . PRO A 1 309 ? 16.122 -20.850 33.524 1.00 44.97 309 PRO A N 1
ATOM 2454 C CA . PRO A 1 309 ? 17.059 -19.751 33.732 1.00 44.97 309 PRO A CA 1
ATOM 2455 C C . PRO A 1 309 ? 16.613 -18.523 32.923 1.00 44.97 309 PRO A C 1
ATOM 2457 O O . PRO A 1 309 ? 16.472 -18.588 31.704 1.00 44.97 309 PRO A O 1
ATOM 2460 N N . GLU A 1 310 ? 16.354 -17.406 33.602 1.00 50.75 310 GLU A N 1
ATOM 2461 C CA . GLU A 1 310 ? 16.022 -16.126 32.968 1.00 50.75 310 GLU A CA 1
ATOM 2462 C C . GLU A 1 310 ? 17.299 -15.329 32.681 1.00 50.75 310 GLU A C 1
ATOM 2464 O O . GLU A 1 310 ? 18.142 -15.162 33.569 1.00 50.75 310 GLU A O 1
ATOM 2469 N N . LEU A 1 311 ? 17.426 -14.819 31.452 1.00 45.16 311 LEU A N 1
ATOM 2470 C CA . LEU A 1 311 ? 18.496 -13.906 31.049 1.00 45.16 311 LEU A CA 1
ATOM 2471 C C . LEU A 1 311 ? 18.063 -12.458 31.275 1.00 45.16 311 LEU A C 1
ATOM 2473 O O . LEU A 1 311 ? 16.985 -12.044 30.849 1.00 45.16 311 LEU A O 1
ATOM 2477 N N . THR A 1 312 ? 18.920 -11.665 31.908 1.00 46.53 312 THR A N 1
ATOM 2478 C CA . THR A 1 312 ? 18.692 -10.228 32.080 1.00 46.53 312 THR A CA 1
ATOM 2479 C C . THR A 1 312 ? 19.846 -9.458 31.454 1.00 46.53 312 THR A C 1
ATOM 2481 O O . THR A 1 312 ? 20.993 -9.566 31.881 1.00 46.53 312 THR A O 1
ATOM 2484 N N . PHE A 1 313 ? 19.553 -8.665 30.422 1.00 42.09 313 PHE A N 1
ATOM 2485 C CA . PHE A 1 313 ? 20.548 -7.787 29.811 1.00 42.09 313 PHE A CA 1
ATOM 2486 C C . PHE A 1 313 ? 20.793 -6.580 30.717 1.00 42.09 313 PHE A C 1
ATOM 2488 O O . PHE A 1 313 ? 19.884 -5.795 30.981 1.00 42.09 313 PHE A O 1
ATOM 2495 N N . LEU A 1 314 ? 22.038 -6.404 31.153 1.00 43.19 314 LEU A N 1
ATOM 2496 C CA . LEU A 1 314 ? 22.472 -5.253 31.953 1.00 43.19 314 LEU A CA 1
ATOM 2497 C C . LEU A 1 314 ? 22.894 -4.060 31.074 1.00 43.19 314 LEU A C 1
ATOM 2499 O O . LEU A 1 314 ? 23.214 -2.983 31.572 1.00 43.19 314 LEU A O 1
ATOM 2503 N N . THR A 1 315 ? 22.887 -4.249 29.752 1.00 46.91 315 THR A N 1
ATOM 2504 C CA . THR A 1 315 ? 23.217 -3.247 28.726 1.00 46.91 315 THR A CA 1
ATOM 2505 C C . THR A 1 315 ? 22.079 -3.153 27.699 1.00 46.91 315 THR A C 1
ATOM 2507 O O . THR A 1 315 ? 21.387 -4.150 27.490 1.00 46.91 315 THR A O 1
ATOM 2510 N N . PRO A 1 316 ? 21.838 -1.987 27.062 1.00 44.38 316 PRO A N 1
ATOM 2511 C CA . PRO A 1 316 ? 20.765 -1.837 26.075 1.00 44.38 316 PRO A CA 1
ATOM 2512 C C . PRO A 1 316 ? 20.902 -2.843 24.920 1.00 44.38 316 PRO A C 1
ATOM 2514 O O . PRO A 1 316 ? 21.979 -2.989 24.347 1.00 44.38 316 PRO A O 1
ATOM 2517 N N . ASN A 1 317 ? 19.804 -3.512 24.555 1.00 48.59 317 ASN A N 1
ATOM 2518 C CA . ASN A 1 317 ? 19.758 -4.559 23.518 1.00 48.59 317 ASN A CA 1
ATOM 2519 C C . ASN A 1 317 ? 19.740 -4.022 22.071 1.00 48.59 317 ASN A C 1
ATOM 2521 O O . ASN A 1 317 ? 19.763 -4.794 21.112 1.00 48.59 317 ASN A O 1
ATOM 2525 N N . SER A 1 318 ? 19.717 -2.699 21.910 1.00 43.94 318 SER A N 1
ATOM 2526 C CA . SER A 1 318 ? 19.805 -2.003 20.628 1.00 43.94 318 SER A CA 1
ATOM 2527 C C . SER A 1 318 ? 20.401 -0.608 20.836 1.00 43.94 318 SER A C 1
ATOM 2529 O O . SER A 1 318 ? 20.179 0.035 21.865 1.00 43.94 318 SER A O 1
ATOM 2531 N N . GLY A 1 319 ? 21.203 -0.137 19.878 1.00 40.88 319 GLY A N 1
ATOM 2532 C CA . GLY A 1 319 ? 21.828 1.182 19.964 1.00 40.88 319 GLY A CA 1
ATOM 2533 C C . GLY A 1 319 ? 22.532 1.618 18.680 1.00 40.88 319 GLY A C 1
ATOM 2534 O O . GLY A 1 319 ? 23.010 0.803 17.887 1.00 40.88 319 GLY A O 1
ATOM 2535 N N . GLN A 1 320 ? 22.608 2.934 18.466 1.00 38.28 320 GLN A N 1
ATOM 2536 C CA . GLN A 1 320 ? 23.331 3.525 17.343 1.00 38.28 320 GLN A CA 1
ATOM 2537 C C . GLN A 1 320 ? 24.820 3.625 17.705 1.00 38.28 320 GLN A C 1
ATOM 2539 O O . GLN A 1 320 ? 25.242 4.530 18.420 1.00 38.28 320 GLN A O 1
ATOM 2544 N N . VAL A 1 321 ? 25.629 2.667 17.249 1.00 48.16 321 VAL A N 1
ATOM 2545 C CA . VAL A 1 321 ? 27.059 2.625 17.584 1.00 48.16 321 VAL A CA 1
ATOM 2546 C C . VAL A 1 321 ? 27.871 3.287 16.474 1.00 48.16 321 VAL A C 1
ATOM 2548 O O . VAL A 1 321 ? 28.091 2.713 15.408 1.00 48.16 321 VAL A O 1
ATOM 2551 N N . LEU A 1 322 ? 28.329 4.513 16.722 1.00 40.06 322 LEU A N 1
ATOM 2552 C CA . LEU A 1 322 ? 29.281 5.212 15.859 1.00 40.06 322 LEU A CA 1
ATOM 2553 C C . LEU A 1 322 ? 30.703 4.835 16.294 1.00 40.06 322 LEU A C 1
ATOM 2555 O O . LEU A 1 322 ? 31.253 5.453 17.193 1.00 40.06 322 LEU A O 1
ATOM 2559 N N . HIS A 1 323 ? 31.262 3.799 15.662 1.00 48.06 323 HIS A N 1
ATOM 2560 C CA . HIS A 1 323 ? 32.652 3.327 15.779 1.00 48.06 323 HIS A CA 1
ATOM 2561 C C . HIS A 1 323 ? 33.221 3.214 17.211 1.00 48.06 323 HIS A C 1
ATOM 2563 O O . HIS A 1 323 ? 33.730 4.174 17.782 1.00 48.06 323 HIS A O 1
ATOM 2569 N N . GLY A 1 324 ? 33.265 1.995 17.749 1.00 51.75 324 GLY A N 1
ATOM 2570 C CA . GLY A 1 324 ? 33.900 1.719 19.041 1.00 51.75 324 GLY A CA 1
ATOM 2571 C C . GLY A 1 324 ? 33.873 0.249 19.448 1.00 51.75 324 GLY A C 1
ATOM 2572 O O . GLY A 1 324 ? 33.595 -0.636 18.635 1.00 51.75 324 GLY A O 1
ATOM 2573 N N . THR A 1 325 ? 34.155 -0.016 20.715 1.00 50.50 325 THR A N 1
ATOM 2574 C CA . THR A 1 325 ? 33.985 -1.342 21.311 1.00 50.50 325 THR A CA 1
ATOM 2575 C C . THR A 1 325 ? 32.686 -1.353 22.106 1.00 50.50 325 THR A C 1
ATOM 2577 O O . THR A 1 325 ? 32.448 -0.427 22.879 1.00 50.50 325 THR A O 1
ATOM 2580 N N . VAL A 1 326 ? 31.839 -2.360 21.902 1.00 53.22 326 VAL A N 1
ATOM 2581 C CA . VAL A 1 326 ? 30.602 -2.536 22.677 1.00 53.22 326 VAL A CA 1
ATOM 2582 C C . VAL A 1 326 ? 30.764 -3.758 23.551 1.00 53.22 326 VAL A C 1
ATOM 2584 O O . VAL A 1 326 ? 31.070 -4.840 23.053 1.00 53.22 326 VAL A O 1
ATOM 2587 N N . THR A 1 327 ? 30.556 -3.566 24.844 1.00 53.19 327 THR A N 1
ATOM 2588 C CA . THR A 1 327 ? 30.582 -4.630 25.837 1.00 53.19 327 THR A CA 1
ATOM 2589 C C . THR A 1 327 ? 29.149 -4.963 26.209 1.00 53.19 327 THR A C 1
ATOM 2591 O O . THR A 1 327 ? 28.421 -4.089 26.678 1.00 53.19 327 THR A O 1
ATOM 2594 N N . LEU A 1 328 ? 28.744 -6.209 25.980 1.00 54.97 328 LEU A N 1
ATOM 2595 C CA . LEU A 1 328 ? 27.463 -6.720 26.446 1.00 54.97 328 LEU A CA 1
ATOM 2596 C C . LEU A 1 328 ? 27.669 -7.434 27.770 1.00 54.97 328 LEU A C 1
ATOM 2598 O O . LEU A 1 328 ? 28.565 -8.267 27.887 1.00 54.97 328 LEU A O 1
ATOM 2602 N N . ARG A 1 329 ? 26.807 -7.120 28.734 1.00 54.06 329 ARG A N 1
ATOM 2603 C CA . ARG A 1 329 ? 26.729 -7.817 30.020 1.00 54.06 329 ARG A CA 1
ATOM 2604 C C . ARG A 1 329 ? 25.360 -8.452 30.161 1.00 54.06 329 ARG A C 1
ATOM 2606 O O . ARG A 1 329 ? 24.342 -7.769 30.004 1.00 54.06 329 ARG A O 1
ATOM 2613 N N . VAL A 1 330 ? 25.355 -9.748 30.435 1.00 55.41 330 VAL A N 1
ATOM 2614 C CA . VAL A 1 330 ? 24.143 -10.533 30.660 1.00 55.41 330 VAL A CA 1
ATOM 2615 C C . VAL A 1 330 ? 24.281 -11.251 31.991 1.00 55.41 330 VAL A C 1
ATOM 2617 O O . VAL A 1 330 ? 25.266 -11.951 32.228 1.00 55.41 330 VAL A O 1
ATOM 2620 N N . ASP A 1 331 ? 23.284 -11.055 32.845 1.00 56.75 331 ASP A N 1
ATOM 2621 C CA . ASP A 1 331 ? 23.117 -11.796 34.087 1.00 56.75 331 ASP A CA 1
ATOM 2622 C C . ASP A 1 331 ? 22.203 -13.000 33.835 1.00 56.75 331 ASP A C 1
ATOM 2624 O O . ASP A 1 331 ? 21.225 -12.902 33.083 1.00 56.75 331 ASP A O 1
ATOM 2628 N N . VAL A 1 332 ? 22.528 -14.142 34.440 1.00 57.00 332 VAL A N 1
ATOM 2629 C CA . VAL A 1 332 ? 21.770 -15.381 34.271 1.00 57.00 332 VAL A CA 1
ATOM 2630 C C . VAL A 1 332 ? 21.256 -15.869 35.609 1.00 57.00 332 VAL A C 1
ATOM 2632 O O . VAL A 1 332 ? 22.011 -16.201 36.523 1.00 57.00 332 VAL A O 1
ATOM 2635 N N . SER A 1 333 ? 19.938 -15.998 35.695 1.00 46.09 333 SER A N 1
ATOM 2636 C CA . SER A 1 333 ? 19.257 -16.506 36.877 1.00 46.09 333 SER A CA 1
ATOM 2637 C C . SER A 1 333 ? 19.566 -18.001 37.024 1.00 46.09 333 SER A C 1
ATOM 2639 O O . SER A 1 333 ? 18.896 -18.827 36.411 1.00 46.09 333 SER A O 1
ATOM 2641 N N . ASN A 1 334 ? 20.574 -18.340 37.841 1.00 58.34 334 ASN A N 1
ATOM 2642 C CA . ASN A 1 334 ? 21.089 -19.695 38.131 1.00 58.34 334 ASN A CA 1
ATOM 2643 C C . ASN A 1 334 ? 22.186 -20.222 37.163 1.00 58.34 334 ASN A C 1
ATOM 2645 O O . ASN A 1 334 ? 21.962 -21.194 36.435 1.00 58.34 334 ASN A O 1
ATOM 2649 N N . PRO A 1 335 ? 23.413 -19.658 37.202 1.00 56.97 335 PRO A N 1
ATOM 2650 C CA . PRO A 1 335 ? 24.490 -19.973 36.252 1.00 56.97 335 PRO A CA 1
ATOM 2651 C C . PRO A 1 335 ? 25.014 -21.416 36.349 1.00 56.97 335 PRO A C 1
ATOM 2653 O O . PRO A 1 335 ? 25.608 -21.924 35.407 1.00 56.97 335 PRO A O 1
ATOM 2656 N N . ALA A 1 336 ? 24.765 -22.129 37.454 1.00 58.38 336 ALA A N 1
ATOM 2657 C CA . ALA A 1 336 ? 25.226 -23.509 37.643 1.00 58.38 336 ALA A CA 1
ATOM 2658 C C . ALA A 1 336 ? 24.578 -24.534 36.684 1.00 58.38 336 ALA A C 1
ATOM 2660 O O . ALA A 1 336 ? 25.0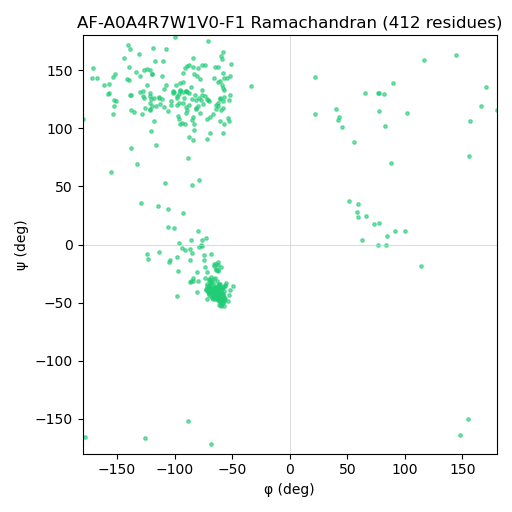89 -25.653 36.556 1.00 58.38 336 ALA A O 1
ATOM 2661 N N . ARG A 1 337 ? 23.459 -24.169 36.037 1.00 54.59 337 ARG A N 1
ATOM 2662 C CA . ARG A 1 337 ? 22.759 -24.997 35.036 1.00 54.59 337 ARG A CA 1
ATOM 2663 C C . ARG A 1 337 ? 23.095 -24.628 33.590 1.00 54.59 337 ARG A C 1
ATOM 2665 O O . ARG A 1 337 ? 22.771 -25.383 32.686 1.00 54.59 337 ARG A O 1
ATOM 2672 N N . VAL A 1 338 ? 23.770 -23.503 33.377 1.00 55.03 338 VAL A N 1
ATOM 2673 C CA . VAL A 1 338 ? 24.115 -23.009 32.045 1.00 55.03 338 VAL A CA 1
ATOM 2674 C C . VAL A 1 338 ? 25.445 -23.621 31.632 1.00 55.03 338 VAL A C 1
ATOM 2676 O O . VAL A 1 338 ? 26.453 -23.449 32.318 1.00 55.03 338 VAL A O 1
ATOM 2679 N N . GLU A 1 339 ? 25.448 -24.366 30.533 1.00 59.75 339 GLU A N 1
ATOM 2680 C CA . GLU A 1 339 ? 26.678 -24.933 29.979 1.00 59.75 339 GLU A CA 1
ATOM 2681 C C . GLU A 1 339 ? 27.441 -23.894 29.160 1.00 59.75 339 GLU A C 1
ATOM 2683 O O . GLU A 1 339 ? 28.663 -23.794 29.263 1.00 59.75 339 GLU A O 1
ATOM 2688 N N . GLN A 1 340 ? 26.711 -23.098 28.378 1.00 61.75 340 GLN A N 1
ATOM 2689 C CA . GLN A 1 340 ? 27.278 -22.152 27.425 1.00 61.75 340 GLN A CA 1
ATOM 2690 C C . GLN A 1 340 ? 26.328 -20.970 27.207 1.00 61.75 340 GLN A C 1
ATOM 2692 O O . GLN A 1 340 ? 25.107 -21.128 27.234 1.00 61.75 340 GLN A O 1
ATOM 2697 N N . VAL A 1 341 ? 26.893 -19.785 26.966 1.00 55.78 341 VAL A N 1
ATOM 2698 C CA . VAL A 1 341 ? 26.145 -18.604 26.521 1.00 55.78 341 VAL A CA 1
ATOM 2699 C C . VAL A 1 341 ? 26.716 -18.151 25.183 1.00 55.78 341 VAL A C 1
ATOM 2701 O O . VAL A 1 341 ? 27.876 -17.751 25.097 1.00 55.78 341 VAL A O 1
ATOM 2704 N N . ASP A 1 342 ? 25.900 -18.228 24.138 1.00 56.91 342 ASP A N 1
ATOM 2705 C CA . ASP A 1 342 ? 26.238 -17.765 22.798 1.00 56.91 342 ASP A CA 1
ATOM 2706 C C . ASP A 1 342 ? 25.705 -16.355 22.574 1.00 56.91 342 ASP A C 1
ATOM 2708 O O . ASP A 1 342 ? 24.524 -16.071 22.774 1.00 56.91 342 ASP A O 1
ATOM 2712 N N . PHE A 1 343 ? 26.573 -15.458 22.112 1.00 53.34 343 PHE A N 1
ATOM 2713 C CA . PHE A 1 343 ? 26.180 -14.099 21.769 1.00 53.34 343 PHE A CA 1
ATOM 2714 C C . PHE A 1 343 ? 26.031 -13.951 20.259 1.00 53.34 343 PHE A C 1
ATOM 2716 O O . PHE A 1 343 ? 26.916 -14.309 19.472 1.00 53.34 343 PHE A O 1
ATOM 2723 N N . HIS A 1 344 ? 24.910 -13.362 19.858 1.00 55.12 344 HIS A N 1
ATOM 2724 C CA . HIS A 1 344 ? 24.548 -13.115 18.472 1.00 55.12 344 HIS A CA 1
ATOM 2725 C C . HIS A 1 344 ? 24.369 -11.617 18.241 1.00 55.12 344 HIS A C 1
ATOM 2727 O O . HIS A 1 344 ? 23.887 -10.889 19.106 1.00 55.12 344 HIS A O 1
ATOM 2733 N N . TRP A 1 345 ? 24.699 -11.145 17.044 1.00 50.47 345 TRP A N 1
ATOM 2734 C CA . TRP A 1 345 ? 24.287 -9.811 16.617 1.00 50.47 345 TRP A CA 1
ATOM 2735 C C . TRP A 1 345 ? 23.848 -9.791 15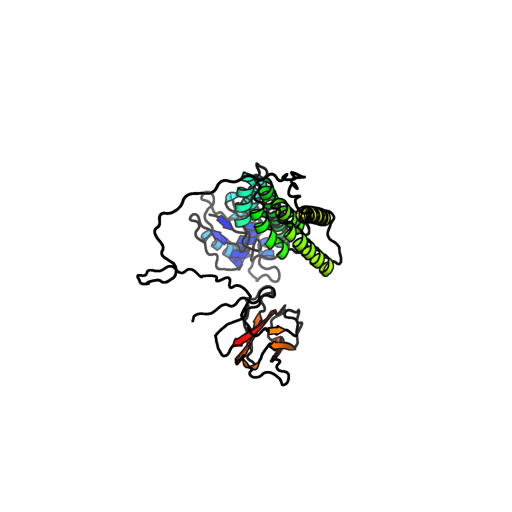.162 1.00 50.47 345 TRP A C 1
ATOM 2737 O O . TRP A 1 345 ? 24.273 -10.614 14.345 1.00 50.47 345 TRP A O 1
ATOM 2747 N N . LEU A 1 346 ? 22.966 -8.840 14.868 1.00 51.16 346 LEU A N 1
ATOM 2748 C CA . LEU A 1 346 ? 22.305 -8.645 13.588 1.00 51.16 346 LEU A CA 1
ATOM 2749 C C . LEU A 1 346 ? 22.490 -7.194 13.137 1.00 51.16 346 LEU A C 1
ATOM 2751 O O . LEU A 1 346 ? 22.226 -6.255 13.882 1.00 51.16 346 LEU A O 1
ATOM 2755 N N . THR A 1 347 ? 22.881 -6.997 11.880 1.00 48.44 347 THR A N 1
ATOM 2756 C CA . THR A 1 347 ? 22.920 -5.674 11.218 1.00 48.44 347 THR A CA 1
ATOM 2757 C C . THR A 1 347 ? 21.631 -5.370 10.451 1.00 48.44 347 THR A C 1
ATOM 2759 O O . THR A 1 347 ? 21.650 -4.698 9.420 1.00 48.44 347 THR A O 1
ATOM 2762 N N . SER A 1 348 ? 20.510 -5.954 10.871 1.00 42.12 348 SER A N 1
ATOM 2763 C CA . SER A 1 348 ? 19.292 -6.108 10.062 1.00 42.12 348 SER A CA 1
ATOM 2764 C C . SER A 1 348 ? 18.562 -4.794 9.744 1.00 42.12 348 SER A C 1
ATOM 2766 O O . SER A 1 348 ? 17.663 -4.800 8.908 1.00 42.12 348 SER A O 1
ATOM 2768 N N . ARG A 1 349 ? 18.971 -3.661 10.335 1.00 45.84 349 ARG A N 1
ATOM 2769 C CA . ARG A 1 349 ? 18.390 -2.329 10.074 1.00 45.84 349 ARG A CA 1
ATOM 2770 C C . ARG A 1 349 ? 19.255 -1.398 9.214 1.00 45.84 349 ARG A C 1
ATOM 2772 O O . ARG A 1 349 ? 18.988 -0.198 9.169 1.00 45.84 349 ARG A O 1
ATOM 2779 N N . CYS A 1 350 ? 20.274 -1.904 8.519 1.00 38.00 350 CYS A N 1
ATOM 2780 C CA . CYS A 1 350 ? 21.047 -1.091 7.574 1.00 38.00 350 CYS A CA 1
ATOM 2781 C C . CYS A 1 350 ? 20.412 -1.093 6.170 1.00 38.00 350 CYS A C 1
ATOM 2783 O O . CYS A 1 350 ? 20.184 -2.169 5.610 1.00 38.00 350 CYS A O 1
ATOM 2785 N N . PRO A 1 351 ? 20.197 0.071 5.528 1.00 32.69 351 PRO A N 1
ATOM 2786 C CA . PRO A 1 351 ? 19.782 0.112 4.130 1.00 32.69 351 PRO A CA 1
ATOM 2787 C C . PRO A 1 351 ? 20.884 -0.480 3.234 1.00 32.69 351 PRO A C 1
ATOM 2789 O O . PRO A 1 351 ? 21.982 0.067 3.147 1.00 32.69 351 PRO A O 1
ATOM 2792 N N . GLY A 1 352 ? 20.596 -1.593 2.549 1.00 39.44 352 GLY A N 1
ATOM 2793 C CA . GLY A 1 352 ? 21.411 -2.086 1.428 1.00 39.44 352 GLY A CA 1
ATOM 2794 C C . GLY A 1 352 ? 22.401 -3.229 1.696 1.00 39.44 352 GLY A C 1
ATOM 2795 O O . GLY A 1 352 ? 23.203 -3.532 0.813 1.00 39.44 352 GLY A O 1
ATOM 2796 N N . GLY A 1 353 ? 22.350 -3.912 2.841 1.00 33.62 353 GLY A N 1
ATOM 2797 C CA . GLY A 1 353 ? 23.151 -5.120 3.088 1.00 33.62 353 GLY A CA 1
ATOM 2798 C C . GLY A 1 353 ? 22.333 -6.203 3.784 1.00 33.62 353 GLY A C 1
ATOM 2799 O O . GLY A 1 353 ? 21.701 -5.927 4.795 1.00 33.62 353 GLY A O 1
ATOM 2800 N N . GLY A 1 354 ? 22.331 -7.430 3.249 1.00 33.03 354 GLY A N 1
ATOM 2801 C CA . GLY A 1 354 ? 21.676 -8.569 3.905 1.00 33.03 354 GLY A CA 1
ATOM 2802 C C . GLY A 1 354 ? 22.239 -8.840 5.312 1.00 33.03 354 GLY A C 1
ATOM 2803 O O . GLY A 1 354 ? 23.359 -8.411 5.612 1.00 33.03 354 GLY A O 1
ATOM 2804 N N . PRO A 1 355 ? 21.490 -9.548 6.178 1.00 39.22 355 PRO A N 1
ATOM 2805 C CA . PRO A 1 355 ? 21.897 -9.788 7.558 1.00 39.22 355 PRO A CA 1
ATOM 2806 C C . PRO A 1 355 ? 23.217 -10.562 7.595 1.00 39.22 355 PRO A C 1
ATOM 2808 O O . PRO A 1 355 ? 23.344 -11.629 6.992 1.00 39.22 355 PRO A O 1
ATOM 2811 N N . LYS A 1 356 ? 24.215 -10.027 8.302 1.00 39.53 356 LYS A N 1
ATOM 2812 C CA . LYS A 1 356 ? 25.431 -10.771 8.637 1.00 39.53 356 LYS A CA 1
ATOM 2813 C C . LYS A 1 356 ? 25.291 -11.316 10.049 1.00 39.53 356 LYS A C 1
ATOM 2815 O O . LYS A 1 356 ? 25.139 -10.542 10.986 1.00 39.53 356 LYS A O 1
ATOM 2820 N N . PHE A 1 357 ? 25.361 -12.636 10.172 1.00 40.16 357 PHE A N 1
ATOM 2821 C CA . PHE A 1 357 ? 25.378 -13.332 11.450 1.00 40.16 357 PHE A CA 1
ATOM 2822 C C . PHE A 1 357 ? 26.825 -13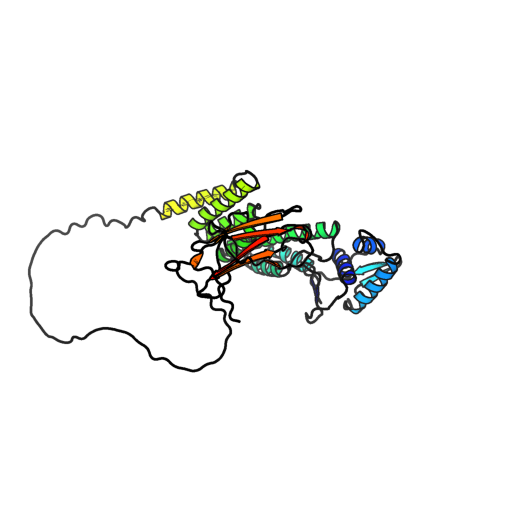.535 11.880 1.00 40.16 357 PHE A C 1
ATOM 2824 O O . PHE A 1 357 ? 27.631 -14.095 11.135 1.00 40.16 357 PHE A O 1
ATOM 2831 N N . TYR A 1 358 ? 27.145 -13.098 13.086 1.00 44.38 358 TYR A N 1
ATOM 2832 C CA . TYR A 1 358 ? 28.416 -13.391 13.729 1.00 44.38 358 TYR A CA 1
ATOM 2833 C C . TYR A 1 358 ? 28.110 -13.968 15.105 1.00 44.38 358 TYR A C 1
ATOM 2835 O O . TYR A 1 358 ? 27.346 -13.381 15.869 1.00 44.38 358 TYR A O 1
ATOM 2843 N N . ILE A 1 359 ? 28.696 -15.128 15.385 1.00 48.00 359 ILE A N 1
ATOM 2844 C CA . ILE A 1 359 ? 28.555 -15.837 16.655 1.00 48.00 359 ILE A CA 1
ATOM 2845 C C . ILE A 1 359 ? 29.874 -15.653 17.399 1.00 48.00 359 ILE A C 1
ATOM 2847 O O . ILE A 1 359 ? 30.923 -16.085 16.912 1.00 48.00 359 ILE A O 1
ATOM 2851 N N . GLY A 1 360 ? 29.827 -14.948 18.527 1.00 48.59 360 GLY A N 1
ATOM 2852 C CA . GLY A 1 360 ? 30.932 -14.875 19.479 1.00 48.59 360 GLY A CA 1
ATOM 2853 C C . GLY A 1 360 ? 30.674 -15.870 20.603 1.00 48.59 360 GLY A C 1
ATOM 2854 O O . GLY A 1 360 ? 29.585 -15.861 21.170 1.00 48.59 360 GLY A O 1
ATOM 2855 N N . ARG A 1 361 ? 31.653 -16.727 20.899 1.00 52.28 361 ARG A N 1
ATOM 2856 C CA . ARG A 1 361 ? 31.609 -17.641 22.046 1.00 52.28 361 ARG A CA 1
ATOM 2857 C C . ARG A 1 361 ? 32.408 -17.038 23.187 1.00 52.28 361 ARG A C 1
ATOM 2859 O O . ARG A 1 361 ? 33.508 -16.549 22.931 1.00 52.28 361 ARG A O 1
ATOM 2866 N N . ASP A 1 362 ? 31.883 -17.128 24.401 1.00 56.62 362 ASP A N 1
ATOM 2867 C CA . ASP A 1 362 ? 32.678 -16.927 25.608 1.00 56.62 362 ASP A CA 1
ATOM 2868 C C . ASP A 1 362 ? 32.667 -18.190 26.465 1.00 56.62 362 ASP A C 1
ATOM 2870 O O . ASP A 1 362 ? 31.689 -18.940 26.466 1.00 56.62 362 ASP A O 1
ATOM 2874 N N . GLU A 1 363 ? 33.778 -18.454 27.151 1.00 51.28 363 GLU A N 1
ATOM 2875 C CA . GLU A 1 363 ? 34.030 -19.770 27.754 1.00 51.28 363 GLU A CA 1
ATOM 2876 C C . GLU A 1 363 ? 33.821 -19.807 29.276 1.00 51.28 363 GLU A C 1
ATOM 2878 O O . GLU A 1 363 ? 33.695 -20.898 29.828 1.00 51.28 363 GLU A O 1
ATOM 2883 N N . THR A 1 364 ? 33.701 -18.669 29.977 1.00 53.56 364 THR A N 1
ATOM 2884 C CA . THR A 1 364 ? 33.462 -18.670 31.437 1.00 53.56 364 THR A CA 1
ATOM 2885 C C . THR A 1 364 ? 32.817 -17.377 31.962 1.00 53.56 364 THR A C 1
ATOM 2887 O O . THR A 1 364 ? 33.276 -16.301 31.579 1.00 53.56 364 THR A O 1
ATOM 2890 N N . PRO A 1 365 ? 31.834 -17.450 32.887 1.00 57.31 365 PRO A N 1
ATOM 2891 C CA . PRO A 1 365 ? 31.302 -16.272 33.576 1.00 57.31 365 PRO A CA 1
ATOM 2892 C C . PRO A 1 365 ? 32.368 -15.604 34.456 1.00 57.31 365 PRO A C 1
ATOM 2894 O O . PRO A 1 365 ? 33.298 -16.256 34.941 1.00 57.31 365 PRO A O 1
ATOM 2897 N N . ASN A 1 366 ? 32.227 -14.298 34.682 1.00 62.78 366 ASN A N 1
ATOM 2898 C CA . ASN A 1 366 ? 33.091 -13.547 35.585 1.00 62.78 366 ASN A CA 1
ATOM 2899 C C . ASN A 1 366 ? 32.823 -13.917 37.063 1.00 62.78 366 ASN A C 1
ATOM 2901 O O . ASN A 1 366 ? 31.929 -14.701 37.384 1.00 62.78 366 ASN A O 1
ATOM 2905 N N . ALA A 1 367 ? 33.622 -13.368 37.984 1.00 55.97 367 ALA A N 1
ATOM 2906 C CA . ALA A 1 367 ? 33.543 -13.694 39.414 1.00 55.97 367 ALA A CA 1
ATOM 2907 C C . ALA A 1 367 ? 32.176 -13.384 40.061 1.00 55.97 367 ALA A C 1
ATOM 2909 O O . ALA A 1 367 ? 31.870 -13.951 41.110 1.00 55.97 367 ALA A O 1
ATOM 2910 N N . ASP A 1 368 ? 31.368 -12.532 39.424 1.00 56.41 368 ASP A N 1
ATOM 2911 C CA . ASP A 1 368 ? 30.038 -12.121 39.877 1.00 56.41 368 ASP A CA 1
ATOM 2912 C C . ASP A 1 368 ? 28.908 -12.951 39.231 1.00 56.41 368 ASP A C 1
ATOM 2914 O O . ASP A 1 368 ? 27.737 -12.738 39.532 1.00 56.41 368 ASP A O 1
ATOM 2918 N N . GLY A 1 369 ? 29.242 -13.938 38.388 1.00 58.44 369 GLY A N 1
ATOM 2919 C CA . GLY A 1 369 ? 28.270 -14.795 37.699 1.00 58.44 369 GLY A CA 1
ATOM 2920 C C . GLY A 1 369 ? 27.709 -14.201 36.405 1.00 58.44 369 GLY A C 1
ATOM 2921 O O . GLY A 1 369 ? 26.820 -14.799 35.804 1.00 58.44 369 GLY A O 1
ATOM 2922 N N . GLU A 1 370 ? 28.243 -13.066 35.955 1.00 60.31 370 GLU A N 1
ATOM 2923 C CA . GLU A 1 370 ? 27.826 -12.402 34.724 1.00 60.31 370 GLU A CA 1
ATOM 2924 C C . GLU A 1 370 ? 28.689 -12.844 33.538 1.00 60.31 370 GLU A C 1
ATOM 2926 O O . GLU A 1 370 ? 29.894 -13.086 33.661 1.00 60.31 370 GLU A O 1
ATOM 2931 N N . TYR A 1 371 ? 28.084 -12.888 32.356 1.00 60.56 371 TYR A N 1
ATOM 2932 C CA . TYR A 1 371 ? 28.801 -13.119 31.108 1.00 60.56 371 TYR A CA 1
ATOM 2933 C C . TYR A 1 371 ? 29.054 -11.773 30.431 1.00 60.56 371 TYR A C 1
ATOM 2935 O O . TYR A 1 371 ? 28.125 -10.986 30.220 1.00 60.56 371 TYR A O 1
ATOM 2943 N N . GLU A 1 372 ? 30.317 -11.505 30.103 1.00 58.47 372 GLU A N 1
ATOM 2944 C CA . GLU A 1 372 ? 30.758 -10.248 29.506 1.00 58.47 372 GLU A CA 1
ATOM 2945 C C . GLU A 1 372 ? 31.528 -10.523 28.222 1.00 58.47 372 GLU A C 1
ATOM 2947 O O . GLU A 1 372 ? 32.608 -11.097 28.268 1.00 58.47 372 GLU A O 1
ATOM 2952 N N . ILE A 1 373 ? 31.015 -10.039 27.093 1.00 60.22 373 ILE A N 1
ATOM 2953 C CA . ILE A 1 373 ? 31.704 -10.143 25.807 1.00 60.22 373 ILE A CA 1
ATOM 2954 C C . ILE A 1 373 ? 31.874 -8.759 25.188 1.00 60.22 373 ILE A C 1
ATOM 2956 O O . ILE A 1 373 ? 30.977 -7.913 25.209 1.00 60.22 373 ILE A O 1
ATOM 2960 N N . THR A 1 374 ? 33.058 -8.514 24.636 1.00 54.00 374 THR A N 1
ATOM 2961 C CA . THR A 1 374 ? 33.450 -7.214 24.091 1.00 54.00 374 THR A CA 1
ATOM 2962 C C . THR A 1 374 ? 33.694 -7.324 22.586 1.00 54.00 374 THR A C 1
ATOM 2964 O O . THR A 1 374 ? 34.579 -8.053 22.138 1.00 54.00 374 THR A O 1
ATOM 2967 N N . PHE A 1 375 ? 32.929 -6.577 21.788 1.00 55.31 375 PHE A N 1
ATOM 2968 C CA . PHE A 1 375 ? 32.972 -6.624 20.324 1.00 55.31 375 PHE A CA 1
ATOM 2969 C C . PHE A 1 375 ? 33.594 -5.365 19.720 1.00 55.31 375 PHE A C 1
ATOM 2971 O O . PHE A 1 375 ? 33.193 -4.251 20.053 1.00 55.31 375 PHE A O 1
ATOM 2978 N N . ASP A 1 376 ? 34.506 -5.524 18.754 1.00 53.69 376 ASP A N 1
ATOM 2979 C CA . ASP A 1 376 ? 35.009 -4.404 17.946 1.00 53.69 376 ASP A CA 1
ATOM 2980 C C . ASP A 1 376 ? 34.064 -4.122 16.766 1.00 53.69 376 ASP A C 1
ATOM 2982 O O . ASP A 1 376 ? 33.985 -4.885 15.795 1.00 53.69 376 ASP A O 1
ATOM 2986 N N . THR A 1 377 ? 33.355 -2.995 16.830 1.00 53.31 377 THR A N 1
ATOM 2987 C CA . THR A 1 377 ? 32.365 -2.605 15.815 1.00 53.31 377 THR A CA 1
ATOM 2988 C C . THR A 1 377 ? 32.988 -2.056 14.529 1.00 53.31 377 THR A C 1
ATOM 2990 O O . THR A 1 377 ? 32.265 -1.796 13.572 1.00 53.31 377 THR A O 1
ATOM 2993 N N . ARG A 1 378 ? 34.325 -1.958 14.415 1.00 51.25 378 ARG A N 1
ATOM 2994 C CA . ARG A 1 378 ? 35.003 -1.568 13.157 1.00 51.25 378 ARG A CA 1
ATOM 2995 C C . ARG A 1 378 ? 34.760 -2.537 11.998 1.00 51.25 378 ARG A C 1
ATOM 2997 O O . ARG A 1 378 ? 34.983 -2.170 10.847 1.00 51.25 378 ARG A O 1
ATOM 3004 N N . ARG A 1 379 ? 34.314 -3.768 12.278 1.00 48.50 379 ARG A N 1
ATOM 3005 C CA . ARG A 1 379 ? 33.902 -4.746 11.253 1.00 48.50 379 ARG A CA 1
ATOM 3006 C C . ARG A 1 379 ? 32.438 -4.606 10.822 1.00 48.50 379 ARG A C 1
ATOM 3008 O O . ARG A 1 379 ? 32.064 -5.184 9.802 1.00 48.50 379 ARG A O 1
ATOM 3015 N N . ALA A 1 380 ? 31.625 -3.853 11.563 1.00 48.16 380 ALA A N 1
ATOM 3016 C CA . ALA A 1 380 ? 30.249 -3.552 11.196 1.00 48.16 380 ALA A CA 1
ATOM 3017 C C . ALA A 1 380 ? 30.246 -2.401 10.180 1.00 48.16 380 ALA A C 1
ATOM 3019 O O . ALA A 1 380 ? 30.708 -1.295 10.454 1.00 48.16 380 ALA A O 1
ATOM 3020 N N . SER A 1 381 ? 29.763 -2.667 8.969 1.00 43.09 381 SER A N 1
ATOM 3021 C CA . SER A 1 381 ? 29.559 -1.631 7.958 1.00 43.09 381 SER A CA 1
ATOM 3022 C C . SER A 1 381 ? 28.363 -0.767 8.364 1.00 43.09 381 SER A C 1
ATOM 3024 O O . SER A 1 381 ? 27.244 -1.260 8.295 1.00 43.09 381 SER A O 1
ATOM 3026 N N . ASN A 1 382 ? 28.636 0.472 8.793 1.00 43.31 382 ASN A N 1
ATOM 3027 C CA . ASN A 1 382 ? 27.730 1.603 9.050 1.00 43.31 382 ASN A CA 1
ATOM 3028 C C . ASN A 1 382 ? 26.249 1.274 9.320 1.00 43.31 382 ASN A C 1
ATOM 3030 O O . ASN A 1 382 ? 25.498 0.974 8.393 1.00 43.31 382 ASN A O 1
ATOM 3034 N N . GLY A 1 383 ? 25.808 1.512 10.555 1.00 50.66 383 GLY A N 1
ATOM 3035 C CA . GLY A 1 383 ? 24.391 1.552 10.927 1.00 50.66 383 GLY A CA 1
ATOM 3036 C C . GLY A 1 383 ? 24.002 0.460 11.919 1.00 50.66 383 GLY A C 1
ATOM 3037 O O . GLY A 1 383 ? 24.729 -0.510 12.092 1.00 50.66 383 GLY A O 1
ATOM 3038 N N . CYS A 1 384 ? 22.897 0.702 12.623 1.00 44.84 384 CYS A N 1
ATOM 3039 C CA . CYS A 1 384 ? 22.415 0.023 13.827 1.00 44.84 384 CYS A CA 1
ATOM 3040 C C . CYS A 1 384 ? 22.716 -1.481 13.934 1.00 44.84 384 CYS A C 1
ATOM 3042 O O . CYS A 1 384 ? 22.499 -2.252 12.998 1.00 44.84 384 CYS A O 1
ATOM 3044 N N . VAL A 1 385 ? 23.136 -1.882 15.134 1.00 49.81 385 VAL A N 1
ATOM 3045 C CA . VAL A 1 385 ? 23.360 -3.277 15.509 1.00 49.81 385 VAL A CA 1
ATOM 3046 C C . VAL A 1 385 ? 22.342 -3.670 16.575 1.00 49.81 385 VAL A C 1
ATOM 3048 O O . VAL A 1 385 ? 22.249 -3.000 17.604 1.00 49.81 385 VAL A O 1
ATOM 3051 N N . ASP A 1 386 ? 21.606 -4.751 16.320 1.00 51.16 386 ASP A N 1
ATOM 3052 C CA . ASP A 1 386 ? 20.766 -5.418 17.315 1.00 51.16 386 ASP A CA 1
ATOM 3053 C C . ASP A 1 386 ? 21.566 -6.580 17.925 1.00 51.16 386 ASP A C 1
ATOM 3055 O O . ASP A 1 386 ? 22.189 -7.367 17.201 1.00 51.16 386 ASP A O 1
ATOM 3059 N N . PHE A 1 387 ? 21.569 -6.678 19.254 1.00 52.44 387 PHE A N 1
ATOM 3060 C CA . PHE A 1 387 ? 22.321 -7.688 19.998 1.00 52.44 387 PHE A CA 1
ATOM 3061 C C . PHE A 1 387 ? 21.377 -8.702 20.655 1.00 52.44 387 PHE A C 1
ATOM 3063 O O . PHE A 1 387 ? 20.289 -8.353 21.110 1.00 52.44 387 PHE A O 1
ATOM 3070 N N . GLY A 1 388 ? 21.805 -9.961 20.733 1.00 52.81 388 GLY A N 1
ATOM 3071 C CA . GLY A 1 388 ? 21.095 -11.043 21.406 1.00 52.81 388 GLY A CA 1
ATOM 3072 C C . GLY A 1 388 ? 22.060 -12.015 22.085 1.00 52.81 388 GLY A C 1
ATOM 3073 O O . GLY A 1 388 ? 23.243 -12.072 21.757 1.00 52.81 388 GLY A O 1
ATOM 3074 N N . ALA A 1 389 ? 21.551 -12.784 23.039 1.00 53.56 389 ALA A N 1
ATOM 3075 C CA . ALA A 1 389 ? 22.289 -13.827 23.738 1.00 53.56 389 ALA A CA 1
ATOM 3076 C C . ALA A 1 389 ? 21.373 -15.037 23.933 1.00 53.56 389 ALA A C 1
ATOM 3078 O O . ALA A 1 389 ? 20.181 -14.872 24.196 1.00 53.56 389 ALA A O 1
ATOM 3079 N N . VAL A 1 390 ? 21.934 -16.230 23.787 1.00 55.75 390 VAL A N 1
ATOM 3080 C CA . VAL A 1 390 ? 21.271 -17.523 23.948 1.00 55.75 390 VAL A CA 1
ATOM 3081 C C . VAL A 1 390 ? 22.021 -18.280 25.034 1.00 55.75 390 VAL A C 1
ATOM 3083 O O . VAL A 1 390 ? 23.235 -18.420 24.945 1.00 55.75 390 VAL A O 1
ATOM 3086 N N . ALA A 1 391 ? 21.319 -18.781 26.047 1.00 53.88 391 ALA A N 1
ATOM 3087 C CA . ALA A 1 391 ? 21.902 -19.684 27.035 1.00 53.88 391 ALA A CA 1
ATOM 3088 C C . ALA A 1 391 ? 21.494 -21.123 26.724 1.00 53.88 391 ALA A C 1
ATOM 3090 O O . ALA A 1 391 ? 20.312 -21.398 26.531 1.00 53.88 391 ALA A O 1
ATOM 3091 N N . LEU A 1 392 ? 22.479 -22.017 26.690 1.00 54.97 392 LEU A N 1
ATOM 3092 C CA . LEU A 1 392 ? 22.301 -23.454 26.518 1.00 54.97 392 LEU A CA 1
ATOM 3093 C C . LEU A 1 392 ? 22.299 -24.116 27.905 1.00 54.97 392 LEU A C 1
ATOM 3095 O O . LEU A 1 392 ? 23.246 -23.951 28.683 1.00 54.97 392 LEU A O 1
ATOM 3099 N N . ASP A 1 393 ? 21.210 -24.817 28.231 1.00 51.06 393 ASP A N 1
ATOM 3100 C CA . ASP A 1 393 ? 21.055 -25.584 29.475 1.00 51.06 393 ASP A CA 1
ATOM 3101 C C . ASP A 1 393 ? 21.765 -26.942 29.338 1.00 51.06 393 ASP A C 1
ATOM 3103 O O . ASP A 1 393 ? 21.768 -27.545 28.267 1.00 51.06 393 ASP A O 1
ATOM 3107 N N . ARG A 1 394 ? 22.350 -27.436 30.433 1.00 50.81 394 ARG A N 1
ATOM 3108 C CA . ARG A 1 394 ? 23.020 -28.747 30.506 1.00 50.81 394 ARG A CA 1
ATOM 3109 C C . ARG A 1 394 ? 22.093 -29.935 30.249 1.00 50.81 394 ARG A C 1
ATOM 3111 O O . ARG A 1 394 ? 22.584 -31.022 29.948 1.00 50.81 394 ARG A O 1
ATOM 3118 N N . ASP A 1 395 ? 20.788 -29.753 30.451 1.00 45.06 395 ASP A N 1
ATOM 3119 C CA . ASP A 1 395 ? 19.822 -30.854 30.460 1.00 45.06 395 ASP A CA 1
ATOM 3120 C C . ASP A 1 395 ? 18.945 -30.947 29.189 1.00 45.06 395 ASP A C 1
ATOM 3122 O O . ASP A 1 395 ? 18.353 -32.003 28.993 1.00 45.06 395 ASP A O 1
ATOM 3126 N N . ASP A 1 396 ? 18.873 -29.918 28.323 1.00 42.97 396 ASP A N 1
ATOM 3127 C CA . ASP A 1 396 ? 18.096 -29.926 27.061 1.00 42.97 396 ASP A CA 1
ATOM 3128 C C . ASP A 1 396 ? 18.555 -28.820 26.068 1.00 42.97 396 ASP A C 1
ATOM 3130 O O . ASP A 1 396 ? 18.765 -27.664 26.449 1.00 42.97 396 ASP A O 1
ATOM 3134 N N . GLU A 1 397 ? 18.667 -29.149 24.770 1.00 39.94 397 GLU A N 1
ATOM 3135 C CA . GLU A 1 397 ? 19.020 -28.212 23.684 1.00 39.94 397 GLU A CA 1
ATOM 3136 C C . GLU A 1 397 ? 17.864 -27.230 23.384 1.00 39.94 397 GLU A C 1
ATOM 3138 O O . GLU A 1 397 ? 16.992 -27.483 22.548 1.00 39.94 397 GLU A O 1
ATOM 3143 N N . HIS A 1 398 ? 17.850 -26.072 24.047 1.00 41.31 398 HIS A N 1
ATOM 3144 C CA . HIS A 1 398 ? 16.900 -24.992 23.763 1.00 41.31 398 HIS A CA 1
ATOM 3145 C C . HIS A 1 398 ? 17.610 -23.689 23.380 1.00 41.31 398 HIS A C 1
ATOM 3147 O O . HIS A 1 398 ? 18.493 -23.214 24.087 1.00 41.31 398 HIS A O 1
ATOM 3153 N N . ILE A 1 399 ? 17.183 -23.082 22.266 1.00 39.69 399 ILE A N 1
ATOM 3154 C CA . ILE A 1 399 ? 17.656 -21.773 21.796 1.00 39.69 399 ILE A CA 1
ATOM 3155 C C . ILE A 1 399 ? 16.582 -20.728 22.111 1.00 39.69 399 ILE A C 1
ATOM 3157 O O . ILE A 1 399 ? 15.431 -20.853 21.689 1.00 39.69 399 ILE A O 1
ATOM 3161 N N . LEU A 1 400 ? 16.958 -19.688 22.856 1.00 41.47 400 LEU A N 1
ATOM 3162 C CA . LEU A 1 400 ? 16.076 -18.595 23.264 1.00 41.47 400 LEU A CA 1
ATOM 3163 C C . LEU A 1 400 ? 16.236 -17.400 22.312 1.00 41.47 400 LEU A C 1
ATOM 3165 O O . LEU A 1 400 ? 17.264 -16.730 22.329 1.00 41.47 400 LEU A O 1
ATOM 3169 N N . TYR A 1 401 ? 15.218 -17.099 21.500 1.00 38.06 401 TYR A N 1
ATOM 3170 C CA . TYR A 1 401 ? 15.204 -15.891 20.664 1.00 38.06 401 TYR A CA 1
ATOM 3171 C C . TYR A 1 401 ? 14.457 -14.740 21.355 1.00 38.06 401 TYR A C 1
ATOM 3173 O O . TYR A 1 401 ? 13.386 -14.966 21.926 1.00 38.06 401 TYR A O 1
ATOM 3181 N N . PRO A 1 402 ? 14.959 -13.495 21.275 1.00 38.31 402 PRO A N 1
ATOM 3182 C CA . PRO A 1 402 ? 14.211 -12.334 21.731 1.00 38.31 402 PRO A CA 1
ATOM 3183 C C . PRO A 1 402 ? 13.198 -11.881 20.668 1.00 38.31 402 PRO A C 1
ATOM 3185 O O . PRO A 1 402 ? 13.583 -11.410 19.599 1.00 38.31 402 PRO A O 1
ATOM 3188 N N . GLU A 1 403 ? 11.903 -11.939 20.987 1.00 36.97 403 GLU A N 1
ATOM 3189 C CA . GLU A 1 403 ? 10.852 -11.246 20.231 1.00 36.97 403 GLU A CA 1
ATOM 3190 C C . GLU A 1 403 ? 9.995 -10.412 21.200 1.00 36.97 403 GLU A C 1
ATOM 3192 O O . GLU A 1 403 ? 9.314 -10.935 22.081 1.00 36.97 403 GLU A O 1
ATOM 3197 N N . GLY A 1 404 ? 10.075 -9.079 21.103 1.00 33.16 404 GLY A N 1
ATOM 3198 C CA . GLY A 1 404 ? 9.185 -8.167 21.840 1.00 33.16 404 GLY A CA 1
ATOM 3199 C C . GLY A 1 404 ? 9.188 -8.292 23.374 1.00 33.16 404 GLY A C 1
ATOM 3200 O O . GLY A 1 404 ? 8.169 -8.007 24.000 1.00 33.16 404 GLY A O 1
ATOM 3201 N N . GLY A 1 405 ? 10.294 -8.730 23.987 1.00 35.03 405 GLY A N 1
ATOM 3202 C CA . GLY A 1 405 ? 10.404 -8.858 25.447 1.00 35.03 405 GLY A CA 1
ATOM 3203 C C . GLY A 1 405 ? 9.708 -10.088 26.047 1.00 35.03 405 GLY A C 1
ATOM 3204 O O . GLY A 1 405 ? 9.451 -10.105 27.250 1.00 35.03 405 GLY A O 1
ATOM 3205 N N . LYS A 1 406 ? 9.397 -11.119 25.247 1.00 27.92 406 LYS A N 1
ATOM 3206 C CA . LYS A 1 406 ? 8.968 -12.441 25.738 1.00 27.92 406 LYS A CA 1
ATOM 3207 C C . LYS A 1 406 ? 9.770 -13.560 25.072 1.00 27.92 406 LYS A C 1
ATOM 3209 O O . LYS A 1 406 ? 10.124 -13.465 23.902 1.00 27.92 406 LYS A O 1
ATOM 3214 N N . TYR A 1 407 ? 10.036 -14.619 25.835 1.00 37.12 407 TYR A N 1
ATOM 3215 C CA . TYR A 1 407 ? 10.761 -15.804 25.377 1.00 37.12 407 TYR A CA 1
ATOM 3216 C C . TYR A 1 407 ? 9.824 -16.766 24.637 1.00 37.12 407 TYR A C 1
ATOM 3218 O O . TYR A 1 407 ? 8.781 -17.146 25.171 1.00 37.12 407 TYR A O 1
ATOM 3226 N N . VAL A 1 408 ? 10.212 -17.190 23.432 1.00 29.64 408 VAL A N 1
ATOM 3227 C CA . VAL A 1 408 ? 9.592 -18.314 22.715 1.00 29.64 408 VAL A CA 1
ATOM 3228 C C . VAL A 1 408 ? 10.591 -19.468 22.708 1.00 29.64 408 VAL A C 1
ATOM 3230 O O . VAL A 1 408 ? 11.690 -19.338 22.176 1.00 29.64 408 VAL A O 1
ATOM 3233 N N . VAL A 1 409 ? 10.214 -20.594 23.316 1.00 29.61 409 VAL A N 1
ATOM 3234 C CA . VAL A 1 409 ? 11.008 -21.830 23.296 1.00 29.61 409 VAL A CA 1
ATOM 3235 C C . VAL A 1 409 ? 10.771 -22.521 21.957 1.00 29.61 409 VAL A C 1
ATOM 3237 O O . VAL A 1 409 ? 9.638 -22.885 21.648 1.00 29.61 409 VAL A O 1
ATOM 3240 N N . THR A 1 410 ? 11.826 -22.706 21.165 1.00 28.02 410 THR A N 1
ATOM 3241 C CA . THR A 1 410 ? 11.782 -23.550 19.963 1.00 28.02 410 THR A CA 1
ATOM 3242 C C . THR A 1 410 ? 12.800 -24.670 20.123 1.00 28.02 410 THR A C 1
ATOM 3244 O O . THR A 1 410 ? 13.992 -24.407 20.267 1.00 28.02 410 THR A O 1
ATOM 3247 N N . THR A 1 411 ? 12.338 -25.917 20.116 1.00 26.16 411 THR A N 1
ATOM 3248 C CA . THR A 1 411 ? 13.205 -27.090 19.970 1.00 26.16 411 THR A CA 1
ATOM 3249 C C . THR A 1 411 ? 13.585 -27.209 18.497 1.00 26.16 411 THR A C 1
ATOM 3251 O O . THR A 1 411 ? 12.699 -27.237 17.640 1.00 26.16 411 THR A O 1
ATOM 3254 N N . ILE A 1 412 ? 14.880 -27.244 18.187 1.00 25.45 412 ILE A N 1
ATOM 3255 C CA . ILE A 1 412 ? 15.353 -27.602 16.848 1.00 25.45 412 ILE A CA 1
ATOM 3256 C C . ILE A 1 412 ? 15.572 -29.114 16.864 1.00 25.45 412 ILE A C 1
ATOM 3258 O O . ILE A 1 412 ? 16.551 -29.581 17.431 1.00 25.45 412 ILE A O 1
ATOM 3262 N N . ASP A 1 413 ? 14.660 -29.884 16.269 1.00 23.67 413 ASP A N 1
ATOM 3263 C CA . ASP A 1 413 ? 14.992 -31.259 15.889 1.00 23.67 413 ASP A CA 1
ATOM 3264 C C . ASP A 1 413 ? 15.964 -31.188 14.696 1.00 23.67 413 ASP A C 1
ATOM 3266 O O . ASP A 1 413 ? 15.662 -30.526 13.699 1.00 23.67 413 ASP A O 1
ATOM 3270 N N . ASN A 1 414 ? 17.133 -31.823 14.842 1.00 28.27 414 ASN A N 1
ATOM 3271 C CA . ASN A 1 414 ? 18.219 -31.892 13.846 1.00 28.27 414 ASN A CA 1
ATOM 3272 C C . ASN A 1 414 ? 17.771 -32.284 12.429 1.00 28.27 414 ASN A C 1
ATOM 3274 O O . ASN A 1 414 ? 17.021 -33.282 12.290 1.00 28.27 414 ASN A O 1
#

InterPro domains:
  IPR001867 OmpR/PhoB-type DNA-binding domain [PF00486] (26-93)
  IPR001867 OmpR/PhoB-type DNA-binding domain [PS51755] (1-95)
  IPR001867 OmpR/PhoB-type DNA-binding domain [SM00862] (16-93)
  IPR005158 Bacterial transcriptional activator domain [PF03704] (96-236)
  IPR005158 Bacterial transcriptional activator domain [SM01043] (100-239)
  IPR005158 Bacterial transcriptional activator domain [cd15831] (100-236)
  IPR011990 Tetratricopeptide-like helical domain superfamily [G3DSA:1.25.40.10] (97-257)
  IPR011990 Tetratricopeptide-like helical domain superfamily [SSF48452] (110-253)
  IPR016032 Signal transduction response regulator, C-terminal effector [SSF46894] (3-93)
  IPR036388 Winged helix-like DNA-binding domain superfamily [G3DSA:1.10.10.10] (1-95)
  IPR051677 AfsR/DnrI/RedD regulatory protein [PTHR35807] (2-271)

Nearest PDB structures (foldseek):
  2ff4-assembly1_A  TM=8.527E-01  e=2.853E-13  Mycobacterium tuberculosis H37Rv
  8hvr-assembly1_J  TM=8.286E-01  e=2.083E-13  Streptomyces coelicolor A3(2)
  3sz7-assembly1_A  TM=7.100E-01  e=4.061E-03  Aspergillus fumigatus Af293
  3upv-assembly1_A  TM=6.736E-01  e=2.414E-02  Saccharomyces cerevisiae S288C
  8ei0-assembly1_A  TM=6.272E-01  e=2.543E-02  Homo sapiens

pLDDT: mean 72.35, std 26.43, range [21.03, 98.44]

Mean predicted aligned error: 18.56 Å

Solvent-accessible surface area (backbone atoms only — not comparable to full-atom values): 24926 Å² total; per-residue (Å²): 80,39,38,36,37,34,5,66,62,44,40,26,39,76,88,63,48,79,53,86,67,86,49,68,70,48,44,34,51,50,42,58,35,58,79,42,49,70,36,84,41,50,52,65,58,53,46,45,62,77,30,77,88,68,71,63,100,52,48,74,59,50,51,52,53,41,51,55,54,46,56,74,75,45,70,61,47,96,89,37,72,26,63,42,75,52,95,90,59,28,36,28,32,63,76,60,60,86,32,27,45,57,50,41,28,52,50,27,56,62,63,33,78,58,60,43,71,60,17,34,59,31,31,54,61,30,58,70,57,58,71,56,61,46,39,30,88,52,72,52,73,69,55,52,53,51,35,49,54,52,50,54,49,50,53,50,41,54,50,53,31,36,51,21,24,48,76,65,74,35,23,68,60,25,36,65,62,31,59,61,46,40,70,74,44,66,83,44,60,69,44,53,40,56,33,40,49,24,29,48,75,66,64,39,35,72,56,29,50,53,50,51,52,51,52,35,50,52,36,37,72,78,70,69,40,78,70,55,70,69,51,51,49,54,43,51,53,27,53,54,56,51,51,61,68,66,48,76,78,76,67,80,73,80,77,79,80,82,82,80,88,78,90,81,90,88,85,85,89,84,91,80,87,84,87,89,86,83,85,86,82,90,81,86,87,84,88,87,89,88,85,91,81,97,67,92,79,85,80,89,74,79,89,84,82,76,94,69,72,50,78,44,71,78,42,82,58,57,53,82,72,82,74,53,74,51,68,47,39,37,40,47,54,64,57,93,50,48,71,42,50,44,36,39,40,36,38,72,74,30,92,90,55,79,71,55,82,51,79,49,80,61,92,72,60,45,101,86,53,32,41,76,51,76,42,70,41,82,78,58,78,75,63,38,44,41,53,50,65,28,60,33,44,74,87,51,83,44,54,51,52,89,53,95,90,47,84,52,88,48,76,75,82,132

Foldseek 3Di:
DAWAFLAQTWDADPVRHTQDPPDPLLLQLVLVQVLVAPDWAALVNSQCQSCVDDGDPCSLVVSVVSLVVCQVRDDADPNHRQWDADPRSITHGYDDLVRYLLSLLVVLLVVLPDQLVSVLVSLVVSLVSHDDQGSPPTDDDSSVVVSVVSVVSNVVSLVSNLVSCVVVLNLVVSLVSLVVVCVVPVQPLVSLLSNLVSCVSVVVLVVLLVSLVVSQVVCCVPPVDGRDPSSVVSNVVSVVSVVVVPPPPPPPPPPDDDDDDDDDDDDDDDDDDDDDDDDDDDDDDDDDDDDDDDDDDDDPDDDDDDPDKDKDWPDDQKDQDDFDKDKTKIAIRCLVFFQFKKKWKWQPPDPPDDTDIDIDTDHDADPVRMDIDMDGCPPPDHTMMGIDMFTQGPPAGWGWDDDPNDTDTDDDDD

Organism: NCBI:txid502181